Protein AF-A0AAW2LXD7-F1 (afdb_monomer)

Secondary structure (DSSP, 8-state):
---S--EE---------PPP-----HHHHHHHHHTTS------S------HHHHHHHHHT--TTTTTTTPPPPPP-EEEEE--SHHHHHHHHHHHHTT-EEEEE-SSHHHHHHHHHHHHHHHHHHHHTTSS-HHHHHHHHTTEEEESSSGGGTT-SEEEE---S-HHHHHHHHHHHHHHS-TTPEEEE--SS--TT-HHHHHHHHHHHHHHHHHHHHHHTT--HHHHHHHHHHHT-SS-HHHHHHHH-HHHHHHHHHHHHHH-GGG----SHHHHHHHTT--BTTTTBSSEEE-TT--EEE-TTHHHHHHHHHHHHTPPPPHHHHT--HHHHHHHHHHHHHHHHHHHHHTTSSS-HHHHHHHIIIII---GGG--HHHHHHHH-HHHHHHHHHHHHHHH-GGGPPPHHHHHHHHHT--TTSPPPGGGS--

Radius of gyration: 23.72 Å; Cα contacts (8 Å, |Δi|>4): 575; chains: 1; bounding box: 56×53×64 Å

Solvent-accessible surface area (backbone atoms only — not comparable to full-atom values): 24430 Å² total; per-residue (Å²): 132,84,94,64,81,71,45,78,54,89,79,72,78,80,77,92,71,82,84,78,86,83,84,82,63,75,72,64,55,55,63,60,55,60,72,71,72,79,73,92,82,92,75,92,83,74,81,70,84,66,59,82,64,55,67,59,54,57,72,68,56,42,88,93,50,51,79,71,69,67,77,81,82,88,72,58,32,36,34,31,38,27,37,48,76,65,24,20,50,52,51,44,56,39,24,75,70,73,30,36,33,36,42,30,23,94,44,67,73,54,35,54,52,10,53,49,49,31,51,51,57,53,50,52,35,36,77,67,69,75,41,53,73,68,57,48,55,61,36,52,71,31,56,44,80,43,69,71,58,78,83,31,54,79,29,38,31,39,42,37,36,56,80,98,40,65,71,59,48,54,52,50,53,56,52,46,64,74,42,36,38,94,82,35,42,45,28,42,53,62,72,78,74,57,98,84,47,68,75,43,42,63,63,44,44,42,52,46,52,44,54,29,50,52,49,52,42,41,43,23,44,26,56,71,66,58,52,25,50,31,41,32,72,75,44,30,89,58,19,63,62,62,46,46,19,67,74,19,44,70,57,53,50,57,52,45,52,52,44,46,72,76,40,56,73,60,53,58,93,69,52,45,67,61,57,38,42,76,73,63,28,35,5,59,87,59,32,27,45,71,39,32,38,51,99,85,65,49,80,40,86,42,83,66,50,59,60,49,44,52,54,29,18,64,77,66,74,50,65,71,38,74,68,49,53,68,58,51,55,66,55,53,46,47,67,54,45,49,52,40,43,41,50,52,37,48,38,45,56,70,54,67,41,93,45,50,66,58,52,12,50,46,30,30,66,62,76,37,40,40,66,95,51,62,17,58,50,58,42,44,44,77,68,30,35,47,55,53,39,52,53,25,48,55,43,19,74,77,75,35,58,58,34,51,65,41,69,58,45,49,54,28,22,76,69,71,35,57,77,64,58,81,74,66,75,88,72,58,80,124

Structure (mmCIF, N/CA/C/O backbone):
data_AF-A0AAW2LXD7-F1
#
_entry.id   AF-A0AAW2LXD7-F1
#
loop_
_atom_site.group_PDB
_atom_site.id
_atom_site.type_symbol
_atom_site.label_atom_id
_atom_site.label_alt_id
_atom_site.label_comp_id
_atom_site.label_asym_id
_atom_site.label_entity_id
_atom_site.label_seq_id
_atom_site.pdbx_PDB_ins_code
_atom_site.Cartn_x
_atom_site.Cartn_y
_atom_site.Cartn_z
_atom_site.occupancy
_atom_site.B_iso_or_equiv
_atom_site.auth_seq_id
_atom_site.auth_comp_id
_atom_site.auth_asym_id
_atom_site.auth_atom_id
_atom_site.pdbx_PDB_model_num
ATOM 1 N N . MET A 1 1 ? -0.090 -23.887 19.637 1.00 26.19 1 MET A N 1
ATOM 2 C CA . MET A 1 1 ? -1.081 -24.108 18.565 1.00 26.19 1 MET A CA 1
ATOM 3 C C . MET A 1 1 ? -2.253 -23.185 18.851 1.00 26.19 1 MET A C 1
ATOM 5 O O . MET A 1 1 ? -2.888 -23.377 19.875 1.00 26.19 1 MET A O 1
ATOM 9 N N . LEU A 1 2 ? -2.466 -22.146 18.036 1.00 33.47 2 LEU A N 1
ATOM 10 C CA . LEU A 1 2 ? -3.628 -21.253 18.165 1.00 33.47 2 LEU A CA 1
ATOM 11 C C . LEU A 1 2 ? -4.888 -22.053 17.803 1.00 33.47 2 LEU A C 1
ATOM 13 O O . LEU A 1 2 ? -4.943 -22.646 16.726 1.00 33.47 2 LEU A O 1
ATOM 17 N N . SER A 1 3 ? -5.868 -22.114 18.706 1.00 30.98 3 SER A N 1
ATOM 18 C CA . SER A 1 3 ? -7.082 -22.936 18.537 1.00 30.98 3 SER A CA 1
ATOM 19 C C . SER A 1 3 ? -8.140 -22.249 17.663 1.00 30.98 3 SER A C 1
ATOM 21 O O . SER A 1 3 ? -9.162 -22.858 17.336 1.00 30.98 3 SER A O 1
ATOM 23 N N . ARG A 1 4 ? -7.938 -20.976 17.302 1.00 46.75 4 ARG A N 1
ATOM 24 C CA . ARG A 1 4 ? -8.922 -20.150 16.591 1.00 46.75 4 ARG A CA 1
ATOM 25 C C . ARG A 1 4 ? -8.400 -19.688 15.232 1.00 46.75 4 ARG A C 1
ATOM 27 O O . ARG A 1 4 ? -7.210 -19.444 15.056 1.00 46.75 4 ARG A O 1
ATOM 34 N N . ARG A 1 5 ? -9.313 -19.527 14.266 1.00 39.78 5 ARG A N 1
ATOM 35 C CA . ARG A 1 5 ? -9.005 -18.927 12.958 1.00 39.78 5 ARG A CA 1
ATOM 36 C C . ARG A 1 5 ? -8.698 -17.438 13.156 1.00 39.78 5 ARG A C 1
ATOM 38 O O . ARG A 1 5 ? -9.614 -16.649 13.373 1.00 39.78 5 ARG A O 1
ATOM 45 N N . VAL A 1 6 ? -7.418 -17.077 13.108 1.00 38.69 6 VAL A N 1
ATOM 46 C CA . VAL A 1 6 ? -6.963 -15.683 13.020 1.00 38.69 6 VAL A CA 1
ATOM 47 C C . VAL A 1 6 ? -7.235 -15.192 11.599 1.00 38.69 6 VAL A C 1
ATOM 49 O O . VAL A 1 6 ? -6.836 -15.850 10.638 1.00 38.69 6 VAL A O 1
ATOM 52 N N . LEU A 1 7 ? -7.942 -14.070 11.462 1.00 39.06 7 LEU A N 1
ATOM 53 C CA . LEU A 1 7 ? -8.266 -13.476 10.164 1.00 39.06 7 LEU A CA 1
ATOM 54 C C . LEU A 1 7 ? -7.382 -12.245 9.940 1.00 39.06 7 LEU A C 1
ATOM 56 O O . LEU A 1 7 ? -7.430 -11.312 10.730 1.00 39.06 7 LEU A O 1
ATOM 60 N N . PHE A 1 8 ? -6.587 -12.196 8.878 1.00 35.72 8 PHE A N 1
ATOM 61 C CA . PHE A 1 8 ? -5.812 -10.992 8.561 1.00 35.72 8 PHE A CA 1
ATOM 62 C C . PHE A 1 8 ? -6.683 -10.005 7.780 1.00 35.72 8 PHE A C 1
ATOM 64 O O . PHE A 1 8 ? -7.337 -10.386 6.810 1.00 35.72 8 PHE A O 1
ATOM 71 N N . LEU A 1 9 ? -6.741 -8.749 8.233 1.00 30.47 9 LEU A N 1
ATOM 72 C CA . LEU A 1 9 ? -7.599 -7.717 7.648 1.00 30.47 9 LEU A CA 1
ATOM 73 C C . LEU A 1 9 ? -6.730 -6.626 7.012 1.00 30.47 9 LEU A C 1
ATOM 75 O O . LEU A 1 9 ? -6.060 -5.873 7.717 1.00 30.47 9 LEU A O 1
ATOM 79 N N . VAL A 1 10 ? -6.777 -6.501 5.684 1.00 30.22 10 VAL A N 1
ATOM 80 C CA . VAL A 1 10 ? -6.146 -5.387 4.958 1.00 30.22 10 VAL A CA 1
ATOM 81 C C . VAL A 1 10 ? -7.150 -4.235 4.873 1.00 30.22 10 VAL A C 1
ATOM 83 O O . VAL A 1 10 ? -8.099 -4.270 4.091 1.00 30.22 10 VAL A O 1
ATOM 86 N N . LEU A 1 11 ? -6.976 -3.210 5.712 1.00 26.41 11 LEU A N 1
ATOM 87 C CA . LEU A 1 11 ? -7.807 -2.001 5.698 1.00 26.41 11 LEU A CA 1
ATOM 88 C C . LEU A 1 11 ? -7.158 -0.908 4.844 1.00 26.41 11 LEU A C 1
ATOM 90 O O . LEU A 1 11 ? -6.203 -0.257 5.259 1.00 26.41 11 LEU A O 1
ATOM 94 N N . VAL A 1 12 ? -7.737 -0.643 3.673 1.00 26.39 12 VAL A N 1
ATOM 95 C CA . VAL A 1 12 ? -7.392 0.524 2.854 1.00 26.39 12 VAL A CA 1
ATOM 96 C C . VAL A 1 12 ? -8.096 1.761 3.422 1.00 26.39 12 VAL A C 1
ATOM 98 O O . VAL A 1 12 ? -9.270 2.021 3.152 1.00 26.39 12 VAL A O 1
ATOM 101 N N . LEU A 1 13 ? -7.384 2.552 4.225 1.00 24.09 13 LEU A N 1
ATOM 102 C CA . LEU A 1 13 ? -7.867 3.858 4.678 1.00 24.09 13 LEU A CA 1
ATOM 103 C C . LEU A 1 13 ? -7.599 4.912 3.593 1.00 24.09 13 LEU A C 1
ATOM 105 O O . LEU A 1 13 ? -6.521 5.501 3.522 1.00 24.09 13 LEU A O 1
ATOM 109 N N . GLY A 1 14 ? -8.603 5.176 2.753 1.00 22.44 14 GLY A N 1
ATOM 110 C CA . GLY A 1 14 ? -8.559 6.243 1.752 1.00 22.44 14 GLY A CA 1
ATOM 111 C C . GLY A 1 14 ? -8.314 7.614 2.394 1.00 22.44 14 GLY A C 1
ATOM 112 O O . GLY A 1 14 ? -9.170 8.158 3.098 1.00 22.44 14 GLY A O 1
ATOM 113 N N . SER A 1 15 ? -7.135 8.194 2.158 1.00 23.92 15 SER A N 1
ATOM 114 C CA . SER A 1 15 ? -6.805 9.526 2.661 1.00 23.92 15 SER A CA 1
ATOM 115 C C . SER A 1 15 ? -7.575 10.598 1.878 1.00 23.92 15 SER A C 1
ATOM 117 O O . SER A 1 15 ? -7.398 10.799 0.679 1.00 23.92 15 SER A O 1
ATOM 119 N N . GLY A 1 16 ? -8.464 11.316 2.566 1.00 25.45 16 GLY A N 1
ATOM 120 C CA . GLY A 1 16 ? -9.165 12.466 2.002 1.00 25.45 16 GLY A CA 1
ATOM 121 C C . GLY A 1 16 ? -8.207 13.632 1.744 1.00 25.45 16 GLY A C 1
ATOM 122 O O . GLY A 1 16 ? -8.058 14.508 2.600 1.00 25.45 16 GLY A O 1
ATOM 123 N N . ARG A 1 17 ? -7.591 13.687 0.557 1.00 23.14 17 ARG A N 1
ATOM 124 C CA . ARG A 1 17 ? -6.965 14.905 0.017 1.00 23.14 17 ARG A CA 1
ATOM 125 C C . ARG A 1 17 ? -7.776 15.440 -1.165 1.00 23.14 17 ARG A C 1
ATOM 127 O O . ARG A 1 17 ? -8.178 14.716 -2.064 1.00 23.14 17 ARG A O 1
ATOM 134 N N . LYS A 1 18 ? -8.040 16.747 -1.108 1.00 26.44 18 LYS A N 1
ATOM 135 C CA . LYS A 1 18 ? -8.825 17.533 -2.068 1.00 26.44 18 LYS A CA 1
ATOM 136 C C . LYS A 1 18 ? -8.211 17.471 -3.476 1.00 26.44 18 LYS A C 1
ATOM 138 O O . LYS A 1 18 ? -7.130 18.021 -3.673 1.00 26.44 18 LYS A O 1
ATOM 143 N N . LEU A 1 19 ? -8.953 16.956 -4.458 1.00 22.64 19 LEU A N 1
ATOM 144 C CA . LEU A 1 19 ? -8.812 17.388 -5.852 1.00 22.64 19 LEU A CA 1
ATOM 145 C C . LEU A 1 19 ? -9.292 18.846 -5.947 1.00 22.64 19 LEU A C 1
ATOM 147 O O . LEU A 1 19 ? -10.449 19.155 -5.656 1.00 22.64 19 LEU A O 1
ATOM 151 N N . LYS A 1 20 ? -8.395 19.774 -6.294 1.00 22.41 20 LYS A N 1
ATOM 152 C CA . LYS A 1 20 ? -8.756 21.169 -6.583 1.00 22.41 20 LYS A CA 1
ATOM 153 C C . LYS A 1 20 ? -9.155 21.304 -8.058 1.00 22.41 20 LYS A C 1
ATOM 155 O O . LYS A 1 20 ? -8.363 20.991 -8.932 1.00 22.41 20 LYS A O 1
ATOM 160 N N . ARG A 1 21 ? -10.368 21.838 -8.261 1.00 24.86 21 ARG A N 1
ATOM 161 C CA . ARG A 1 21 ? -10.891 22.619 -9.404 1.00 24.86 21 ARG A CA 1
ATOM 162 C C . ARG A 1 21 ? -10.381 22.252 -10.810 1.00 24.86 21 ARG A C 1
ATOM 164 O O . ARG A 1 21 ? -9.387 22.799 -11.265 1.00 24.86 21 ARG A O 1
ATOM 171 N N . PHE A 1 22 ? -11.225 21.541 -11.554 1.00 22.14 22 PHE A N 1
ATOM 172 C CA . PHE A 1 22 ? -11.462 21.813 -12.975 1.00 22.14 22 PHE A CA 1
ATOM 173 C C . PHE A 1 22 ? -12.959 22.126 -13.149 1.00 22.14 22 PHE A C 1
ATOM 175 O O . PHE A 1 22 ? -13.803 21.356 -12.698 1.00 22.14 22 PHE A O 1
ATOM 182 N 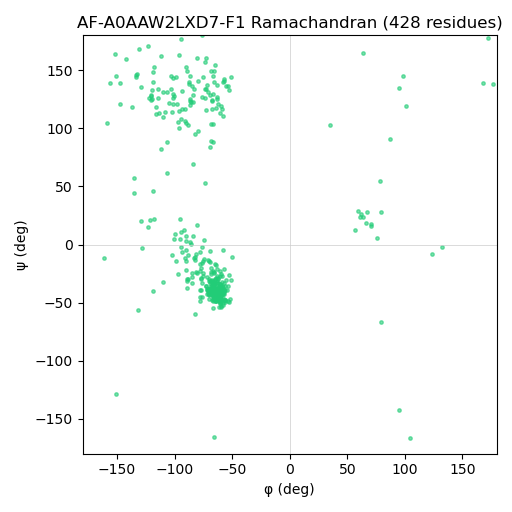N . LYS A 1 23 ? -13.291 23.292 -13.720 1.00 23.23 23 LYS A N 1
ATOM 183 C CA . LYS A 1 23 ? -14.624 23.610 -14.270 1.00 23.23 23 LYS A CA 1
ATOM 184 C C . LYS A 1 23 ? -14.503 23.454 -15.790 1.00 23.23 23 LYS A C 1
ATOM 186 O O . LYS A 1 23 ? -13.588 24.045 -16.359 1.00 23.23 23 LYS A O 1
ATOM 191 N N . PRO A 1 24 ? -15.372 22.652 -16.419 1.00 24.72 24 PRO A N 1
ATOM 192 C CA . PRO A 1 24 ? -16.555 23.213 -17.081 1.00 24.72 24 PRO A CA 1
ATOM 193 C C . PRO A 1 24 ? -17.860 22.600 -16.541 1.00 24.72 24 PRO A C 1
ATOM 195 O O . PRO A 1 24 ? -17.838 21.695 -15.710 1.00 24.72 24 PRO A O 1
ATOM 198 N N . SER A 1 25 ? -19.006 23.167 -16.927 1.00 24.72 25 SER A N 1
ATOM 199 C CA . SER A 1 25 ? -20.320 22.842 -16.359 1.00 24.72 25 SER A CA 1
ATOM 200 C C . SER A 1 25 ? -20.760 21.399 -16.657 1.00 24.72 25 SER A C 1
ATOM 202 O O . SER A 1 25 ? -20.599 20.893 -17.766 1.00 24.72 25 SER A O 1
ATOM 204 N N . TRP A 1 26 ? -21.369 20.751 -15.657 1.00 27.19 26 TRP A N 1
ATOM 205 C CA . TRP A 1 26 ? -21.881 19.372 -15.713 1.00 27.19 26 TRP A CA 1
ATOM 206 C C . TRP A 1 26 ? -22.828 19.103 -16.900 1.00 27.19 26 TRP A C 1
ATOM 208 O O . TRP A 1 26 ? -22.862 17.989 -17.415 1.00 27.19 26 TRP A O 1
ATOM 218 N N . ASN A 1 27 ? -23.517 20.128 -17.408 1.00 24.56 27 ASN A N 1
ATOM 219 C CA . ASN A 1 27 ? -24.448 19.988 -18.531 1.00 24.56 27 ASN A CA 1
ATOM 220 C C . ASN A 1 27 ? -23.755 19.887 -19.904 1.00 24.56 27 ASN A C 1
ATOM 222 O O . ASN A 1 27 ? -24.328 19.312 -20.823 1.00 24.56 27 ASN A O 1
ATOM 226 N N . GLN A 1 28 ? -22.514 20.370 -20.059 1.00 25.44 28 GLN A N 1
ATOM 227 C CA . GLN A 1 28 ? -21.768 20.225 -21.322 1.00 25.44 28 GLN A CA 1
ATOM 228 C C . GLN A 1 28 ? -21.100 18.848 -21.470 1.00 25.44 28 GLN A C 1
ATOM 230 O O . GLN A 1 28 ? -20.861 18.396 -22.589 1.00 25.44 28 GLN A O 1
ATOM 235 N N . ILE A 1 29 ? -20.830 18.160 -20.355 1.00 29.20 29 ILE A N 1
ATOM 236 C CA . ILE A 1 29 ? -20.240 16.811 -20.345 1.00 29.20 29 ILE A CA 1
ATOM 237 C C . ILE A 1 29 ? -21.302 15.758 -20.699 1.00 29.20 29 ILE A C 1
ATOM 239 O O . ILE A 1 29 ? -21.025 14.848 -21.479 1.00 29.20 29 ILE A O 1
ATOM 243 N N . LEU A 1 30 ? -22.537 15.925 -20.214 1.00 24.84 30 LEU A N 1
ATOM 244 C CA . LEU A 1 30 ? -23.649 15.017 -20.519 1.00 24.84 30 LEU A CA 1
ATOM 245 C C . LEU A 1 30 ? -24.074 15.074 -21.998 1.00 24.84 30 LEU A C 1
ATOM 247 O O . LEU A 1 30 ? -24.338 14.033 -22.593 1.00 24.84 30 LEU A O 1
ATOM 251 N N . ALA A 1 31 ? -24.050 16.255 -22.625 1.00 23.20 31 ALA A N 1
ATOM 252 C CA . ALA A 1 31 ? -24.432 16.408 -24.033 1.00 23.20 31 ALA A CA 1
ATOM 253 C C . ALA A 1 31 ? -23.423 15.781 -25.020 1.00 23.20 31 ALA A C 1
ATOM 255 O O . ALA A 1 31 ? -23.813 15.313 -26.087 1.00 23.20 31 ALA A O 1
ATOM 256 N N . ARG A 1 32 ? -22.129 15.724 -24.666 1.00 24.25 32 ARG A N 1
ATOM 257 C CA . ARG A 1 32 ? -21.094 15.072 -25.491 1.00 24.25 32 ARG A CA 1
ATOM 258 C C . ARG A 1 32 ? -20.982 13.568 -25.254 1.00 24.25 32 ARG A C 1
ATOM 260 O O . ARG A 1 32 ? -20.610 12.853 -26.178 1.00 24.25 32 ARG A O 1
ATOM 267 N N . ALA A 1 33 ? -21.332 13.089 -24.059 1.00 24.36 33 ALA A N 1
ATOM 268 C CA . ALA A 1 33 ? -21.391 11.658 -23.774 1.00 24.36 33 ALA A CA 1
ATOM 269 C C . ALA A 1 33 ? -22.522 10.975 -24.560 1.00 24.36 33 ALA A C 1
ATOM 271 O O . ALA A 1 33 ? -22.318 9.887 -25.080 1.00 24.36 33 ALA A O 1
ATOM 272 N N . TRP A 1 34 ? -23.676 11.632 -24.728 1.00 21.28 34 TRP A N 1
ATOM 273 C CA . TRP A 1 34 ? -24.836 11.033 -25.400 1.00 21.28 34 TRP A CA 1
ATOM 274 C C . TRP A 1 34 ? -24.629 10.789 -26.908 1.00 21.28 34 TRP A C 1
ATOM 276 O O . TRP A 1 34 ? -25.112 9.796 -27.444 1.00 21.28 34 TRP A O 1
ATOM 286 N N . PHE A 1 35 ? -23.838 11.627 -27.588 1.00 20.72 35 PHE A N 1
ATOM 287 C CA . PHE A 1 35 ? -23.612 11.512 -29.038 1.00 20.72 35 PHE A CA 1
ATOM 288 C C . PHE A 1 35 ? -22.671 10.361 -29.446 1.00 20.72 35 PHE A C 1
ATOM 290 O O . PHE A 1 35 ? -22.644 9.983 -30.613 1.00 20.72 35 PHE A O 1
ATOM 297 N N . ILE A 1 36 ? -21.923 9.774 -28.502 1.00 25.08 36 ILE A N 1
ATOM 298 C CA . ILE A 1 36 ? -21.008 8.645 -28.764 1.00 25.08 36 ILE A CA 1
ATOM 299 C C . ILE A 1 36 ? -21.720 7.284 -28.583 1.00 25.08 36 ILE A C 1
ATOM 301 O O . ILE A 1 36 ? -21.241 6.268 -29.074 1.00 25.08 36 ILE A O 1
ATOM 305 N N . PHE A 1 37 ? -22.909 7.250 -27.966 1.00 23.84 37 PHE A N 1
ATOM 306 C CA . PHE A 1 37 ? -23.668 6.014 -27.697 1.00 23.84 37 PHE A CA 1
ATOM 307 C C . PHE A 1 37 ? -24.545 5.510 -28.860 1.00 23.84 37 PHE A C 1
ATOM 309 O O . PHE A 1 37 ? -25.292 4.550 -28.689 1.00 23.84 37 PHE A O 1
ATOM 316 N N . SER A 1 38 ? -24.458 6.103 -30.053 1.00 20.52 38 SER A N 1
ATOM 317 C CA . SER A 1 38 ? -25.282 5.710 -31.209 1.00 20.52 38 SER A CA 1
ATOM 318 C C . SER A 1 38 ? -24.474 4.955 -32.268 1.00 20.52 38 SER A C 1
ATOM 320 O O . SER A 1 38 ? -24.330 5.421 -33.393 1.00 20.52 38 SER A O 1
ATOM 322 N N . SER A 1 39 ? -23.910 3.799 -31.921 1.00 20.75 39 SER A N 1
ATOM 323 C CA . SER A 1 39 ? -23.475 2.780 -32.893 1.00 20.75 39 SER A CA 1
ATOM 324 C C . SER A 1 39 ? -23.373 1.422 -32.190 1.00 20.75 39 SER A C 1
ATOM 326 O O . SER A 1 39 ? -22.443 1.212 -31.413 1.00 20.75 39 SER A O 1
ATOM 328 N N . PRO A 1 40 ? -24.328 0.500 -32.404 1.00 29.12 40 PRO A N 1
ATOM 329 C CA . PRO A 1 40 ? -24.297 -0.816 -31.791 1.00 29.12 40 PRO A CA 1
ATOM 330 C C . PRO A 1 40 ? -23.565 -1.782 -32.718 1.00 29.12 40 PRO A C 1
ATOM 332 O O . PRO A 1 40 ? -24.059 -2.035 -33.814 1.00 29.12 40 PRO A O 1
ATOM 335 N N . SER A 1 41 ? -22.420 -2.337 -32.305 1.00 25.61 41 SER A N 1
ATOM 336 C CA . SER A 1 41 ? -22.054 -3.741 -32.582 1.00 25.61 41 SER A CA 1
ATOM 337 C C . SER A 1 41 ? -20.646 -4.128 -32.086 1.00 25.61 41 SER A C 1
ATOM 339 O O . SER A 1 41 ? -19.668 -3.422 -32.298 1.00 25.61 41 SER A O 1
ATOM 341 N N . VAL A 1 42 ? -20.595 -5.338 -31.508 1.00 26.00 42 VAL A N 1
ATOM 342 C CA . VAL A 1 42 ? -19.445 -6.242 -31.272 1.00 26.00 42 VAL A CA 1
ATOM 343 C C . VAL A 1 42 ? -18.605 -6.065 -29.986 1.00 26.00 42 VAL A C 1
ATOM 345 O O . VAL A 1 42 ? -17.587 -5.387 -29.994 1.00 26.00 42 VAL A O 1
ATOM 348 N N . ALA A 1 43 ? -18.983 -6.783 -28.910 1.00 24.72 43 ALA A N 1
ATOM 349 C CA . ALA A 1 43 ? -18.142 -7.737 -28.142 1.00 24.72 43 ALA A CA 1
ATOM 350 C C . ALA A 1 43 ? -18.814 -8.143 -26.798 1.00 24.72 43 ALA A C 1
ATOM 352 O O . ALA A 1 43 ? -19.390 -7.284 -26.128 1.00 24.72 43 ALA A O 1
ATOM 353 N N . PRO A 1 44 ? -18.761 -9.425 -26.372 1.00 31.16 44 PRO A N 1
ATOM 354 C CA . PRO A 1 44 ? -19.351 -9.882 -25.113 1.00 31.16 44 PRO A CA 1
ATOM 355 C C . PRO A 1 44 ? -18.436 -9.547 -23.919 1.00 31.16 44 PRO A C 1
ATOM 357 O O . PRO A 1 44 ? -17.223 -9.701 -24.011 1.00 31.16 44 PRO A O 1
ATOM 360 N N . GLN A 1 45 ? -19.041 -9.133 -22.797 1.00 28.66 45 GLN A N 1
ATOM 361 C CA . GLN A 1 45 ? -18.430 -8.518 -21.598 1.00 28.66 45 GLN A CA 1
ATOM 362 C C . GLN A 1 45 ? -18.066 -7.030 -21.735 1.00 28.66 45 GLN A C 1
ATOM 364 O O . GLN A 1 45 ? -16.957 -6.590 -21.439 1.00 28.66 45 GLN A O 1
ATOM 369 N N . SER A 1 46 ? -19.047 -6.209 -22.108 1.00 24.53 46 SER A N 1
ATOM 370 C CA . SER A 1 46 ? -19.003 -4.778 -21.820 1.00 24.53 46 SER A CA 1
ATOM 371 C C . SER A 1 46 ? -19.090 -4.559 -20.304 1.00 24.53 46 SER A C 1
ATOM 373 O O . SER A 1 46 ? -20.159 -4.680 -19.705 1.00 24.53 46 SER A O 1
ATOM 375 N N . TYR A 1 47 ? -17.961 -4.236 -19.674 1.00 36.06 47 TYR A N 1
ATOM 376 C CA . TYR A 1 47 ? -17.927 -3.657 -18.333 1.00 36.06 47 TYR A CA 1
ATOM 377 C C . TYR A 1 47 ? -18.556 -2.263 -18.406 1.00 36.06 47 TYR A C 1
ATOM 379 O O . TYR A 1 47 ? -17.877 -1.268 -18.666 1.00 36.06 47 TYR A O 1
ATOM 387 N N . GLU A 1 48 ? -19.875 -2.191 -18.246 1.00 27.83 48 GLU A N 1
ATOM 388 C CA . GLU A 1 48 ? -20.586 -0.921 -18.175 1.00 27.83 48 GLU A CA 1
ATOM 389 C C . GLU A 1 48 ? -20.074 -0.119 -16.973 1.00 27.83 48 GLU A C 1
ATOM 391 O O . GLU A 1 48 ? -20.258 -0.478 -15.809 1.00 27.83 48 GLU A O 1
ATOM 396 N N . PHE A 1 49 ? -19.404 0.996 -17.268 1.00 36.38 49 PHE A N 1
ATOM 397 C CA . PHE A 1 49 ? -18.911 1.977 -16.303 1.00 36.38 49 PHE A CA 1
ATOM 398 C C . PHE A 1 49 ? -20.077 2.811 -15.733 1.00 36.38 49 PHE A C 1
ATOM 400 O O . PHE A 1 49 ? -20.077 4.042 -15.762 1.00 36.38 49 PHE A O 1
ATOM 407 N N . THR A 1 50 ? -21.114 2.160 -15.206 1.00 29.56 50 THR A N 1
ATOM 408 C CA . THR A 1 50 ? -22.255 2.825 -14.561 1.00 29.56 50 THR A CA 1
ATOM 409 C C . THR A 1 50 ? -21.922 3.143 -13.106 1.00 29.56 50 THR A C 1
ATOM 411 O O . THR A 1 50 ? -22.458 2.536 -12.178 1.00 29.56 50 THR A O 1
ATOM 414 N N . GLY A 1 51 ? -21.002 4.086 -12.893 1.00 31.48 51 GLY A N 1
ATOM 415 C CA . GLY A 1 51 ? -20.641 4.581 -11.562 1.00 31.48 51 GLY A CA 1
ATOM 416 C C . GLY A 1 51 ? -20.016 3.522 -10.637 1.00 31.48 51 GLY A C 1
ATOM 417 O O . GLY A 1 51 ? -20.076 2.318 -10.867 1.00 31.48 51 GLY A O 1
ATOM 418 N N . GLY A 1 52 ? -19.390 3.962 -9.543 1.00 33.53 52 GLY A N 1
ATOM 419 C CA . GLY A 1 52 ? -18.669 3.079 -8.607 1.00 33.53 52 GLY A CA 1
ATOM 420 C C . GLY A 1 52 ? -19.496 1.950 -7.959 1.00 33.53 52 GLY A C 1
ATOM 421 O O . GLY A 1 52 ? -18.939 1.114 -7.255 1.00 33.53 52 GLY A O 1
ATOM 422 N N . SER A 1 53 ? -20.809 1.898 -8.193 1.00 35.31 53 SER A N 1
ATOM 423 C CA . SER A 1 53 ? -21.740 0.882 -7.696 1.00 35.31 53 SER A CA 1
ATOM 424 C C . SER A 1 53 ? -21.609 -0.488 -8.373 1.00 35.31 53 SER A C 1
ATOM 426 O O . SER A 1 53 ? -21.747 -1.497 -7.682 1.00 35.31 53 SER A O 1
ATOM 428 N N . GLY A 1 54 ? -21.318 -0.555 -9.679 1.00 38.34 54 GLY A N 1
ATOM 429 C CA . GLY A 1 54 ? -21.226 -1.836 -10.404 1.00 38.34 54 GLY A CA 1
ATOM 430 C C . GLY A 1 54 ? -19.987 -2.655 -10.025 1.00 38.34 54 GLY A C 1
ATOM 431 O O . GLY A 1 54 ? -20.063 -3.862 -9.814 1.00 38.34 54 GLY A O 1
ATOM 432 N N . PHE A 1 55 ? -18.857 -1.974 -9.831 1.00 38.47 55 PHE A N 1
ATOM 433 C CA . PHE A 1 55 ? -17.565 -2.591 -9.513 1.00 38.47 55 PHE A CA 1
ATOM 434 C C . PHE A 1 55 ? -17.552 -3.228 -8.108 1.00 38.47 55 PHE A C 1
ATOM 436 O O . PHE A 1 55 ? -17.125 -4.365 -7.931 1.00 38.47 55 PHE A O 1
ATOM 443 N N . LEU A 1 56 ? -18.125 -2.545 -7.108 1.00 44.75 56 LEU A N 1
ATOM 444 C CA . LEU A 1 56 ? -18.262 -3.070 -5.740 1.00 44.75 56 LEU A CA 1
ATOM 445 C C . LEU A 1 56 ? -19.254 -4.239 -5.632 1.00 44.75 56 LEU A C 1
ATOM 447 O O . LEU A 1 56 ? -19.163 -5.025 -4.691 1.00 44.75 56 LEU A O 1
ATOM 451 N N . ALA A 1 57 ? -20.211 -4.363 -6.558 1.00 46.91 57 ALA A N 1
ATOM 452 C CA . ALA A 1 57 ? -21.178 -5.459 -6.547 1.00 46.91 57 ALA A CA 1
ATOM 453 C C . ALA A 1 57 ? -20.532 -6.814 -6.890 1.00 46.91 57 ALA A C 1
ATOM 455 O O . ALA A 1 57 ? -20.942 -7.832 -6.338 1.00 46.91 57 ALA A O 1
ATOM 456 N N . ILE A 1 58 ? -19.487 -6.824 -7.725 1.00 53.19 58 ILE A N 1
ATOM 457 C CA . ILE A 1 58 ? -18.794 -8.047 -8.161 1.00 53.19 58 ILE A CA 1
ATOM 458 C C . ILE A 1 58 ? -17.977 -8.674 -7.016 1.00 53.19 58 ILE A C 1
ATOM 460 O O . ILE A 1 58 ? -18.014 -9.893 -6.849 1.00 53.19 58 ILE A O 1
ATOM 464 N N . CYS A 1 59 ? -17.327 -7.865 -6.168 1.00 54.94 59 CYS A N 1
ATOM 465 C CA . CYS A 1 59 ? -16.633 -8.357 -4.964 1.00 54.94 59 CYS A CA 1
ATOM 466 C C . CYS A 1 59 ? -17.576 -8.887 -3.878 1.00 54.94 59 CYS A C 1
ATOM 468 O O . CYS A 1 59 ? -17.147 -9.641 -3.010 1.00 54.94 59 CYS A O 1
ATOM 470 N N . LYS A 1 60 ? -18.863 -8.506 -3.887 1.00 56.91 60 LYS A N 1
ATOM 471 C CA . LYS A 1 60 ? -19.828 -9.040 -2.910 1.00 56.91 60 LYS A CA 1
ATOM 472 C C . LYS A 1 60 ? -20.141 -10.512 -3.137 1.00 56.91 60 LYS A C 1
ATOM 474 O O . LYS A 1 60 ? -20.732 -11.122 -2.254 1.00 56.91 60 LYS A O 1
ATOM 479 N N . GLN A 1 61 ? -19.797 -11.057 -4.301 1.00 62.03 61 GLN A N 1
ATOM 480 C CA . GLN A 1 61 ? -20.016 -12.454 -4.631 1.00 62.03 61 GLN A CA 1
ATOM 481 C C . GLN A 1 61 ? -18.670 -13.172 -4.691 1.00 62.03 61 GLN A C 1
ATOM 483 O O . GLN A 1 61 ? -17.895 -12.965 -5.620 1.00 62.03 61 GLN A O 1
ATOM 488 N N . VAL A 1 62 ? -18.395 -14.036 -3.722 1.00 64.25 62 VAL A N 1
ATOM 489 C CA . VAL A 1 62 ? -17.230 -14.924 -3.690 1.00 64.25 62 VAL A CA 1
ATOM 490 C C . VAL A 1 62 ? -17.728 -16.356 -3.939 1.00 64.25 62 VAL A C 1
ATOM 492 O O . VAL A 1 62 ? -18.488 -16.871 -3.114 1.00 64.25 62 VAL A O 1
ATOM 495 N N . PRO A 1 63 ? -17.361 -16.990 -5.070 1.00 64.38 63 PRO A N 1
ATOM 496 C CA . PRO A 1 63 ? -17.720 -18.372 -5.376 1.00 64.38 63 PRO A CA 1
ATOM 497 C C . PRO A 1 63 ? -17.261 -19.317 -4.262 1.00 64.38 63 PRO A C 1
ATOM 499 O O . PRO A 1 63 ? -16.142 -19.181 -3.768 1.00 64.38 63 PRO A O 1
ATOM 502 N N . GLY A 1 64 ? -18.114 -20.255 -3.858 1.00 62.69 64 GLY A N 1
ATOM 503 C CA . GLY A 1 64 ? -17.862 -21.169 -2.743 1.00 62.69 64 GLY A CA 1
ATOM 504 C C . GLY A 1 64 ? -18.000 -20.561 -1.339 1.00 62.69 64 GLY A C 1
ATOM 505 O O . GLY A 1 64 ? -17.696 -21.243 -0.361 1.00 62.69 64 GLY A O 1
ATOM 506 N N . VAL A 1 65 ? -18.435 -19.301 -1.206 1.00 67.56 65 VAL A N 1
ATOM 507 C CA . VAL A 1 65 ? -18.687 -18.639 0.088 1.00 67.56 65 VAL A CA 1
ATOM 508 C C . VAL A 1 65 ? -20.043 -17.936 0.108 1.00 67.56 65 VAL A C 1
ATOM 510 O O . VAL A 1 65 ? -20.862 -18.188 0.992 1.00 67.56 65 VAL A O 1
ATOM 513 N N . THR A 1 66 ? -20.295 -17.022 -0.830 1.00 63.56 66 THR A N 1
ATOM 514 C CA . THR A 1 66 ? -21.508 -16.178 -0.821 1.00 63.56 66 THR A CA 1
ATOM 515 C C . THR A 1 66 ? -22.708 -16.860 -1.470 1.00 63.56 66 THR A C 1
ATOM 517 O O . THR A 1 66 ? -23.851 -16.544 -1.159 1.00 63.56 66 THR A O 1
ATOM 520 N N . ASP A 1 67 ? -22.435 -17.806 -2.361 1.00 69.19 67 ASP A N 1
ATOM 521 C CA . ASP A 1 67 ? -23.380 -18.750 -2.965 1.00 69.19 67 ASP A CA 1
ATOM 522 C C . ASP A 1 67 ? -23.953 -19.751 -1.950 1.00 69.19 67 ASP A C 1
ATOM 524 O O . ASP A 1 67 ? -25.065 -20.237 -2.133 1.00 69.19 67 ASP A O 1
ATOM 528 N N . LEU A 1 68 ? -23.258 -19.992 -0.833 1.00 72.88 68 LEU A N 1
ATOM 529 C CA . LEU A 1 68 ? -23.725 -20.857 0.258 1.00 72.88 68 LEU A CA 1
ATOM 530 C C . LEU A 1 68 ? -24.806 -20.214 1.150 1.00 72.88 68 LEU A C 1
ATOM 532 O O . LEU A 1 68 ? -25.270 -20.840 2.102 1.00 72.88 68 LEU A O 1
ATOM 536 N N . GLY A 1 69 ? -25.188 -18.954 0.902 1.00 72.00 69 GLY A N 1
ATOM 537 C CA . GLY A 1 69 ? -26.228 -18.262 1.677 1.00 72.00 69 GLY A CA 1
ATOM 538 C C . GLY A 1 69 ? -25.862 -17.998 3.145 1.00 72.00 69 GLY A C 1
ATOM 539 O O . GLY A 1 69 ? -26.744 -17.752 3.972 1.00 72.00 69 GLY A O 1
ATOM 540 N N . LEU A 1 70 ? -24.569 -18.048 3.489 1.00 74.44 70 LEU A N 1
ATOM 541 C CA . LEU A 1 70 ? -24.080 -17.814 4.847 1.00 74.44 70 LEU A CA 1
ATOM 542 C C . LEU A 1 70 ? -24.386 -16.376 5.283 1.00 74.44 70 LEU A C 1
ATOM 544 O O . LEU A 1 70 ? -24.014 -15.413 4.613 1.00 74.44 70 LEU A O 1
ATOM 548 N N . LYS A 1 71 ? -25.035 -16.217 6.440 1.00 75.56 71 LYS A N 1
ATOM 549 C CA . LYS A 1 71 ? -25.272 -14.900 7.044 1.00 75.56 71 LYS A CA 1
ATOM 550 C C . LYS A 1 71 ? -24.063 -14.497 7.898 1.00 75.56 71 LYS A C 1
ATOM 552 O O . LYS A 1 71 ? -23.763 -15.207 8.862 1.00 75.56 71 LYS A O 1
ATOM 557 N N . PRO A 1 72 ? -23.384 -13.372 7.598 1.00 78.44 72 PRO A N 1
ATOM 558 C CA . PRO A 1 72 ? -22.313 -12.866 8.447 1.00 78.44 72 PRO A CA 1
ATOM 559 C C . PRO A 1 72 ? -22.809 -12.616 9.873 1.00 78.44 72 PRO A C 1
ATOM 561 O O . PRO A 1 72 ? -23.923 -12.130 10.083 1.00 78.44 72 PRO A O 1
ATOM 564 N N . ARG A 1 73 ? -21.972 -12.933 10.865 1.00 81.56 73 ARG A N 1
ATOM 565 C CA . ARG A 1 73 ? -22.275 -12.647 12.271 1.00 81.56 73 ARG A CA 1
ATOM 566 C C . ARG A 1 73 ? -22.388 -11.134 12.476 1.00 81.56 73 ARG A C 1
ATOM 568 O O . ARG A 1 73 ? -21.560 -10.374 11.982 1.00 81.56 73 ARG A O 1
ATOM 575 N N . SER A 1 74 ? -23.385 -10.704 13.248 1.00 86.88 74 SER A N 1
ATOM 576 C CA . SER A 1 74 ? -23.497 -9.304 13.661 1.00 86.88 74 SER A CA 1
ATOM 577 C C . SER A 1 74 ? -22.355 -8.950 14.611 1.00 86.88 74 SER A C 1
ATOM 579 O O . SER A 1 74 ? -22.216 -9.573 15.658 1.00 86.88 74 SER A O 1
ATOM 581 N N . ILE A 1 75 ? -21.593 -7.914 14.272 1.00 91.19 75 ILE A N 1
ATOM 582 C CA . ILE A 1 75 ? -20.564 -7.316 15.130 1.00 91.19 75 ILE A CA 1
ATOM 583 C C . ILE A 1 75 ? -21.160 -6.044 15.732 1.00 91.19 75 ILE A C 1
ATOM 585 O O . ILE A 1 75 ? -21.728 -5.236 14.999 1.00 91.19 75 ILE A O 1
ATOM 589 N N . LYS A 1 76 ? -21.075 -5.861 17.050 1.00 92.06 76 LYS A N 1
ATOM 590 C CA . LYS A 1 76 ? -21.542 -4.642 17.737 1.00 92.06 76 LYS A CA 1
ATOM 591 C C . LYS A 1 76 ? -20.403 -3.932 18.454 1.00 92.06 76 LYS A C 1
ATOM 593 O O . LYS A 1 76 ? -20.334 -2.700 18.413 1.00 92.06 76 LYS A O 1
ATOM 598 N N . LYS A 1 77 ? -19.518 -4.706 19.086 1.00 95.31 77 LYS A N 1
ATOM 599 C CA . LYS A 1 77 ? -18.399 -4.196 19.876 1.00 95.31 77 LYS A CA 1
ATOM 600 C C . LYS A 1 77 ? -17.069 -4.679 19.310 1.00 95.31 77 LYS A C 1
ATOM 602 O O . LYS A 1 77 ? -16.848 -5.881 19.164 1.00 95.31 77 LYS A O 1
ATOM 607 N N . VAL A 1 78 ? -16.186 -3.730 19.012 1.00 96.31 78 VAL A N 1
ATOM 608 C CA . VAL A 1 78 ? -14.863 -3.980 18.436 1.00 96.31 78 VAL A CA 1
ATOM 609 C C . VAL A 1 78 ? -13.790 -3.459 19.382 1.00 96.31 78 VAL A C 1
ATOM 611 O O . VAL A 1 78 ? -13.874 -2.326 19.849 1.00 96.31 78 VAL A O 1
ATOM 614 N N . ALA A 1 79 ? -12.764 -4.255 19.655 1.00 96.69 79 ALA A N 1
ATOM 615 C CA . ALA A 1 79 ? -11.578 -3.791 20.360 1.00 96.69 79 ALA A CA 1
ATOM 616 C C . ALA A 1 79 ? -10.430 -3.544 19.381 1.00 96.69 79 ALA A C 1
ATOM 618 O O . ALA A 1 79 ? -10.247 -4.282 18.416 1.00 96.69 79 ALA A O 1
ATOM 619 N N . ILE A 1 80 ? -9.642 -2.510 19.644 1.00 95.88 80 ILE A N 1
ATOM 620 C CA . ILE A 1 80 ? -8.452 -2.155 18.882 1.00 95.88 80 ILE A CA 1
ATOM 621 C C . ILE A 1 80 ? -7.270 -2.142 19.836 1.00 95.88 80 ILE A C 1
ATOM 623 O O . ILE A 1 80 ? -7.299 -1.453 20.860 1.00 95.88 80 ILE A O 1
ATOM 627 N N . LEU A 1 81 ? -6.228 -2.891 19.489 1.00 94.44 81 LEU A N 1
ATOM 628 C CA . LEU A 1 81 ? -4.970 -2.898 20.224 1.00 94.44 81 LEU A CA 1
ATOM 629 C C . LEU A 1 81 ? -3.986 -1.941 19.561 1.00 94.44 81 LEU A C 1
ATOM 631 O O . LEU A 1 81 ? -3.555 -2.188 18.439 1.00 94.44 81 LEU A O 1
ATOM 635 N N . GLY A 1 82 ? -3.621 -0.874 20.268 1.00 93.25 82 GLY A N 1
ATOM 636 C CA . GLY A 1 82 ? -2.716 0.163 19.775 1.00 93.25 82 GLY A CA 1
ATOM 637 C C . GLY A 1 82 ? -3.454 1.419 19.305 1.00 93.25 82 GLY A C 1
ATOM 638 O O . GLY A 1 82 ? -4.237 1.406 18.361 1.00 93.25 82 GLY A O 1
ATOM 639 N N . GLY A 1 83 ? -3.164 2.548 19.948 1.00 90.25 83 GLY A N 1
ATOM 640 C CA . GLY A 1 83 ? -3.663 3.898 19.663 1.00 90.25 83 GLY A CA 1
ATOM 641 C C . GLY A 1 83 ? -2.732 4.724 18.773 1.00 90.25 83 GLY A C 1
ATOM 642 O O . GLY A 1 83 ? -2.784 5.961 18.778 1.00 90.25 83 GLY A O 1
ATOM 643 N N . GLY A 1 84 ? -1.863 4.052 18.015 1.00 89.19 84 GLY A N 1
ATOM 644 C CA . GLY A 1 84 ? -0.992 4.664 17.016 1.00 89.19 84 GLY A CA 1
ATOM 645 C C . GLY A 1 84 ? -1.759 5.273 15.836 1.00 89.19 84 GLY A C 1
ATOM 646 O O . GLY A 1 84 ? -2.977 5.465 15.867 1.00 89.19 84 GLY A O 1
ATOM 647 N N . LEU A 1 85 ? -1.043 5.590 14.755 1.00 86.56 85 LEU A N 1
ATOM 648 C CA . LEU A 1 85 ? -1.642 6.204 13.562 1.00 86.56 85 LEU A CA 1
ATOM 649 C C . LEU A 1 85 ? -2.712 5.307 12.920 1.00 86.56 85 LEU A C 1
ATOM 651 O O . LEU A 1 85 ? -3.826 5.773 12.688 1.00 86.56 85 LEU A O 1
ATOM 655 N N . MET A 1 86 ? -2.406 4.024 12.696 1.00 86.69 86 MET A N 1
ATOM 656 C CA . MET A 1 86 ? -3.359 3.075 12.108 1.00 86.69 86 MET A CA 1
ATOM 657 C C . MET A 1 86 ? -4.533 2.810 13.049 1.00 86.69 86 MET A C 1
ATOM 659 O O . MET A 1 86 ? -5.674 3.065 12.676 1.00 86.69 86 MET A O 1
ATOM 663 N N . GLY A 1 87 ? -4.267 2.393 14.291 1.00 90.44 87 GLY A N 1
ATOM 664 C CA . GLY A 1 87 ? -5.325 2.051 15.243 1.00 90.44 87 GLY A CA 1
ATOM 665 C C . GLY A 1 87 ? -6.286 3.205 15.549 1.00 90.44 87 GLY A C 1
ATOM 666 O O . GLY A 1 87 ? -7.498 3.003 15.564 1.00 90.44 87 GLY A O 1
ATOM 667 N N . SER A 1 88 ? -5.793 4.445 15.669 1.00 92.81 88 SER A N 1
ATOM 668 C CA . SER A 1 88 ? -6.674 5.619 15.810 1.00 92.81 88 SER A CA 1
ATOM 669 C C . SER A 1 88 ? -7.489 5.916 14.539 1.00 92.81 88 SER A C 1
ATOM 671 O O . SER A 1 88 ? -8.642 6.346 14.630 1.00 92.81 88 SER A O 1
ATOM 673 N N . GLY A 1 89 ? -6.944 5.653 13.348 1.00 89.81 89 GLY A N 1
ATOM 674 C CA . GLY A 1 89 ? -7.680 5.738 12.082 1.00 89.81 89 GLY A CA 1
ATOM 675 C C . GLY A 1 89 ? -8.807 4.706 11.987 1.00 89.81 89 GLY A C 1
ATOM 676 O O . GLY A 1 89 ? -9.942 5.067 11.667 1.00 89.81 89 GLY A O 1
ATOM 677 N N . ILE A 1 90 ? -8.515 3.453 12.346 1.00 91.19 90 ILE A N 1
ATOM 678 C CA . ILE A 1 90 ? -9.484 2.347 12.383 1.00 91.19 90 ILE A CA 1
ATOM 679 C C . ILE A 1 90 ? -10.579 2.639 13.415 1.00 91.19 90 ILE A C 1
ATOM 681 O O . ILE A 1 90 ? -11.762 2.577 13.078 1.00 91.19 90 ILE A O 1
ATOM 685 N N . ALA A 1 91 ? -10.201 3.067 14.627 1.00 94.31 91 ALA A N 1
ATOM 686 C CA . ALA A 1 91 ? -11.139 3.508 15.661 1.00 94.31 91 ALA A CA 1
ATOM 687 C C . ALA A 1 91 ? -12.090 4.573 15.119 1.00 94.31 91 ALA A C 1
ATOM 689 O O . ALA A 1 91 ? -13.304 4.439 15.248 1.00 94.31 91 ALA A O 1
ATOM 690 N N . THR A 1 92 ? -11.539 5.599 14.463 1.00 93.81 92 THR A N 1
ATOM 691 C CA . THR A 1 92 ? -12.322 6.696 13.882 1.00 93.81 92 THR A CA 1
ATOM 692 C C . THR A 1 92 ? -13.321 6.184 12.836 1.00 93.81 92 THR A C 1
ATOM 694 O O . THR A 1 92 ? -14.470 6.621 12.826 1.00 93.81 92 THR A O 1
ATOM 697 N N . ALA A 1 93 ? -12.914 5.270 11.950 1.00 92.88 93 ALA A N 1
ATOM 698 C CA . ALA A 1 93 ? -13.791 4.720 10.915 1.00 92.88 93 ALA A CA 1
ATOM 699 C C . ALA A 1 93 ? -14.944 3.883 11.501 1.00 92.88 93 ALA A C 1
ATOM 701 O O . ALA A 1 93 ? -16.087 3.996 11.046 1.00 92.88 93 ALA A O 1
ATOM 702 N N . LEU A 1 94 ? -14.658 3.089 12.536 1.00 94.12 94 LEU A N 1
ATOM 703 C CA . LEU A 1 94 ? -15.643 2.235 13.198 1.00 94.12 94 LEU A CA 1
ATOM 704 C C . LEU A 1 94 ? -16.671 3.042 13.998 1.00 94.12 94 LEU A C 1
ATOM 706 O O . LEU A 1 94 ? -17.870 2.837 13.814 1.00 94.12 94 LEU A O 1
ATOM 710 N N . ILE A 1 95 ? -16.246 4.017 14.808 1.00 95.19 95 ILE A N 1
ATOM 711 C CA . ILE A 1 95 ? -17.198 4.853 15.563 1.00 95.19 95 ILE A CA 1
ATOM 712 C C . ILE A 1 95 ? -18.065 5.717 14.637 1.00 95.19 95 ILE A C 1
ATOM 714 O O . ILE A 1 95 ? -19.251 5.899 14.896 1.00 95.19 95 ILE A O 1
ATOM 718 N N . LEU A 1 96 ? -17.524 6.189 13.503 1.00 92.12 96 LEU A N 1
ATOM 719 C CA . LEU A 1 96 ? -18.308 6.892 12.475 1.00 92.12 96 LEU A CA 1
ATOM 720 C C . L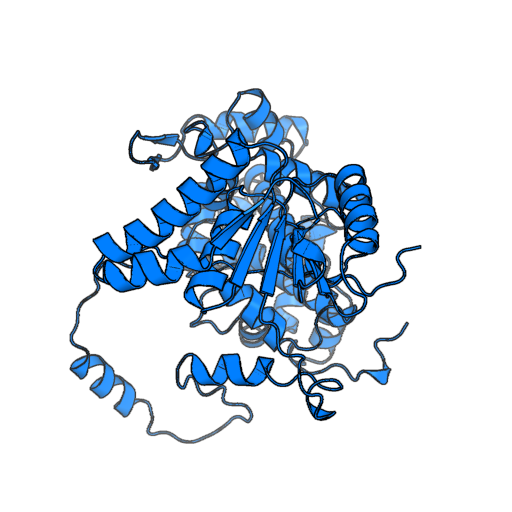EU A 1 96 ? -19.390 6.005 11.847 1.00 92.12 96 LEU A C 1
ATOM 722 O O . LEU A 1 96 ? -20.406 6.522 11.382 1.00 92.12 96 LEU A O 1
ATOM 726 N N . SER A 1 97 ? -19.163 4.693 11.848 1.00 91.94 97 SER A N 1
ATOM 727 C CA . SER A 1 97 ? -20.103 3.671 11.385 1.00 91.94 97 SER A CA 1
ATOM 728 C C . SER A 1 97 ? -20.992 3.138 12.519 1.00 91.94 97 SER A C 1
ATOM 730 O O . SER A 1 97 ? -21.694 2.151 12.328 1.00 91.94 97 SER A O 1
ATOM 732 N N . ASN A 1 98 ? -20.999 3.813 13.678 1.00 93.38 98 ASN A N 1
ATOM 733 C CA . ASN A 1 98 ? -21.835 3.521 14.844 1.00 93.38 98 ASN A CA 1
ATOM 734 C C . ASN A 1 98 ? -21.516 2.189 15.559 1.00 93.38 98 ASN A C 1
ATOM 736 O O . ASN A 1 98 ? -22.395 1.602 16.192 1.00 93.38 98 ASN A O 1
ATOM 740 N N . TYR A 1 99 ? -20.266 1.718 15.483 1.00 94.75 99 TYR A N 1
ATOM 741 C CA . TYR A 1 99 ? -19.777 0.602 16.302 1.00 94.75 99 TYR A CA 1
ATOM 742 C C . TYR A 1 99 ? -19.259 1.094 17.654 1.00 94.75 99 TYR A C 1
ATOM 744 O O . TYR A 1 99 ? -18.641 2.157 17.738 1.00 94.75 99 TYR A O 1
ATOM 752 N N . GLN A 1 100 ? -19.456 0.293 18.704 1.00 97.12 100 GLN A N 1
ATOM 753 C CA . GLN A 1 100 ? -18.800 0.529 19.991 1.00 97.12 100 GLN A CA 1
ATOM 754 C C . GLN A 1 100 ? -17.342 0.092 19.888 1.00 97.12 100 GLN A C 1
ATOM 756 O O . GLN A 1 100 ? -17.069 -1.046 19.498 1.00 97.12 100 GLN A O 1
ATOM 761 N N . VAL A 1 101 ? -16.413 0.981 20.234 1.00 97.62 101 VAL A N 1
ATOM 762 C CA . VAL A 1 101 ? -14.978 0.732 20.092 1.00 97.62 101 VAL A CA 1
ATOM 763 C C . VAL A 1 101 ? -14.278 0.821 21.438 1.00 97.62 101 VAL A C 1
ATOM 765 O O . VAL A 1 101 ? -14.369 1.829 22.137 1.00 97.62 101 VAL A O 1
ATOM 768 N N . ILE A 1 102 ? -13.522 -0.220 21.769 1.00 97.69 102 ILE A N 1
ATOM 769 C CA . ILE A 1 102 ? -12.595 -0.230 22.897 1.00 97.69 102 ILE A CA 1
ATOM 770 C C . ILE A 1 102 ? -11.187 -0.021 22.351 1.00 97.69 102 ILE A C 1
ATOM 772 O O . ILE A 1 102 ? -10.720 -0.809 21.538 1.00 97.69 102 ILE A O 1
ATOM 776 N N . LEU A 1 103 ? -10.502 1.029 22.793 1.00 97.38 103 LEU A N 1
ATOM 777 C CA . LEU A 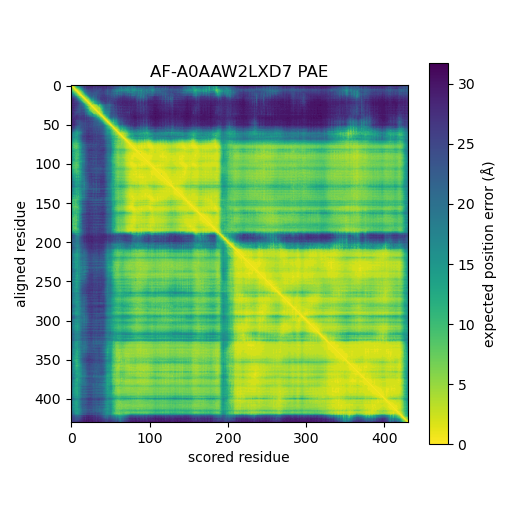1 103 ? -9.106 1.275 22.452 1.00 97.38 103 LEU A CA 1
ATOM 778 C C . LEU A 1 103 ? -8.223 0.879 23.632 1.00 97.38 103 LEU A C 1
ATOM 780 O O . LEU A 1 103 ? -8.281 1.520 24.683 1.00 97.38 103 LEU A O 1
ATOM 784 N N . LYS A 1 104 ? -7.403 -0.156 23.449 1.00 96.56 104 LYS A N 1
ATOM 785 C CA . LYS A 1 104 ? -6.457 -0.617 24.465 1.00 96.56 104 LYS A CA 1
ATOM 786 C C . LYS A 1 104 ? -5.040 -0.178 24.134 1.00 96.56 104 LYS A C 1
ATOM 788 O O . LYS A 1 104 ? -4.561 -0.363 23.014 1.00 96.56 104 LYS A O 1
ATOM 793 N N . GLU A 1 105 ? -4.357 0.347 25.142 1.00 95.62 105 GLU A N 1
ATOM 794 C CA . GLU A 1 105 ? -2.950 0.744 25.077 1.00 95.62 105 GLU A CA 1
ATOM 795 C C . GLU A 1 105 ? -2.148 0.182 26.251 1.00 95.62 105 GLU A C 1
ATOM 797 O O . GLU A 1 105 ? -2.706 -0.399 27.184 1.00 95.62 105 GLU A O 1
ATOM 802 N N . VAL A 1 106 ? -0.820 0.270 26.170 1.00 93.38 106 VAL A N 1
ATOM 803 C CA . VAL A 1 106 ? 0.083 -0.258 27.213 1.00 93.38 106 VAL A CA 1
ATOM 804 C C . VAL A 1 106 ? 0.220 0.673 28.417 1.00 93.38 106 VAL A C 1
ATOM 806 O O . VAL A 1 106 ? 0.548 0.216 29.506 1.00 93.38 106 VAL A O 1
ATOM 809 N N . ASN A 1 107 ? -0.017 1.974 28.238 1.00 94.62 107 ASN A N 1
ATOM 810 C CA . ASN A 1 107 ? 0.018 2.960 29.315 1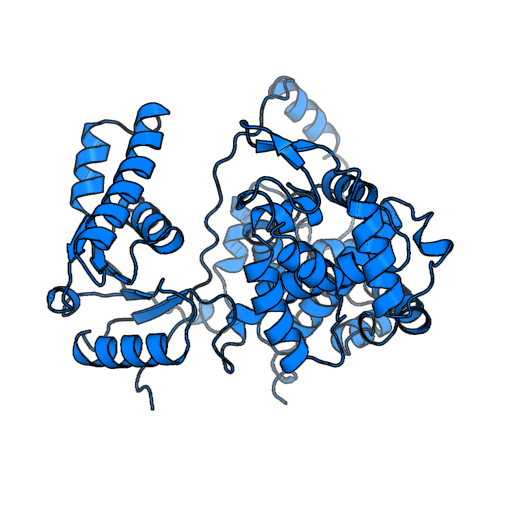.00 94.62 107 ASN A CA 1
ATOM 811 C C . ASN A 1 107 ? -0.909 4.145 29.019 1.00 94.62 107 ASN A C 1
ATOM 813 O O . ASN A 1 107 ? -1.322 4.362 27.876 1.00 94.62 107 ASN A O 1
ATOM 817 N N . ASP A 1 108 ? -1.205 4.930 30.057 1.00 96.06 108 ASP A N 1
ATOM 818 C CA . ASP A 1 108 ? -2.133 6.056 29.949 1.00 96.06 108 ASP A CA 1
ATOM 819 C C . ASP A 1 108 ? -1.632 7.133 28.973 1.00 96.06 108 ASP A C 1
ATOM 821 O O . ASP A 1 108 ? -2.395 7.633 28.153 1.00 96.06 108 ASP A O 1
ATOM 825 N N . LYS A 1 109 ? -0.323 7.414 28.942 1.00 96.19 109 LYS A N 1
ATOM 826 C CA . LYS A 1 109 ? 0.259 8.393 28.009 1.00 96.19 109 LYS A CA 1
ATOM 827 C C . LYS A 1 109 ? -0.065 8.062 26.546 1.00 96.19 109 LYS A C 1
ATOM 829 O O . LYS A 1 109 ? -0.474 8.948 25.790 1.00 96.19 109 LYS A O 1
ATOM 834 N N . PHE A 1 110 ? 0.121 6.810 26.126 1.00 95.19 110 PHE A N 1
ATOM 835 C CA . PHE A 1 110 ? -0.199 6.379 24.764 1.00 95.19 110 PHE A CA 1
ATOM 836 C C . PHE A 1 110 ? -1.705 6.281 24.533 1.00 95.19 110 PHE A C 1
ATOM 838 O O . PHE A 1 110 ? -2.168 6.663 23.455 1.00 95.19 110 PHE A O 1
ATOM 845 N N . LEU A 1 111 ? -2.470 5.870 25.549 1.00 96.69 111 LEU A N 1
ATOM 846 C CA . LEU A 1 111 ? -3.928 5.833 25.488 1.00 96.69 111 LEU A CA 1
ATOM 847 C C . LEU A 1 111 ? -4.516 7.224 25.219 1.00 96.69 111 LEU A C 1
ATOM 849 O O . LEU A 1 111 ? -5.255 7.407 24.248 1.00 96.69 111 LEU A O 1
ATOM 853 N N . GLN A 1 112 ? -4.132 8.223 26.016 1.00 97.00 112 GLN A N 1
ATOM 854 C CA . GLN A 1 112 ? -4.579 9.605 25.845 1.00 97.00 112 GLN A CA 1
ATOM 855 C C . GLN A 1 112 ? -4.129 10.178 24.500 1.00 97.00 112 GLN A C 1
ATOM 857 O O . GLN A 1 112 ? -4.900 10.870 23.834 1.00 97.00 112 GLN A O 1
ATOM 862 N N . ALA A 1 113 ? -2.917 9.846 24.042 1.00 96.00 113 ALA A N 1
ATOM 863 C CA . ALA A 1 113 ? -2.458 10.243 22.714 1.00 96.00 113 ALA A CA 1
ATOM 864 C C . ALA A 1 113 ? -3.322 9.625 21.597 1.00 96.00 113 ALA A C 1
ATOM 866 O O . ALA A 1 113 ? -3.673 10.316 20.638 1.00 96.00 113 ALA A O 1
ATOM 867 N N . GLY A 1 114 ? -3.693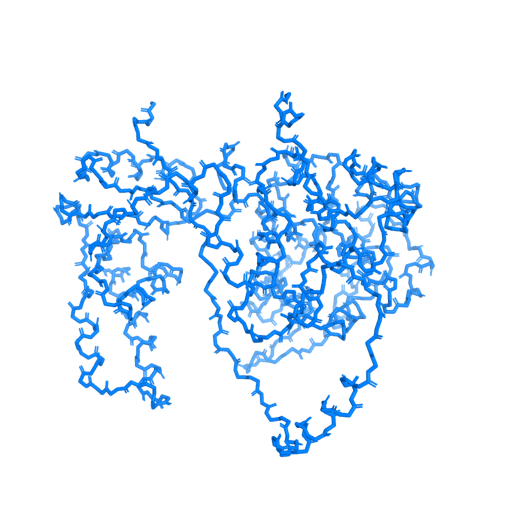 8.347 21.713 1.00 95.38 114 GLY A N 1
ATOM 868 C CA . GLY A 1 114 ? -4.576 7.663 20.765 1.00 95.38 114 GLY A CA 1
ATOM 869 C C . GLY A 1 114 ? -5.981 8.258 20.731 1.00 95.38 114 GLY A C 1
ATOM 870 O O . GLY A 1 114 ? -6.469 8.622 19.659 1.00 95.38 114 GLY A O 1
ATOM 871 N N . ILE A 1 115 ? -6.594 8.461 21.900 1.00 96.50 115 ILE A N 1
ATOM 872 C CA . ILE A 1 115 ? -7.897 9.134 22.030 1.00 96.50 115 ILE A CA 1
ATOM 873 C C . ILE A 1 115 ? -7.823 10.559 21.469 1.00 96.50 115 ILE A C 1
ATOM 875 O O . ILE A 1 115 ? -8.716 10.987 20.735 1.00 96.50 115 ILE A O 1
ATOM 879 N N . GLY A 1 116 ? -6.744 11.290 21.756 1.00 96.75 116 GLY A N 1
ATOM 880 C CA . GLY A 1 116 ? -6.495 12.630 21.230 1.00 96.75 116 GLY A CA 1
ATOM 881 C C . GLY A 1 116 ? -6.458 12.670 19.700 1.00 96.75 116 GLY A C 1
ATOM 882 O O . GLY A 1 116 ? -7.064 13.556 19.095 1.00 96.75 116 GLY A O 1
ATOM 883 N N . ARG A 1 117 ? -5.828 11.679 19.053 1.00 95.94 117 ARG A N 1
ATOM 884 C CA . ARG A 1 117 ? -5.833 11.544 17.583 1.00 95.94 117 ARG A CA 1
ATOM 885 C C . ARG A 1 117 ? -7.237 11.297 17.036 1.00 95.94 117 ARG A C 1
ATOM 887 O O . ARG A 1 117 ? -7.634 11.968 16.085 1.00 95.94 117 ARG A O 1
ATOM 894 N N . VAL A 1 118 ? -8.008 10.397 17.654 1.00 95.62 118 VAL A N 1
ATOM 895 C CA . VAL A 1 118 ? -9.404 10.138 17.252 1.00 95.62 118 VAL A CA 1
ATOM 896 C C . VAL A 1 118 ? -10.251 11.408 17.378 1.00 95.62 118 VAL A C 1
ATOM 898 O O . VAL A 1 118 ? -10.932 11.796 16.425 1.00 95.62 118 VAL A O 1
ATOM 901 N N . LYS A 1 119 ? -10.142 12.121 18.508 1.00 96.00 119 LYS A N 1
ATOM 902 C CA . LYS A 1 119 ? -10.798 13.422 18.719 1.00 96.00 119 LYS A CA 1
ATOM 903 C C . LYS A 1 119 ? -10.409 14.426 17.634 1.00 96.00 119 LYS A C 1
ATOM 905 O O . LYS A 1 119 ? -11.288 15.039 17.033 1.00 96.00 119 LYS A O 1
ATOM 910 N N . GLY A 1 120 ? -9.118 14.556 17.328 1.00 95.25 120 GLY A N 1
ATOM 911 C CA . GLY A 1 120 ? -8.619 15.451 16.281 1.00 95.25 120 GLY A CA 1
ATOM 912 C C . GLY A 1 120 ? -9.179 15.126 14.890 1.00 95.25 120 GLY A C 1
ATOM 913 O O . GLY A 1 120 ? -9.574 16.035 14.151 1.00 95.25 120 GLY A O 1
ATOM 914 N N . ASN A 1 121 ? -9.292 13.839 14.547 1.00 92.19 121 ASN A N 1
ATOM 915 C CA . ASN A 1 121 ? -9.885 13.394 13.284 1.00 92.19 121 ASN A CA 1
ATOM 916 C C . ASN A 1 121 ? -11.364 13.793 13.173 1.00 92.19 121 ASN A C 1
ATOM 918 O O . ASN A 1 121 ? -11.789 14.324 12.140 1.00 92.19 121 ASN A O 1
ATOM 922 N N . LEU A 1 122 ? -12.145 13.577 14.235 1.00 93.44 122 LEU A N 1
ATOM 923 C CA . LEU A 1 122 ? -13.558 13.957 14.284 1.00 93.44 122 LEU A CA 1
ATOM 924 C C . LEU A 1 122 ? -13.733 15.486 14.263 1.00 93.44 122 LEU A C 1
ATOM 926 O O . LEU A 1 122 ? -14.518 16.005 13.468 1.00 93.44 122 LEU A O 1
ATOM 930 N N . GLN A 1 123 ? -12.936 16.230 15.034 1.00 93.44 123 GLN A N 1
ATOM 931 C CA . GLN A 1 123 ? -12.943 17.699 15.028 1.00 93.44 123 GLN A CA 1
ATOM 932 C C . GLN A 1 123 ? -12.618 18.275 13.646 1.00 93.44 123 GLN A C 1
ATOM 934 O O . GLN A 1 123 ? -13.203 19.277 13.234 1.00 93.44 123 GLN A O 1
ATOM 939 N N . SER A 1 124 ? -11.716 17.642 12.887 1.00 92.00 124 SER A N 1
ATOM 940 C CA . SER A 1 124 ? -11.430 18.044 11.503 1.00 92.00 124 SER A CA 1
ATOM 941 C C . SER A 1 124 ? -12.678 17.976 10.616 1.00 92.00 124 SER A C 1
ATOM 943 O O . SER A 1 124 ? -12.858 18.833 9.750 1.00 92.00 124 SER A O 1
ATOM 945 N N . ARG A 1 125 ? -13.562 16.991 10.831 1.00 91.69 125 ARG A N 1
ATOM 946 C CA . ARG A 1 125 ? -14.834 16.863 10.097 1.00 91.69 125 ARG A CA 1
ATOM 947 C C . ARG A 1 125 ? -15.835 17.940 10.501 1.00 91.69 125 ARG A C 1
ATOM 949 O O . ARG A 1 125 ? -16.475 18.502 9.614 1.00 91.69 125 ARG A O 1
ATOM 956 N N . VAL A 1 126 ? -15.907 18.279 11.789 1.00 92.81 126 VAL A N 1
ATOM 957 C CA . VAL A 1 126 ? -16.730 19.397 12.285 1.00 92.81 126 VAL A CA 1
ATOM 958 C C . VAL A 1 126 ? -16.275 20.715 11.657 1.00 92.81 126 VAL A C 1
ATOM 960 O O . VAL A 1 126 ? -17.068 21.404 11.023 1.00 92.81 126 VAL A O 1
ATOM 963 N N . LYS A 1 127 ? -14.969 21.012 11.698 1.00 93.19 127 LYS A N 1
ATOM 964 C CA . LYS A 1 127 ? -14.383 22.216 11.073 1.00 93.19 127 LYS A CA 1
ATOM 965 C C . LYS A 1 127 ? -14.621 22.297 9.560 1.00 93.19 127 LYS A C 1
ATOM 967 O O . LYS A 1 127 ? -14.640 23.385 8.998 1.00 93.19 127 LYS A O 1
ATOM 972 N N . LYS A 1 128 ? -14.779 21.153 8.887 1.00 92.62 128 LYS A N 1
ATOM 973 C CA . LYS A 1 128 ? -15.096 21.064 7.450 1.00 92.62 128 LYS A CA 1
ATOM 974 C C . LYS A 1 128 ? -16.601 21.127 7.153 1.00 92.62 128 LYS A C 1
ATOM 976 O O . LYS A 1 128 ? -16.965 20.982 5.990 1.00 92.62 128 LYS A O 1
ATOM 981 N N . GLY A 1 129 ? -17.458 21.289 8.163 1.00 90.44 129 GLY A N 1
ATOM 982 C CA . GLY A 1 129 ? -18.916 21.300 8.011 1.00 90.44 129 GLY A CA 1
ATOM 983 C C . GLY A 1 129 ? -19.521 19.935 7.663 1.00 90.44 129 GLY A C 1
ATOM 984 O O . GLY A 1 129 ? -20.656 19.866 7.212 1.00 90.44 129 GLY A O 1
ATOM 985 N N . GLN A 1 130 ? -18.777 18.838 7.844 1.00 90.19 130 GLN A N 1
ATOM 986 C CA . GLN A 1 130 ? -19.236 17.476 7.528 1.00 90.19 130 GLN A CA 1
ATOM 987 C C . GLN A 1 130 ? -19.925 16.784 8.718 1.00 90.19 130 GLN A C 1
ATOM 989 O O . GLN A 1 130 ? -20.374 15.644 8.598 1.00 90.19 130 GLN A O 1
ATOM 994 N N . MET A 1 131 ? -19.944 17.426 9.888 1.00 91.25 131 MET A N 1
ATOM 995 C CA . MET A 1 131 ? -20.444 16.873 11.146 1.00 91.25 131 MET A CA 1
ATOM 996 C C . MET A 1 131 ? -20.860 18.012 12.089 1.00 91.25 131 MET A C 1
ATOM 998 O O . MET A 1 131 ? -20.146 19.008 12.179 1.00 91.25 131 MET A O 1
ATOM 1002 N N . SER A 1 132 ? -21.987 17.865 12.793 1.00 94.19 132 SER A N 1
ATOM 1003 C CA . SER A 1 132 ? -22.410 18.795 13.851 1.00 94.19 132 SER A CA 1
ATOM 1004 C C . SER A 1 132 ? -21.679 18.520 15.169 1.00 94.19 132 SER A C 1
ATOM 1006 O O . SER A 1 132 ? -21.182 17.413 15.388 1.00 94.19 132 SER A O 1
ATOM 1008 N N . GLN A 1 133 ? -21.650 19.503 16.073 1.00 93.62 133 GLN A N 1
ATOM 1009 C CA . GLN A 1 133 ? -21.041 19.326 17.396 1.00 93.62 133 GLN A CA 1
ATOM 1010 C C . GLN A 1 133 ? -21.761 18.248 18.226 1.00 93.62 133 GLN A C 1
ATOM 1012 O O . GLN A 1 133 ? -21.118 17.437 18.879 1.00 93.62 133 GLN A O 1
ATOM 1017 N N . GLU A 1 134 ? -23.087 18.165 18.132 1.00 94.00 134 GLU A N 1
ATOM 1018 C CA . GLU A 1 134 ? -23.869 17.117 18.798 1.00 94.00 134 GLU A CA 1
ATOM 1019 C C . GLU A 1 134 ? -23.500 15.715 18.286 1.00 94.00 134 GLU A C 1
ATOM 1021 O O . GLU A 1 134 ? -23.251 14.790 19.062 1.00 94.00 134 GLU A O 1
ATOM 1026 N N . LYS A 1 135 ? -23.386 15.558 16.958 1.00 93.38 135 LYS A N 1
ATOM 1027 C CA . LYS A 1 135 ? -22.969 14.289 16.352 1.00 93.38 135 LYS A CA 1
ATOM 1028 C C . LYS A 1 135 ? -21.535 13.934 16.737 1.00 93.38 135 LYS A C 1
ATOM 1030 O O . LYS A 1 135 ? -21.239 12.750 16.878 1.00 93.38 135 LYS A O 1
ATOM 1035 N N . PHE A 1 136 ? -20.662 14.925 16.914 1.00 95.00 136 PHE A N 1
ATOM 1036 C CA . PHE A 1 136 ? -19.305 14.718 17.411 1.00 95.00 136 PHE A CA 1
ATOM 1037 C C . PHE A 1 136 ? -19.312 14.080 18.805 1.00 95.00 136 PHE A C 1
ATOM 1039 O O . PHE A 1 136 ? -18.725 13.009 18.957 1.00 95.00 136 PHE A O 1
ATOM 1046 N N . GLU A 1 137 ? -20.022 14.661 19.777 1.00 94.88 137 GLU A N 1
ATOM 1047 C CA . GLU A 1 137 ? -20.065 14.132 21.151 1.00 94.88 137 GLU A CA 1
ATOM 1048 C C . GLU A 1 137 ? -20.672 12.725 21.193 1.00 94.88 137 GLU A C 1
ATOM 1050 O O . GLU A 1 137 ? -20.111 11.812 21.800 1.00 94.88 137 GLU A O 1
ATOM 1055 N N . LYS A 1 138 ? -21.769 12.508 20.453 1.00 95.19 138 LYS A N 1
ATOM 1056 C CA . LYS A 1 138 ? -22.402 11.186 20.334 1.00 95.19 138 LYS A CA 1
ATOM 1057 C C . LYS A 1 138 ? -21.489 10.143 19.686 1.00 95.19 138 LYS A C 1
ATOM 1059 O O . LYS A 1 138 ? -21.518 8.980 20.062 1.00 95.19 138 LYS A O 1
ATOM 1064 N N . THR A 1 139 ? -20.702 10.530 18.685 1.00 94.81 139 THR A N 1
ATOM 1065 C CA . THR A 1 139 ? -19.766 9.605 18.023 1.00 94.81 139 THR A CA 1
ATOM 1066 C C . THR A 1 139 ? -18.592 9.284 18.941 1.00 94.81 139 THR A C 1
ATOM 1068 O O . THR A 1 139 ? -18.121 8.151 18.984 1.00 94.81 139 THR A O 1
ATOM 1071 N N . LEU A 1 140 ? -18.111 10.281 19.682 1.00 95.62 140 LEU A N 1
ATOM 1072 C CA . LEU A 1 140 ? -16.992 10.128 20.597 1.00 95.62 140 LEU A CA 1
ATOM 1073 C C . LEU A 1 140 ? -17.352 9.266 21.814 1.00 95.62 140 LEU A C 1
ATOM 1075 O O . LEU A 1 140 ? -16.496 8.518 22.278 1.00 95.62 140 LEU A O 1
ATOM 1079 N N . SER A 1 141 ? -18.600 9.309 22.294 1.00 96.81 141 SER A N 1
ATOM 1080 C CA . SER A 1 141 ? -19.050 8.470 23.415 1.00 96.81 141 SER A CA 1
ATOM 1081 C C . SER A 1 141 ? -19.048 6.966 23.106 1.00 96.81 141 SER A C 1
ATOM 1083 O O . SER A 1 141 ? -19.048 6.154 24.028 1.00 96.81 141 SER A O 1
ATOM 1085 N N . LEU A 1 142 ? -18.981 6.580 21.825 1.00 97.00 142 LEU A N 1
ATOM 1086 C CA . LEU A 1 142 ? -18.804 5.187 21.399 1.00 97.00 142 LEU A CA 1
ATOM 1087 C C . LEU A 1 142 ? -17.375 4.664 21.606 1.00 97.00 142 LEU A C 1
ATOM 1089 O O . LEU A 1 142 ? -17.156 3.459 21.483 1.00 97.00 142 LEU A O 1
ATOM 1093 N N . LEU A 1 143 ? -16.406 5.543 21.889 1.00 97.62 143 LEU A N 1
ATOM 1094 C CA . LEU A 1 143 ? -15.012 5.185 22.128 1.00 97.62 143 LEU A CA 1
ATOM 1095 C C . LEU A 1 143 ? -14.726 5.093 23.631 1.00 97.62 143 LEU A C 1
ATOM 1097 O O . LEU A 1 143 ? -14.802 6.090 24.348 1.00 97.62 143 LEU A O 1
ATOM 1101 N N . LYS A 1 144 ? -14.289 3.920 24.091 1.00 97.25 144 LYS A N 1
ATOM 1102 C CA . LYS A 1 144 ? -13.817 3.697 25.463 1.00 97.25 144 LYS A CA 1
ATOM 1103 C C . LYS A 1 144 ? -12.328 3.359 25.462 1.00 97.25 144 LYS A C 1
ATOM 1105 O O . LYS A 1 144 ? -11.911 2.420 24.794 1.00 97.25 144 LYS A O 1
ATOM 1110 N N . GLY A 1 145 ? -11.531 4.100 26.226 1.00 97.00 145 GLY A N 1
ATOM 1111 C CA . GLY A 1 145 ? -10.122 3.777 26.455 1.00 97.00 145 GLY A CA 1
ATOM 1112 C C . GLY A 1 145 ? -9.932 2.826 27.633 1.00 97.00 145 GLY A C 1
ATOM 1113 O O . GLY A 1 145 ? -10.586 3.010 28.658 1.00 97.00 145 GLY A O 1
ATOM 1114 N N . VAL A 1 146 ? -9.048 1.836 27.499 1.00 97.12 146 VAL A N 1
ATOM 1115 C CA . VAL A 1 146 ? -8.704 0.879 28.569 1.00 97.12 146 VAL A CA 1
ATOM 1116 C C . VAL A 1 146 ? -7.209 0.539 28.559 1.00 97.12 146 VAL A C 1
ATOM 1118 O O . VAL A 1 146 ? -6.527 0.715 27.546 1.00 97.12 146 VAL A O 1
ATOM 1121 N N . LEU A 1 147 ? -6.693 0.044 29.686 1.00 96.06 147 LEU A N 1
ATOM 1122 C CA . LEU A 1 147 ? -5.307 -0.434 29.811 1.00 96.06 147 LEU A CA 1
ATOM 1123 C C . LEU A 1 147 ? -5.236 -1.959 29.977 1.00 96.06 147 LEU A C 1
ATOM 1125 O O . LEU A 1 147 ? -4.299 -2.596 29.487 1.00 96.06 147 LEU A O 1
ATOM 1129 N N . ASP A 1 148 ? -6.250 -2.534 30.618 1.00 93.88 148 ASP A N 1
ATOM 1130 C CA . ASP A 1 148 ? -6.437 -3.963 30.851 1.00 93.88 148 ASP A CA 1
ATOM 1131 C C . ASP A 1 148 ? -7.319 -4.637 29.777 1.00 93.88 148 ASP A C 1
ATOM 1133 O O . ASP A 1 148 ? -7.838 -3.998 28.856 1.00 93.88 148 ASP A O 1
ATOM 1137 N N . TYR A 1 149 ? -7.472 -5.957 29.905 1.00 93.44 149 TYR A N 1
ATOM 1138 C CA . TYR A 1 149 ? -8.295 -6.790 29.027 1.00 93.44 149 TYR A CA 1
ATOM 1139 C C . TYR A 1 149 ? -9.674 -7.137 29.619 1.00 93.44 149 TYR A C 1
ATOM 1141 O O . TYR A 1 149 ? -10.429 -7.872 28.988 1.00 93.44 149 TYR A O 1
ATOM 1149 N N . GLU A 1 150 ? -10.071 -6.619 30.787 1.00 90.69 150 GLU A N 1
ATOM 1150 C CA . GLU A 1 150 ? -11.339 -7.013 31.430 1.00 90.69 150 GLU A CA 1
ATOM 1151 C C . GLU A 1 150 ? -12.555 -6.657 30.573 1.00 90.69 150 GLU A C 1
ATOM 1153 O O . GLU A 1 150 ? -13.536 -7.398 30.501 1.00 90.69 150 GLU A O 1
ATOM 1158 N N . SER A 1 151 ? -12.462 -5.550 29.834 1.00 90.69 151 SER A N 1
ATOM 1159 C CA . SER A 1 151 ? -13.511 -5.124 28.902 1.00 90.69 151 SER A CA 1
ATOM 1160 C C . SER A 1 151 ? -13.566 -5.952 27.601 1.00 90.69 151 SER A C 1
ATOM 1162 O O . SER A 1 151 ? -14.347 -5.607 26.719 1.00 90.69 151 SER A O 1
ATOM 1164 N N . PHE A 1 152 ? -12.756 -7.010 27.443 1.00 93.62 152 PHE A N 1
ATOM 1165 C CA . PHE A 1 152 ? -12.716 -7.849 26.230 1.00 93.62 152 PHE A CA 1
ATOM 1166 C C . PHE A 1 152 ? -13.667 -9.052 26.292 1.00 93.62 152 PHE A C 1
ATOM 1168 O O . PHE A 1 152 ? -13.934 -9.676 25.264 1.00 93.62 152 PHE A O 1
ATOM 1175 N N . ARG A 1 153 ? -14.229 -9.347 27.472 1.00 91.88 153 ARG A N 1
ATOM 1176 C CA . ARG A 1 153 ? -15.101 -10.512 27.707 1.00 91.88 153 ARG A CA 1
ATOM 1177 C C . ARG A 1 153 ? -16.378 -10.514 26.857 1.00 91.88 153 ARG A C 1
ATOM 1179 O O . ARG A 1 153 ? -16.954 -11.574 26.635 1.00 91.88 153 ARG A O 1
ATOM 1186 N N . ASP A 1 154 ? -16.815 -9.351 26.375 1.00 92.12 154 ASP A N 1
ATOM 1187 C CA . ASP A 1 154 ? -18.023 -9.179 25.562 1.00 92.12 154 ASP A CA 1
ATOM 1188 C C . ASP A 1 154 ? -17.756 -8.546 24.182 1.00 92.12 154 ASP A C 1
ATOM 1190 O O . ASP A 1 154 ? -18.657 -7.990 23.553 1.00 92.12 154 ASP A O 1
ATOM 1194 N N . VAL A 1 155 ? -16.511 -8.628 23.700 1.00 94.25 155 VAL A N 1
ATOM 1195 C CA . VAL A 1 155 ? -16.099 -8.110 22.388 1.00 94.25 155 VAL A CA 1
ATOM 1196 C C . VAL A 1 155 ? -16.368 -9.135 21.285 1.00 94.25 155 VAL A C 1
ATOM 1198 O O . VAL A 1 155 ? -16.035 -10.313 21.410 1.00 94.25 155 VAL A O 1
ATOM 1201 N N . ASP A 1 156 ? -16.908 -8.670 20.158 1.00 93.56 156 ASP A N 1
ATOM 1202 C CA . ASP A 1 156 ? -17.215 -9.513 18.996 1.00 93.56 156 ASP A CA 1
ATOM 1203 C C . ASP A 1 156 ? -16.026 -9.641 18.033 1.00 93.56 156 ASP A C 1
ATOM 1205 O O . ASP A 1 156 ? -15.880 -10.655 17.347 1.00 93.56 156 ASP A O 1
ATOM 1209 N N . MET A 1 157 ? -15.176 -8.612 17.970 1.00 94.19 157 MET A N 1
ATOM 1210 C CA . MET A 1 157 ? -14.007 -8.571 17.093 1.00 94.19 157 MET A CA 1
ATOM 1211 C C . MET A 1 157 ? -12.856 -7.776 17.711 1.00 94.19 157 MET A C 1
ATOM 1213 O O . MET A 1 157 ? -13.066 -6.696 18.256 1.00 94.19 157 MET A O 1
ATOM 1217 N N . VAL A 1 158 ? -11.630 -8.271 17.566 1.00 93.94 158 VAL A N 1
ATOM 1218 C CA . VAL A 1 158 ? -10.398 -7.572 17.943 1.00 93.94 158 VAL A CA 1
ATOM 1219 C C . VAL A 1 158 ? -9.580 -7.279 16.691 1.00 93.94 158 VAL A C 1
ATOM 1221 O O . VAL A 1 158 ? -9.379 -8.166 15.860 1.00 93.94 158 VAL A O 1
ATOM 1224 N N . ILE A 1 159 ? -9.087 -6.048 16.574 1.00 92.94 159 ILE A N 1
ATOM 1225 C CA . ILE A 1 159 ? -8.155 -5.607 15.536 1.00 92.94 159 ILE A CA 1
ATOM 1226 C C . ILE A 1 159 ? -6.841 -5.211 16.207 1.00 92.94 159 ILE A C 1
ATOM 1228 O O . ILE A 1 159 ? -6.763 -4.230 16.947 1.00 92.94 159 ILE A O 1
ATOM 1232 N N . GLU A 1 160 ? -5.801 -5.987 15.956 1.00 91.88 160 GLU A N 1
ATOM 1233 C CA . GLU A 1 160 ? -4.451 -5.722 16.423 1.00 91.88 160 GLU A CA 1
ATOM 1234 C C . GLU A 1 160 ? -3.748 -4.755 15.464 1.00 91.88 160 GLU A C 1
ATOM 1236 O O . GLU A 1 160 ? -3.667 -5.022 14.270 1.00 91.88 160 GLU A O 1
ATOM 1241 N N . ALA A 1 161 ? -3.284 -3.619 15.992 1.00 89.31 161 ALA A N 1
ATOM 1242 C CA . ALA A 1 161 ? -2.614 -2.539 15.264 1.00 89.31 161 ALA A CA 1
ATOM 1243 C C . ALA A 1 161 ? -1.363 -2.050 16.020 1.00 89.31 161 ALA A C 1
ATOM 1245 O O . ALA A 1 161 ? -1.128 -0.845 16.188 1.00 89.31 161 ALA A O 1
ATOM 1246 N N . VAL A 1 162 ? -0.579 -3.006 16.517 1.00 86.81 162 VAL A N 1
ATOM 1247 C CA . VAL A 1 162 ? 0.677 -2.808 17.242 1.00 86.81 162 VAL A CA 1
ATOM 1248 C C . VAL A 1 162 ? 1.856 -2.950 16.273 1.00 86.81 162 VAL A C 1
ATOM 1250 O O . VAL A 1 162 ? 1.727 -3.437 15.151 1.00 86.81 162 VAL A O 1
ATOM 1253 N N . ILE A 1 163 ? 3.019 -2.462 16.706 1.00 80.00 163 ILE A N 1
ATOM 1254 C CA . ILE A 1 163 ? 4.282 -2.498 15.964 1.00 80.00 163 ILE A CA 1
ATOM 1255 C C . ILE A 1 163 ? 4.580 -3.916 15.459 1.00 80.00 163 ILE A C 1
ATOM 1257 O O . ILE A 1 163 ? 4.326 -4.910 16.141 1.00 80.00 163 ILE A O 1
ATOM 1261 N N . GLU A 1 164 ? 5.173 -3.981 14.269 1.00 75.88 164 GLU A N 1
ATOM 1262 C CA . GLU A 1 164 ? 5.531 -5.215 13.585 1.00 75.88 164 GLU A CA 1
ATOM 1263 C C . GLU A 1 164 ? 6.676 -5.958 14.301 1.00 75.88 164 GLU A C 1
ATOM 1265 O O . GLU A 1 164 ? 7.855 -5.819 13.979 1.00 75.88 164 GLU A O 1
ATOM 1270 N N . ASN A 1 165 ? 6.320 -6.740 15.321 1.00 80.69 165 ASN A N 1
ATOM 1271 C CA . ASN A 1 165 ? 7.218 -7.622 16.058 1.00 80.69 165 ASN A CA 1
ATOM 1272 C C . ASN A 1 165 ? 6.527 -8.972 16.295 1.00 80.69 165 ASN A C 1
ATOM 1274 O O . ASN A 1 165 ? 5.491 -9.041 16.957 1.00 80.69 165 ASN A O 1
ATOM 1278 N N . VAL A 1 166 ? 7.112 -10.045 15.754 1.00 79.62 166 VAL A N 1
ATOM 1279 C CA . VAL A 1 166 ? 6.517 -11.392 15.775 1.00 79.62 166 VAL A CA 1
ATOM 1280 C C . VAL A 1 166 ? 6.284 -11.882 17.204 1.00 79.62 166 VAL A C 1
ATOM 1282 O O . VAL A 1 166 ? 5.175 -12.305 17.525 1.00 79.62 166 VAL A O 1
ATOM 1285 N N . SER A 1 167 ? 7.293 -11.789 18.072 1.00 82.62 167 SER A N 1
ATOM 1286 C CA . SER A 1 167 ? 7.205 -12.262 19.458 1.00 82.62 167 SER A CA 1
ATOM 1287 C C . SER A 1 167 ? 6.142 -11.501 20.248 1.00 82.62 167 SER A C 1
ATOM 1289 O O . SER A 1 167 ? 5.349 -12.103 20.970 1.00 82.62 167 SER A O 1
ATOM 1291 N N . LEU A 1 168 ? 6.072 -10.180 20.059 1.00 86.38 168 LEU A N 1
ATOM 1292 C CA . LEU A 1 168 ? 5.061 -9.336 20.689 1.00 86.38 168 LEU A CA 1
ATOM 1293 C C . LEU A 1 168 ? 3.650 -9.700 20.216 1.00 86.38 168 LEU A C 1
ATOM 1295 O O . LEU A 1 168 ? 2.752 -9.851 21.041 1.00 86.38 168 LEU A O 1
ATOM 1299 N N . LYS A 1 169 ? 3.441 -9.880 18.906 1.00 84.88 169 LYS A N 1
ATOM 1300 C CA . LYS A 1 169 ? 2.130 -10.275 18.373 1.00 84.88 169 LYS A CA 1
ATOM 1301 C C . LYS A 1 169 ? 1.722 -11.655 18.879 1.00 84.88 169 LYS A C 1
ATOM 1303 O O . LYS A 1 169 ? 0.592 -11.819 19.321 1.00 84.88 169 LYS A O 1
ATOM 1308 N N . GLN A 1 170 ? 2.631 -12.629 18.899 1.00 86.38 170 GLN A N 1
ATOM 1309 C CA . GLN A 1 170 ? 2.344 -13.955 19.460 1.00 86.38 170 GLN A CA 1
ATOM 1310 C C . GLN A 1 170 ? 1.889 -13.878 20.922 1.00 86.38 170 GLN A C 1
ATOM 1312 O O . GLN A 1 170 ? 0.910 -14.527 21.292 1.00 86.38 170 GLN A O 1
ATOM 1317 N N . GLN A 1 171 ? 2.549 -13.048 21.732 1.00 88.94 171 GLN A N 1
ATOM 1318 C CA . GLN A 1 171 ? 2.134 -12.803 23.111 1.00 88.94 171 GLN A CA 1
ATOM 1319 C C . GLN A 1 171 ? 0.746 -12.151 23.178 1.00 88.94 171 GLN A C 1
ATOM 1321 O O . GLN A 1 171 ? -0.117 -12.631 23.907 1.00 88.94 171 GLN A O 1
ATOM 1326 N N . ILE A 1 172 ? 0.500 -11.117 22.368 1.00 90.69 172 ILE A N 1
ATOM 1327 C CA . ILE A 1 172 ? -0.800 -10.440 22.288 1.00 90.69 172 ILE A CA 1
ATOM 1328 C C . ILE A 1 172 ? -1.920 -11.426 21.942 1.00 90.69 172 ILE A C 1
ATOM 1330 O O . ILE A 1 172 ? -2.937 -11.452 22.628 1.00 90.69 172 ILE A O 1
ATOM 1334 N N . PHE A 1 173 ? -1.751 -12.256 20.910 1.00 90.44 173 PHE A N 1
ATOM 1335 C CA . PHE A 1 173 ? -2.774 -13.228 20.517 1.00 90.44 173 PHE A CA 1
ATOM 1336 C C . PHE A 1 173 ? -2.989 -14.310 21.587 1.00 90.44 173 PHE A C 1
ATOM 1338 O O . PHE A 1 173 ? -4.129 -14.711 21.809 1.00 90.44 173 PHE A O 1
ATOM 1345 N N . SER A 1 174 ? -1.933 -14.721 22.297 1.00 90.38 174 SER A N 1
ATOM 1346 C CA . SER A 1 174 ? -2.041 -15.627 23.452 1.00 90.38 174 SER A CA 1
ATOM 1347 C C . SER A 1 174 ? -2.860 -15.014 24.591 1.00 90.38 174 SER A C 1
ATOM 1349 O O . SER A 1 174 ? -3.696 -15.686 25.193 1.00 90.38 174 SER A O 1
ATOM 1351 N N . ASP A 1 175 ? -2.678 -13.724 24.870 1.00 90.50 175 ASP A N 1
ATOM 1352 C CA . ASP A 1 175 ? -3.470 -13.033 25.885 1.00 90.50 175 ASP A CA 1
ATOM 1353 C C . ASP A 1 175 ? -4.919 -12.828 25.426 1.00 90.50 175 ASP A C 1
ATOM 1355 O O . ASP A 1 175 ? -5.850 -13.101 26.184 1.00 90.50 175 ASP A O 1
ATOM 1359 N N . LEU A 1 176 ? -5.141 -12.456 24.163 1.00 91.62 176 LEU A N 1
ATOM 1360 C CA . LEU A 1 176 ? -6.484 -12.340 23.591 1.00 91.62 176 LEU A CA 1
ATOM 1361 C C . LEU A 1 176 ? -7.274 -13.651 23.669 1.00 91.62 176 LEU A C 1
ATOM 1363 O O . LEU A 1 176 ? -8.465 -13.614 23.964 1.00 91.62 176 LEU A O 1
ATOM 1367 N N . GLU A 1 177 ? -6.642 -14.807 23.457 1.00 89.31 177 GLU A N 1
ATOM 1368 C CA . GLU A 1 177 ? -7.322 -16.102 23.600 1.00 89.31 177 GLU A CA 1
ATOM 1369 C C . GLU A 1 177 ? -7.835 -16.359 25.029 1.00 89.31 177 GLU A C 1
ATOM 1371 O O . GLU A 1 177 ? -8.860 -17.027 25.180 1.00 89.31 177 GLU A O 1
ATOM 1376 N N . LYS A 1 178 ? -7.176 -15.806 26.059 1.00 91.50 178 LYS A N 1
ATOM 1377 C CA . LYS A 1 178 ? -7.577 -15.956 27.471 1.00 91.50 178 LYS A CA 1
ATOM 1378 C C . LYS A 1 178 ? -8.753 -15.056 27.845 1.00 91.50 178 LYS A C 1
ATOM 1380 O O . LYS A 1 178 ? -9.617 -15.472 28.611 1.00 91.50 178 LYS A O 1
ATOM 1385 N N . PHE A 1 179 ? -8.773 -13.822 27.339 1.00 92.56 179 PHE A N 1
ATOM 1386 C CA . PHE A 1 179 ? -9.749 -12.805 27.753 1.00 92.56 179 PHE A CA 1
ATOM 1387 C C . PHE A 1 179 ? -10.964 -12.693 26.823 1.00 92.56 179 PHE A C 1
ATOM 1389 O O . PHE A 1 179 ? -12.032 -12.267 27.266 1.00 92.56 179 PHE A O 1
ATOM 1396 N N . CYS A 1 180 ? -10.828 -13.064 25.546 1.00 93.31 180 CYS A N 1
ATOM 1397 C CA . CYS A 1 180 ? -11.904 -12.930 24.569 1.00 93.31 180 CYS A CA 1
ATOM 1398 C C . CYS A 1 180 ? -12.837 -14.153 24.548 1.00 93.31 180 CYS A C 1
ATOM 1400 O O . CYS A 1 180 ? -12.381 -15.307 24.534 1.00 93.31 180 CYS A O 1
ATOM 1402 N N . PRO A 1 181 ? -14.156 -13.935 24.410 1.00 91.56 181 PRO A N 1
ATOM 1403 C CA . PRO A 1 181 ? -15.123 -15.023 24.362 1.00 91.56 181 PRO A CA 1
ATOM 1404 C C . PRO A 1 181 ? -14.913 -15.895 23.111 1.00 91.56 181 PRO A C 1
ATOM 1406 O O . PRO A 1 181 ? -14.395 -15.392 22.111 1.00 91.56 181 PRO A O 1
ATOM 1409 N N . PRO A 1 182 ? -15.310 -17.184 23.110 1.00 88.56 182 PRO A N 1
ATOM 1410 C CA . PRO A 1 182 ? -15.101 -18.124 21.996 1.00 88.56 182 PRO A CA 1
ATOM 1411 C C . PRO A 1 182 ? -15.556 -17.632 20.620 1.00 88.56 182 PRO A C 1
ATOM 1413 O O . PRO A 1 182 ? -14.963 -17.989 19.603 1.00 88.56 182 PRO A O 1
ATOM 1416 N N . HIS A 1 183 ? -16.591 -16.790 20.575 1.00 87.69 183 HIS A N 1
ATOM 1417 C CA . HIS A 1 183 ? -17.130 -16.237 19.333 1.00 87.69 183 HIS A CA 1
ATOM 1418 C C . HIS A 1 183 ? -16.353 -15.024 18.801 1.00 87.69 183 HIS A C 1
ATOM 1420 O O . HIS A 1 183 ? -16.615 -14.595 17.677 1.00 87.69 183 HIS A O 1
ATOM 1426 N N . CYS A 1 184 ? -15.432 -14.460 19.578 1.00 90.56 184 CYS A N 1
ATOM 1427 C CA . CYS A 1 184 ? -14.677 -13.279 19.187 1.00 90.56 184 CYS A CA 1
ATOM 1428 C C . CYS A 1 184 ? -13.748 -13.578 18.002 1.00 90.56 184 CYS A C 1
ATOM 1430 O O . CYS A 1 184 ? -12.978 -14.543 18.035 1.00 90.56 184 CYS A O 1
ATOM 1432 N N . ILE A 1 185 ? -13.810 -12.734 16.971 1.00 90.31 185 ILE A N 1
ATOM 1433 C CA . ILE A 1 185 ? -12.919 -12.801 15.808 1.00 90.31 185 ILE A CA 1
ATOM 1434 C C . ILE A 1 185 ? -11.649 -12.014 16.123 1.00 90.31 185 ILE A C 1
ATOM 1436 O O . ILE A 1 185 ? -11.718 -10.825 16.419 1.00 90.31 185 ILE A O 1
ATOM 1440 N N . LEU A 1 186 ? -10.487 -12.655 16.021 1.00 88.12 186 LEU A N 1
ATOM 1441 C CA . LEU A 1 186 ? -9.200 -11.989 16.213 1.00 88.12 186 LEU A CA 1
ATOM 1442 C C . LEU A 1 186 ? -8.576 -11.683 14.852 1.00 88.12 186 LEU A C 1
ATOM 1444 O O . LEU A 1 186 ? -8.447 -12.579 14.013 1.00 88.12 186 LEU A O 1
ATOM 1448 N N . SER A 1 187 ? -8.188 -10.426 14.648 1.00 84.50 187 SER A N 1
ATOM 1449 C CA . SER A 1 187 ? -7.556 -9.962 13.416 1.00 84.50 187 SER A CA 1
ATOM 1450 C C . SER A 1 187 ? -6.322 -9.117 13.676 1.00 84.50 187 SER A C 1
ATOM 1452 O O . SER A 1 187 ? -6.271 -8.401 14.671 1.00 84.50 187 SER A O 1
ATOM 1454 N N . GLY A 1 188 ? -5.330 -9.212 12.790 1.00 75.81 188 GLY A N 1
ATOM 1455 C CA . GLY A 1 188 ? -4.118 -8.393 12.826 1.00 75.81 188 GLY A CA 1
ATOM 1456 C C . GLY A 1 188 ? -3.985 -7.540 11.572 1.00 75.81 188 GLY A C 1
ATOM 1457 O O . GLY A 1 188 ? -4.274 -8.013 10.469 1.00 75.81 188 GLY A O 1
ATOM 1458 N N . SER A 1 189 ? -3.544 -6.294 11.743 1.00 67.06 189 SER A N 1
ATOM 1459 C CA . SER A 1 189 ? -3.014 -5.473 10.658 1.00 67.06 189 SER A CA 1
ATOM 1460 C C . SER A 1 189 ? -1.507 -5.725 10.575 1.00 67.06 189 SER A C 1
ATOM 1462 O O . SER A 1 189 ? -0.754 -5.270 11.438 1.00 67.06 189 SER A O 1
ATOM 1464 N N . CYS A 1 190 ? -1.075 -6.488 9.574 1.00 57.41 190 CYS A N 1
ATOM 1465 C CA . CYS A 1 190 ? 0.333 -6.760 9.293 1.00 57.41 190 CYS A CA 1
ATOM 1466 C C . CYS A 1 190 ? 0.615 -6.474 7.821 1.00 57.41 190 CYS A C 1
ATOM 1468 O O . CYS A 1 190 ? -0.148 -6.914 6.960 1.00 57.41 190 CYS A O 1
ATOM 1470 N N . ASP A 1 191 ? 1.733 -5.799 7.559 1.00 50.03 191 ASP A N 1
ATOM 1471 C CA . ASP A 1 191 ? 2.218 -5.530 6.203 1.00 50.03 191 ASP A CA 1
ATOM 1472 C C . ASP A 1 191 ? 3.314 -6.531 5.767 1.00 50.03 191 ASP A C 1
ATOM 1474 O O . ASP A 1 191 ? 3.615 -6.592 4.571 1.00 50.03 191 ASP A O 1
ATOM 1478 N N . ALA A 1 192 ? 3.919 -7.317 6.688 1.00 40.19 192 ALA A N 1
ATOM 1479 C CA . ALA A 1 192 ? 5.020 -8.231 6.322 1.00 40.19 192 ALA A CA 1
ATOM 1480 C C . ALA A 1 192 ? 5.377 -9.407 7.278 1.00 40.19 192 ALA A C 1
ATOM 1482 O O . ALA A 1 192 ? 6.182 -10.249 6.886 1.00 40.19 192 ALA A O 1
ATOM 1483 N N . ALA A 1 193 ? 4.890 -9.502 8.524 1.00 31.98 193 ALA A N 1
ATOM 1484 C CA . ALA A 1 193 ? 5.554 -10.349 9.540 1.00 31.98 193 ALA A CA 1
ATOM 1485 C C . ALA A 1 193 ? 5.059 -11.788 9.722 1.00 31.98 193 ALA A C 1
ATOM 1487 O O . ALA A 1 193 ? 5.688 -12.542 10.470 1.00 31.98 193 ALA A O 1
ATOM 1488 N N . PHE A 1 194 ? 3.977 -12.218 9.075 1.00 30.88 194 PHE A N 1
ATOM 1489 C CA . PHE A 1 194 ? 3.561 -13.616 9.180 1.00 30.88 194 PHE A CA 1
ATOM 1490 C C . PHE A 1 194 ? 4.066 -14.428 7.991 1.00 30.88 194 PHE A C 1
ATOM 1492 O O . PHE A 1 194 ? 3.467 -14.401 6.926 1.00 30.88 194 PHE A O 1
ATOM 1499 N N . ARG A 1 195 ? 5.101 -15.248 8.242 1.00 33.97 195 ARG A N 1
ATOM 1500 C CA . ARG A 1 195 ? 5.661 -16.278 7.334 1.00 33.97 195 ARG A CA 1
ATOM 1501 C C . ARG A 1 195 ? 4.631 -17.245 6.715 1.00 33.97 195 ARG A C 1
ATOM 1503 O O . ARG A 1 195 ? 4.996 -18.005 5.836 1.00 33.97 195 ARG A O 1
ATOM 1510 N N . ASN A 1 196 ? 3.384 -17.242 7.195 1.00 32.38 196 ASN A N 1
ATOM 1511 C CA . ASN A 1 196 ? 2.286 -18.108 6.754 1.00 32.38 196 ASN A CA 1
ATOM 1512 C C . ASN A 1 196 ? 1.003 -17.314 6.415 1.00 32.38 196 ASN A C 1
ATOM 1514 O O . ASN A 1 196 ? -0.088 -17.884 6.460 1.00 32.38 196 ASN A O 1
ATOM 1518 N N . CYS A 1 197 ? 1.086 -16.003 6.152 1.00 33.41 197 CYS A N 1
ATOM 1519 C CA . CYS A 1 197 ? -0.070 -15.198 5.741 1.00 33.41 197 CYS A CA 1
ATOM 1520 C C . CYS A 1 197 ? 0.019 -14.842 4.245 1.00 33.41 197 CYS A C 1
ATOM 1522 O O . CYS A 1 197 ? 0.508 -13.762 3.913 1.00 33.41 197 CYS A O 1
ATOM 1524 N N . PRO A 1 198 ? -0.498 -15.701 3.345 1.00 35.19 198 PRO A N 1
ATOM 1525 C CA . PRO A 1 198 ? -0.479 -15.432 1.904 1.00 35.19 198 PRO A CA 1
ATOM 1526 C C . PRO A 1 198 ? -1.248 -14.150 1.523 1.00 35.19 198 PRO A C 1
ATOM 1528 O O . PRO A 1 198 ? -0.898 -13.468 0.573 1.00 35.19 198 PRO A O 1
ATOM 1531 N N . TYR A 1 199 ? -2.255 -13.735 2.303 1.00 33.12 199 TYR A N 1
ATOM 1532 C CA . TYR A 1 199 ? -3.131 -12.603 1.952 1.00 33.12 199 TYR A CA 1
ATOM 1533 C C . TYR A 1 199 ? -2.512 -11.204 2.130 1.00 33.12 199 TYR A C 1
ATOM 1535 O O . TYR A 1 199 ? -2.953 -10.255 1.483 1.00 33.12 199 TYR A O 1
ATOM 1543 N N . SER A 1 200 ? -1.512 -11.039 3.004 1.00 34.31 200 SER A N 1
ATOM 1544 C CA . SER A 1 200 ? -0.783 -9.762 3.152 1.00 34.31 200 SER A CA 1
ATOM 1545 C C . SER A 1 200 ? 0.319 -9.596 2.105 1.00 34.31 200 SER A C 1
ATOM 1547 O O . SER A 1 200 ? 0.837 -8.493 1.916 1.00 34.31 200 SER A O 1
ATOM 1549 N N . GLU A 1 201 ? 0.668 -10.676 1.405 1.00 41.81 201 GLU A N 1
ATOM 1550 C CA . GLU A 1 201 ? 1.709 -10.660 0.388 1.00 41.81 201 GLU A CA 1
ATOM 1551 C C . GLU A 1 201 ? 1.220 -9.988 -0.898 1.00 41.81 201 GLU A C 1
ATOM 1553 O O . GLU A 1 201 ? 2.023 -9.347 -1.552 1.00 41.81 201 GLU A O 1
ATOM 1558 N N . ASP A 1 202 ? -0.071 -9.969 -1.234 1.00 47.62 202 ASP A N 1
ATOM 1559 C CA . ASP A 1 202 ? -0.545 -9.491 -2.547 1.00 47.62 202 ASP A CA 1
ATOM 1560 C C . ASP A 1 202 ? -0.265 -8.019 -2.866 1.00 47.62 202 ASP A C 1
ATOM 1562 O O . ASP A 1 202 ? 0.154 -7.692 -3.977 1.00 47.62 202 ASP A O 1
ATOM 1566 N N . LEU A 1 203 ? -0.544 -7.101 -1.937 1.00 46.19 203 LEU A N 1
ATOM 1567 C CA . LEU A 1 203 ? -0.324 -5.666 -2.163 1.00 46.19 203 LEU A CA 1
ATOM 1568 C C . LEU A 1 203 ? 1.097 -5.259 -1.749 1.00 46.19 203 LEU A C 1
ATOM 1570 O O . LEU A 1 203 ? 1.729 -4.456 -2.434 1.00 46.19 203 LEU A O 1
ATOM 1574 N N . SER A 1 204 ? 1.611 -5.854 -0.667 1.00 47.94 204 SER A N 1
ATOM 1575 C CA . SER A 1 204 ? 2.965 -5.614 -0.158 1.00 47.94 204 SER A CA 1
ATOM 1576 C C . SER A 1 204 ? 4.034 -6.124 -1.136 1.00 47.94 204 SER A C 1
ATOM 1578 O O . SER A 1 204 ? 4.992 -5.404 -1.414 1.00 47.94 204 SER A O 1
ATOM 1580 N N . SER A 1 205 ? 3.828 -7.286 -1.774 1.00 50.44 205 SER A N 1
ATOM 1581 C CA . SER A 1 205 ? 4.705 -7.808 -2.839 1.00 50.44 205 SER A CA 1
ATOM 1582 C C . SER A 1 205 ? 4.710 -6.932 -4.070 1.00 50.44 205 SER A C 1
ATOM 1584 O O . SER A 1 205 ? 5.780 -6.532 -4.519 1.00 50.44 205 SER A O 1
ATOM 1586 N N . LYS A 1 206 ? 3.536 -6.535 -4.567 1.00 53.81 206 LYS A N 1
ATOM 1587 C CA . LYS A 1 206 ? 3.424 -5.630 -5.716 1.00 53.81 206 LYS A CA 1
ATOM 1588 C C . LYS A 1 206 ? 4.144 -4.306 -5.458 1.00 53.81 206 LYS A C 1
ATOM 1590 O O . LYS A 1 206 ? 4.856 -3.820 -6.334 1.00 53.81 206 LYS A O 1
ATOM 1595 N N . CYS A 1 207 ? 3.996 -3.741 -4.259 1.00 50.03 207 CYS A N 1
ATOM 1596 C CA . CYS A 1 207 ? 4.663 -2.500 -3.864 1.00 50.03 207 CYS A CA 1
ATOM 1597 C C . CYS A 1 207 ? 6.178 -2.675 -3.638 1.00 50.03 207 CYS A C 1
ATOM 1599 O O . CYS A 1 207 ? 6.952 -1.798 -4.020 1.00 50.03 207 CYS A O 1
ATOM 1601 N N . SER A 1 208 ? 6.622 -3.794 -3.058 1.00 56.81 208 SER A N 1
ATOM 1602 C CA . SER A 1 208 ? 8.044 -4.077 -2.814 1.00 56.81 208 SER A CA 1
ATOM 1603 C C . SER A 1 208 ? 8.803 -4.349 -4.117 1.00 56.81 208 SER A C 1
ATOM 1605 O O . SER A 1 208 ? 9.864 -3.760 -4.343 1.00 56.81 208 SER A O 1
ATOM 1607 N N . SER A 1 209 ? 8.222 -5.141 -5.027 1.00 61.47 209 SER A N 1
ATOM 1608 C CA . SER A 1 209 ? 8.753 -5.363 -6.378 1.00 61.47 209 SER A CA 1
ATOM 1609 C C . SER A 1 209 ? 8.852 -4.053 -7.162 1.00 61.47 209 SER A C 1
ATOM 1611 O O . SER A 1 209 ? 9.850 -3.813 -7.840 1.00 61.47 209 SER A O 1
ATOM 1613 N N . LEU A 1 210 ? 7.867 -3.157 -7.018 1.00 73.62 210 LEU A N 1
ATOM 1614 C CA . LEU A 1 210 ? 7.891 -1.838 -7.651 1.00 73.62 210 LEU A CA 1
ATOM 1615 C C . LEU A 1 210 ? 9.063 -0.985 -7.138 1.00 73.62 210 LEU A C 1
ATOM 1617 O O . LEU A 1 210 ? 9.808 -0.447 -7.951 1.00 73.62 210 LEU A O 1
ATOM 1621 N N . THR A 1 211 ? 9.305 -0.920 -5.825 1.00 76.56 211 THR A N 1
ATOM 1622 C CA . THR A 1 211 ? 10.463 -0.188 -5.274 1.00 76.56 211 THR A CA 1
ATOM 1623 C C . THR A 1 211 ? 11.795 -0.739 -5.782 1.00 76.56 211 THR A C 1
ATOM 1625 O O . THR A 1 211 ? 12.645 0.029 -6.223 1.00 76.56 211 THR A O 1
ATOM 1628 N N . GLN A 1 212 ? 11.989 -2.056 -5.774 1.00 81.44 212 GLN A N 1
ATOM 1629 C CA . GLN A 1 212 ? 13.256 -2.670 -6.198 1.00 81.44 212 GLN A CA 1
ATOM 1630 C C . GLN A 1 212 ? 13.561 -2.428 -7.682 1.00 81.44 212 GLN A C 1
ATOM 1632 O O . GLN A 1 212 ? 14.693 -2.119 -8.055 1.00 81.44 212 GLN A O 1
ATOM 1637 N N . LEU A 1 213 ? 12.532 -2.500 -8.520 1.00 83.94 213 LEU A N 1
ATOM 1638 C CA . LEU A 1 213 ? 12.611 -2.208 -9.945 1.00 83.94 213 LEU A CA 1
ATOM 1639 C C . LEU A 1 213 ? 12.955 -0.747 -10.237 1.00 83.94 213 LEU A C 1
ATOM 1641 O O . LEU A 1 213 ? 13.747 -0.457 -11.130 1.00 83.94 213 LEU A O 1
ATOM 1645 N N . LEU A 1 214 ? 12.386 0.183 -9.476 1.00 87.06 214 LEU A N 1
ATOM 1646 C CA . LEU A 1 214 ? 12.696 1.604 -9.609 1.00 87.06 214 LEU A CA 1
ATOM 1647 C C . LEU A 1 214 ? 14.165 1.887 -9.312 1.00 87.06 214 LEU A C 1
ATOM 1649 O O . LEU A 1 214 ? 14.805 2.649 -10.037 1.00 87.06 214 LEU A O 1
ATOM 1653 N N . LEU A 1 215 ? 14.706 1.239 -8.279 1.00 89.00 215 LEU A N 1
ATOM 1654 C CA . LEU A 1 215 ? 16.122 1.342 -7.939 1.00 89.00 215 LEU A CA 1
ATOM 1655 C C . LEU A 1 215 ? 17.001 0.751 -9.047 1.00 89.00 215 LEU A C 1
ATOM 1657 O O . LEU A 1 215 ? 17.982 1.381 -9.431 1.00 89.00 215 LEU A O 1
ATOM 1661 N N . LEU A 1 216 ? 16.604 -0.385 -9.629 1.00 89.50 216 LEU A N 1
ATOM 1662 C CA . LEU A 1 216 ? 17.272 -0.982 -10.789 1.00 89.50 216 LEU A CA 1
ATOM 1663 C C . LEU A 1 216 ? 17.311 -0.024 -11.990 1.00 89.50 216 LEU A C 1
ATOM 1665 O O . LEU A 1 216 ? 18.363 0.133 -12.610 1.00 89.50 216 LEU A O 1
ATOM 1669 N N . LEU A 1 217 ? 16.195 0.633 -12.324 1.00 90.50 217 LEU A N 1
ATOM 1670 C CA . LEU A 1 217 ? 16.135 1.584 -13.444 1.00 90.50 217 LEU A CA 1
ATOM 1671 C C . LEU A 1 217 ? 17.033 2.802 -13.205 1.00 90.50 217 LEU A C 1
ATOM 1673 O O . LEU A 1 217 ? 17.778 3.216 -14.095 1.00 90.50 217 LEU A O 1
ATOM 1677 N N . VAL A 1 218 ? 17.008 3.350 -11.990 1.00 91.75 218 VAL A N 1
ATOM 1678 C CA . VAL A 1 218 ? 17.834 4.507 -11.623 1.00 91.75 218 VAL A CA 1
ATOM 1679 C C . VAL A 1 218 ? 19.318 4.160 -11.627 1.00 91.75 218 VAL A C 1
ATOM 1681 O O . VAL A 1 218 ? 20.126 4.900 -12.197 1.00 91.75 218 VAL A O 1
ATOM 1684 N N . GLU A 1 219 ? 19.696 3.015 -11.065 1.00 90.19 219 GLU A N 1
ATOM 1685 C CA . GLU A 1 219 ? 21.079 2.540 -11.106 1.00 90.19 219 GLU A CA 1
ATOM 1686 C C . GLU A 1 219 ? 21.535 2.262 -12.544 1.00 90.19 219 GLU A C 1
ATOM 1688 O O . GLU A 1 219 ? 22.680 2.552 -12.877 1.00 90.19 219 GLU A O 1
ATOM 1693 N N . ARG A 1 220 ? 20.645 1.851 -13.453 1.00 88.31 220 ARG A N 1
ATOM 1694 C CA . ARG A 1 220 ? 20.989 1.670 -14.875 1.00 88.31 220 ARG A CA 1
ATOM 1695 C C . ARG A 1 220 ? 20.896 2.920 -15.750 1.00 88.31 220 ARG A C 1
ATOM 1697 O O . ARG A 1 220 ? 21.219 2.839 -16.932 1.00 88.31 220 ARG A O 1
ATOM 1704 N N . GLY A 1 221 ? 20.533 4.078 -15.200 1.00 88.25 221 GLY A N 1
ATOM 1705 C CA . GLY A 1 221 ? 20.664 5.364 -15.899 1.00 88.25 221 GLY A CA 1
ATOM 1706 C C . GLY A 1 221 ? 19.390 6.187 -16.041 1.00 88.25 221 GLY A C 1
ATOM 1707 O O . GLY A 1 221 ? 19.478 7.340 -16.461 1.00 88.25 221 GLY A O 1
ATOM 1708 N N . THR A 1 222 ? 18.222 5.650 -15.691 1.00 91.25 222 THR A N 1
ATOM 1709 C CA . THR A 1 222 ? 16.962 6.393 -15.808 1.00 91.25 222 THR A CA 1
ATOM 1710 C C . THR A 1 222 ? 16.871 7.496 -14.746 1.00 91.25 222 THR A C 1
ATOM 1712 O O . THR A 1 222 ? 17.206 7.292 -13.579 1.00 91.25 222 THR A O 1
ATOM 1715 N N . ASP A 1 223 ? 16.405 8.685 -15.133 1.00 92.19 223 ASP A N 1
ATOM 1716 C CA . ASP A 1 223 ? 16.235 9.809 -14.207 1.00 92.19 223 ASP A CA 1
ATOM 1717 C C . ASP A 1 223 ? 15.063 9.577 -13.233 1.00 92.19 223 ASP A C 1
ATOM 1719 O O . ASP A 1 223 ? 13.938 9.275 -13.642 1.00 92.19 223 ASP A O 1
ATOM 1723 N N . VAL A 1 224 ? 15.321 9.790 -11.937 1.00 93.44 224 VAL A N 1
ATOM 1724 C CA . VAL A 1 224 ? 14.347 9.663 -10.834 1.00 93.44 224 VAL A CA 1
ATOM 1725 C C . VAL A 1 224 ? 13.082 10.474 -11.127 1.00 93.44 224 VAL A C 1
ATOM 1727 O O . VAL A 1 224 ? 11.956 9.987 -11.007 1.00 93.44 224 VAL A O 1
ATOM 1730 N N . TYR A 1 225 ? 13.257 11.724 -11.556 1.00 94.38 225 TYR A N 1
ATOM 1731 C CA . TYR A 1 225 ? 12.147 12.647 -11.757 1.00 94.38 225 TYR A CA 1
ATOM 1732 C C . TYR A 1 225 ? 11.383 12.359 -13.049 1.00 94.38 225 TYR A C 1
ATOM 1734 O O . TYR A 1 225 ? 10.186 12.636 -13.123 1.00 94.38 225 TYR A O 1
ATOM 1742 N N . GLN A 1 226 ? 12.049 11.826 -14.074 1.00 94.38 226 GLN A N 1
ATOM 1743 C CA . GLN A 1 226 ? 11.403 11.344 -15.291 1.00 94.38 226 GLN A CA 1
ATOM 1744 C C . GLN A 1 226 ? 10.450 10.192 -14.986 1.00 94.38 226 GLN A C 1
ATOM 1746 O O . GLN A 1 226 ? 9.317 10.222 -15.465 1.00 94.38 226 GLN A O 1
ATOM 1751 N N . ILE A 1 227 ? 10.866 9.242 -14.147 1.00 94.56 227 ILE A N 1
ATOM 1752 C CA . ILE A 1 227 ? 10.007 8.134 -13.723 1.00 94.56 227 ILE A CA 1
ATOM 1753 C C . ILE A 1 227 ? 8.763 8.658 -12.997 1.00 94.56 227 ILE A C 1
ATOM 1755 O O . ILE A 1 227 ? 7.637 8.334 -13.384 1.00 94.56 227 ILE A O 1
ATOM 1759 N N . ASP A 1 228 ? 8.941 9.536 -12.008 1.00 95.00 228 ASP A N 1
ATOM 1760 C CA . ASP A 1 228 ? 7.819 10.123 -11.268 1.00 95.00 228 ASP A CA 1
ATOM 1761 C C . ASP A 1 228 ? 6.855 10.894 -12.186 1.00 95.00 228 ASP A C 1
ATOM 1763 O O . ASP A 1 228 ? 5.631 10.780 -12.048 1.00 95.00 228 ASP A O 1
ATOM 1767 N N . ARG A 1 229 ? 7.375 11.636 -13.174 1.00 95.44 229 ARG A N 1
ATOM 1768 C CA . ARG A 1 229 ? 6.551 12.333 -14.178 1.00 95.44 229 ARG A CA 1
ATOM 1769 C C . ARG A 1 229 ? 5.792 11.368 -15.088 1.00 95.44 229 ARG A C 1
ATOM 1771 O O . ARG A 1 229 ? 4.605 11.585 -15.321 1.00 95.44 229 ARG A O 1
ATOM 1778 N N . ALA A 1 230 ? 6.436 10.316 -15.588 1.00 96.06 230 ALA A N 1
ATOM 1779 C CA . ALA A 1 230 ? 5.794 9.339 -16.467 1.00 96.06 230 ALA A CA 1
ATOM 1780 C C . ALA A 1 230 ? 4.649 8.609 -15.746 1.00 96.06 230 ALA A C 1
ATOM 1782 O O . ALA A 1 230 ? 3.543 8.495 -16.277 1.00 96.06 230 ALA A O 1
ATOM 1783 N N . ILE A 1 231 ? 4.876 8.199 -14.495 1.00 94.50 231 ILE A N 1
ATOM 1784 C CA . ILE A 1 231 ? 3.891 7.469 -13.687 1.00 94.50 231 ILE A CA 1
ATOM 1785 C C . ILE A 1 231 ? 2.721 8.359 -13.246 1.00 94.50 231 ILE A C 1
ATOM 1787 O O . ILE A 1 231 ? 1.561 7.939 -13.285 1.00 94.50 231 ILE A O 1
ATOM 1791 N N . THR A 1 232 ? 2.980 9.620 -12.896 1.00 94.75 232 THR A N 1
ATOM 1792 C CA . THR A 1 232 ? 1.893 10.576 -12.611 1.00 94.75 232 THR A CA 1
ATOM 1793 C C . THR A 1 232 ? 1.086 10.912 -13.864 1.00 94.75 232 THR A C 1
ATOM 1795 O O . THR A 1 232 ? -0.143 10.929 -13.813 1.00 94.75 232 THR A O 1
ATOM 1798 N N . LYS A 1 233 ? 1.744 11.091 -15.017 1.00 96.19 233 LYS A N 1
ATOM 1799 C CA . LYS A 1 233 ? 1.081 11.299 -16.317 1.00 96.19 233 LYS A CA 1
ATOM 1800 C C . LYS A 1 233 ? 0.251 10.090 -16.753 1.00 96.19 233 LYS A C 1
ATOM 1802 O O . LYS A 1 233 ? -0.796 10.267 -17.373 1.00 96.19 233 LYS A O 1
ATOM 1807 N N . PHE A 1 234 ? 0.676 8.875 -16.406 1.00 94.62 234 PHE A N 1
ATOM 1808 C CA . PHE A 1 234 ? -0.104 7.656 -16.634 1.00 94.62 234 PHE A CA 1
ATOM 1809 C C . PHE A 1 234 ? -1.442 7.654 -15.878 1.00 94.62 234 PHE A C 1
ATOM 1811 O O . PHE A 1 234 ? -2.414 7.063 -16.363 1.00 94.62 234 PHE A O 1
ATOM 1818 N N . GLY A 1 235 ? -1.497 8.348 -14.735 1.00 92.62 235 GLY A N 1
ATOM 1819 C CA . GLY A 1 235 ? -2.704 8.562 -13.941 1.00 92.62 235 GLY A CA 1
ATOM 1820 C C . GLY A 1 235 ? -2.551 8.303 -12.447 1.00 92.62 235 GLY A C 1
ATOM 1821 O O . GLY A 1 235 ? -3.535 8.462 -11.724 1.00 92.62 235 GLY A O 1
ATOM 1822 N N . MET A 1 236 ? -1.373 7.870 -11.982 1.00 91.94 236 MET A N 1
ATOM 1823 C CA . MET A 1 236 ? -1.159 7.596 -10.561 1.00 91.94 236 MET A CA 1
ATOM 1824 C C . MET A 1 236 ? -1.233 8.895 -9.745 1.00 91.94 236 MET A C 1
ATOM 1826 O O . MET A 1 236 ? -0.769 9.942 -10.207 1.00 91.94 236 MET A O 1
ATOM 1830 N N . PRO A 1 237 ? -1.754 8.853 -8.506 1.00 88.25 237 PRO A N 1
ATOM 1831 C CA . PRO A 1 237 ? -1.893 10.044 -7.667 1.00 88.25 237 PRO A CA 1
ATOM 1832 C C . PRO A 1 237 ? -0.546 10.654 -7.255 1.00 88.25 237 PRO A C 1
ATOM 1834 O O . PRO A 1 237 ? -0.482 11.833 -6.902 1.00 88.25 237 PRO A O 1
ATOM 1837 N N . MET A 1 238 ? 0.521 9.853 -7.259 1.00 89.44 238 MET A N 1
ATOM 1838 C CA . MET A 1 238 ? 1.859 10.243 -6.838 1.00 89.44 238 MET A CA 1
ATOM 1839 C C . MET A 1 238 ? 2.904 9.422 -7.598 1.00 89.44 238 MET A C 1
ATOM 1841 O O . MET A 1 238 ? 2.670 8.254 -7.905 1.00 89.44 238 MET A O 1
ATOM 1845 N N . GLY A 1 239 ? 4.044 10.044 -7.904 1.00 91.25 239 GLY A N 1
ATOM 1846 C CA . GLY A 1 239 ? 5.200 9.343 -8.455 1.00 91.25 239 GLY A CA 1
ATOM 1847 C C . GLY A 1 239 ? 5.815 8.416 -7.404 1.00 91.25 239 GLY A C 1
ATOM 1848 O O . GLY A 1 239 ? 5.698 8.689 -6.204 1.00 91.25 239 GLY A O 1
ATOM 1849 N N . PRO A 1 240 ? 6.412 7.291 -7.803 1.00 90.50 240 PRO A N 1
ATOM 1850 C CA . PRO A 1 240 ? 6.797 6.279 -6.840 1.00 90.50 240 PRO A CA 1
ATOM 1851 C C . PRO A 1 240 ? 7.997 6.662 -5.958 1.00 90.50 240 PRO A C 1
ATOM 1853 O O . PRO A 1 240 ? 8.031 6.244 -4.802 1.00 90.50 240 PRO A O 1
ATOM 1856 N N . PHE A 1 241 ? 8.932 7.505 -6.409 1.00 92.50 241 PHE A N 1
ATOM 1857 C CA . PHE A 1 241 ? 9.994 8.017 -5.528 1.00 92.50 241 PHE A CA 1
ATOM 1858 C C . PHE A 1 241 ? 9.440 9.004 -4.508 1.00 92.50 241 PHE A C 1
ATOM 1860 O O . PHE A 1 241 ? 9.799 8.963 -3.327 1.00 92.50 241 PHE A O 1
ATOM 1867 N N . ARG A 1 242 ? 8.488 9.843 -4.929 1.00 91.56 242 ARG A N 1
ATOM 1868 C CA . ARG A 1 242 ? 7.750 10.701 -4.004 1.00 91.56 242 ARG A CA 1
ATOM 1869 C C . ARG A 1 242 ? 6.933 9.895 -2.990 1.00 91.56 242 ARG A C 1
ATOM 1871 O O . ARG A 1 242 ? 6.850 10.296 -1.829 1.00 91.56 242 ARG A O 1
ATOM 1878 N N . LEU A 1 243 ? 6.353 8.770 -3.407 1.00 88.94 243 LEU A N 1
ATOM 1879 C CA . LEU A 1 243 ? 5.674 7.834 -2.512 1.00 88.94 243 LEU A CA 1
ATOM 1880 C C . LEU A 1 243 ? 6.663 7.191 -1.529 1.00 88.94 243 LEU A C 1
ATOM 1882 O O . LEU A 1 243 ? 6.368 7.130 -0.338 1.00 88.94 243 LEU A O 1
ATOM 1886 N N . CYS A 1 244 ? 7.848 6.782 -1.991 1.00 88.94 244 CYS A N 1
ATOM 1887 C CA . CYS A 1 244 ? 8.893 6.208 -1.142 1.00 88.94 244 CYS A CA 1
ATOM 1888 C C . CYS A 1 244 ? 9.343 7.182 -0.041 1.00 88.94 244 CYS A C 1
ATOM 1890 O O . CYS A 1 244 ? 9.489 6.784 1.114 1.00 88.94 244 CYS A O 1
ATOM 1892 N N . ASP A 1 245 ? 9.505 8.468 -0.361 1.00 90.44 245 ASP A N 1
ATOM 1893 C CA . ASP A 1 245 ? 9.814 9.488 0.645 1.00 90.44 245 ASP A CA 1
ATOM 1894 C C . ASP A 1 245 ? 8.670 9.711 1.650 1.00 90.44 245 ASP A C 1
ATOM 1896 O O . ASP A 1 245 ? 8.924 10.030 2.814 1.00 90.44 245 ASP A O 1
ATOM 1900 N N . LEU A 1 246 ? 7.413 9.602 1.204 1.00 87.31 246 LEU A N 1
ATOM 1901 C CA . LEU A 1 246 ? 6.238 9.770 2.062 1.00 87.31 246 LEU A CA 1
ATOM 1902 C C . LEU A 1 246 ? 6.091 8.601 3.045 1.00 87.31 246 LEU A C 1
ATOM 1904 O O . LEU A 1 246 ? 5.777 8.826 4.214 1.00 87.31 246 LEU A O 1
ATOM 1908 N N . VAL A 1 247 ? 6.298 7.373 2.563 1.00 83.81 247 VAL A N 1
ATOM 1909 C CA . VAL A 1 247 ? 6.266 6.145 3.374 1.00 83.81 247 VAL A CA 1
ATOM 1910 C C . VAL A 1 247 ? 7.457 6.106 4.336 1.00 83.81 247 VAL A C 1
ATOM 1912 O O . VAL A 1 247 ? 7.296 5.777 5.511 1.00 83.81 247 VAL A O 1
ATOM 1915 N N . GLY A 1 248 ? 8.636 6.505 3.854 1.00 85.38 248 GLY A N 1
ATOM 1916 C CA . GLY A 1 248 ? 9.878 6.555 4.614 1.00 85.38 248 GLY A CA 1
ATOM 1917 C C . GLY A 1 248 ? 10.774 5.335 4.389 1.00 85.38 248 GLY A C 1
ATOM 1918 O O . GLY A 1 248 ? 10.322 4.199 4.231 1.00 85.38 248 GLY A O 1
ATOM 1919 N N . PHE A 1 249 ? 12.086 5.574 4.405 1.00 87.12 249 PHE A N 1
ATOM 1920 C CA . PHE A 1 249 ? 13.085 4.586 3.977 1.00 87.12 249 PHE A CA 1
ATOM 1921 C C . PHE A 1 249 ? 13.212 3.389 4.921 1.00 87.12 249 PHE A C 1
ATOM 1923 O O . PHE A 1 249 ? 13.415 2.272 4.457 1.00 87.12 249 PHE A O 1
ATOM 1930 N N . GLY A 1 250 ? 12.988 3.579 6.224 1.00 82.75 250 GLY A N 1
ATOM 1931 C CA . GLY A 1 250 ? 13.038 2.478 7.190 1.00 82.75 250 GLY A CA 1
ATOM 1932 C C . GLY A 1 250 ? 12.031 1.364 6.882 1.00 82.75 250 GLY A C 1
ATOM 1933 O O . GLY A 1 250 ? 12.368 0.187 6.991 1.00 82.75 250 GLY A O 1
ATOM 1934 N N . VAL A 1 251 ? 10.824 1.723 6.428 1.00 78.19 251 VAL A N 1
ATOM 1935 C CA . VAL A 1 251 ? 9.795 0.752 6.018 1.00 78.19 251 VAL A CA 1
ATOM 1936 C C . VAL A 1 251 ? 10.210 0.044 4.728 1.00 78.19 251 VAL A C 1
ATOM 1938 O O . VAL A 1 251 ? 10.077 -1.175 4.629 1.00 78.19 251 VAL A O 1
ATOM 1941 N N . ALA A 1 252 ? 10.764 0.786 3.764 1.00 78.25 252 ALA A N 1
ATOM 1942 C CA . ALA A 1 252 ? 11.251 0.224 2.507 1.00 78.25 252 ALA A CA 1
ATOM 1943 C C . ALA A 1 252 ? 12.395 -0.783 2.726 1.00 78.25 252 ALA A C 1
ATOM 1945 O O . ALA A 1 252 ? 12.371 -1.858 2.132 1.00 78.25 252 ALA A O 1
ATOM 1946 N N . ILE A 1 253 ? 13.352 -0.488 3.617 1.00 82.00 253 ILE A N 1
ATOM 1947 C CA . ILE A 1 253 ? 14.446 -1.411 3.963 1.00 82.00 253 ILE A CA 1
ATOM 1948 C C . ILE A 1 253 ? 13.912 -2.646 4.693 1.00 82.00 253 ILE A C 1
ATOM 1950 O O . ILE A 1 253 ? 14.274 -3.765 4.333 1.00 82.00 253 ILE A O 1
ATOM 1954 N N . ALA A 1 254 ? 13.046 -2.467 5.696 1.00 78.62 254 ALA A N 1
ATOM 1955 C CA . ALA A 1 254 ? 12.495 -3.585 6.461 1.00 78.62 254 ALA A CA 1
ATOM 1956 C C . ALA A 1 254 ? 11.701 -4.548 5.565 1.00 78.62 254 ALA A C 1
ATOM 1958 O O . ALA A 1 254 ? 11.919 -5.759 5.608 1.00 78.62 254 ALA A O 1
ATOM 1959 N N . THR A 1 255 ? 10.836 -3.999 4.707 1.00 72.81 255 THR A N 1
ATOM 1960 C CA . THR A 1 255 ? 10.028 -4.778 3.759 1.00 72.81 255 THR A CA 1
ATOM 1961 C C . THR A 1 255 ? 10.918 -5.413 2.692 1.00 72.81 255 THR A C 1
ATOM 1963 O O . THR A 1 255 ? 10.842 -6.617 2.464 1.00 72.81 255 THR A O 1
ATOM 1966 N N . GLY A 1 256 ? 11.831 -4.644 2.091 1.00 74.44 256 GLY A N 1
ATOM 1967 C CA . GLY A 1 256 ? 12.775 -5.144 1.090 1.00 74.44 256 GLY A CA 1
ATOM 1968 C C . GLY A 1 256 ? 13.632 -6.301 1.609 1.00 74.44 256 GLY A C 1
ATOM 1969 O O . GLY A 1 256 ? 13.813 -7.288 0.902 1.00 74.44 256 GLY A O 1
ATOM 1970 N N . GLY A 1 257 ? 14.079 -6.236 2.867 1.00 77.75 257 GLY A N 1
ATOM 1971 C CA . GLY A 1 257 ? 14.814 -7.318 3.522 1.00 77.75 257 GLY A CA 1
ATOM 1972 C C . GLY A 1 257 ? 14.021 -8.626 3.608 1.00 77.75 257 GLY A C 1
ATOM 1973 O O . GLY A 1 257 ? 14.577 -9.681 3.317 1.00 77.75 257 GLY A O 1
ATOM 1974 N N . GLN A 1 258 ? 12.723 -8.573 3.934 1.00 75.56 258 GLN A N 1
ATOM 1975 C CA . GLN A 1 258 ? 11.870 -9.773 3.948 1.00 75.56 258 GLN A CA 1
ATOM 1976 C C . GLN A 1 258 ? 11.719 -10.381 2.550 1.00 75.56 258 GLN A C 1
ATOM 1978 O O . GLN A 1 258 ? 11.812 -11.595 2.392 1.00 75.56 258 GLN A O 1
ATOM 1983 N N . PHE A 1 259 ? 11.558 -9.544 1.522 1.00 74.75 259 PHE A N 1
ATOM 1984 C CA . PHE A 1 259 ? 11.450 -10.018 0.141 1.00 74.75 259 PHE A CA 1
ATOM 1985 C C . PHE A 1 259 ? 12.734 -10.673 -0.358 1.00 74.75 259 PHE A C 1
ATOM 1987 O O . PHE A 1 259 ? 12.668 -11.724 -0.985 1.00 74.75 259 PHE A O 1
ATOM 1994 N N . VAL A 1 260 ? 13.898 -10.094 -0.054 1.00 77.69 260 VAL A N 1
ATOM 1995 C CA . VAL A 1 260 ? 15.193 -10.688 -0.425 1.00 77.69 260 VAL A CA 1
ATOM 1996 C C . VAL A 1 260 ? 15.392 -12.049 0.251 1.00 77.69 260 VAL A C 1
ATOM 1998 O O . VAL A 1 260 ? 15.959 -12.952 -0.357 1.00 77.69 260 VAL A O 1
ATOM 2001 N N . LEU A 1 261 ? 14.909 -12.212 1.487 1.00 76.81 261 LEU A N 1
ATOM 2002 C CA . LEU A 1 261 ? 14.985 -13.482 2.213 1.00 76.81 261 LEU A CA 1
ATOM 2003 C C . LEU A 1 261 ? 14.023 -14.542 1.657 1.00 76.81 261 LEU A C 1
ATOM 2005 O O . LEU A 1 261 ? 14.414 -15.699 1.537 1.00 76.81 261 LEU A O 1
ATOM 2009 N N . ASN A 1 262 ? 12.787 -14.157 1.331 1.00 77.44 262 ASN A N 1
ATOM 2010 C CA . ASN A 1 262 ? 11.735 -15.104 0.945 1.00 77.44 262 ASN A CA 1
ATOM 2011 C C . ASN A 1 262 ? 11.706 -15.398 -0.565 1.00 77.44 262 ASN A C 1
ATOM 2013 O O . ASN A 1 262 ? 11.333 -16.496 -0.963 1.00 77.44 262 ASN A O 1
ATOM 2017 N N . PHE A 1 263 ? 12.114 -14.440 -1.406 1.00 78.19 263 PHE A N 1
ATOM 2018 C CA . PHE A 1 263 ? 12.042 -14.522 -2.871 1.00 78.19 263 PHE A CA 1
ATOM 2019 C C . PHE A 1 263 ? 13.345 -14.049 -3.549 1.00 78.19 263 PHE A C 1
ATOM 2021 O O . PHE A 1 263 ? 13.327 -13.135 -4.383 1.00 78.19 263 PHE A O 1
ATOM 2028 N N . PRO A 1 264 ? 14.507 -14.651 -3.235 1.00 76.25 264 PRO A N 1
ATOM 2029 C CA . PRO A 1 264 ? 15.807 -14.173 -3.716 1.00 76.25 264 PRO A CA 1
ATOM 2030 C C . PRO A 1 264 ? 15.915 -14.144 -5.249 1.00 76.25 264 PRO A C 1
ATOM 2032 O O . PRO A 1 264 ? 16.545 -13.255 -5.812 1.00 76.25 264 PRO A O 1
ATOM 2035 N N . GLU A 1 265 ? 15.254 -15.066 -5.949 1.00 75.31 265 GLU A N 1
ATOM 2036 C CA . GLU A 1 265 ? 15.296 -15.174 -7.416 1.00 75.31 265 GLU A CA 1
ATOM 2037 C C . GLU A 1 265 ? 14.568 -14.044 -8.178 1.00 75.31 265 GLU A C 1
ATOM 2039 O O . GLU A 1 265 ? 14.736 -13.908 -9.393 1.00 75.31 265 GLU A O 1
ATOM 2044 N N . ARG A 1 266 ? 13.732 -13.259 -7.485 1.00 74.50 266 ARG A N 1
ATOM 2045 C CA . ARG A 1 266 ? 12.825 -12.247 -8.063 1.00 74.50 266 ARG A CA 1
ATOM 2046 C C . ARG A 1 266 ? 13.057 -10.859 -7.478 1.00 74.50 266 ARG A C 1
ATOM 2048 O O . ARG A 1 266 ? 12.209 -9.987 -7.626 1.00 74.50 266 ARG A O 1
ATOM 2055 N N . THR A 1 267 ? 14.183 -10.648 -6.804 1.00 77.88 267 THR A N 1
ATOM 2056 C CA . THR A 1 267 ? 14.470 -9.384 -6.126 1.00 77.88 267 THR A CA 1
ATOM 2057 C C . THR A 1 267 ? 15.698 -8.692 -6.687 1.00 77.88 267 THR A C 1
ATOM 2059 O O . THR A 1 267 ? 16.603 -9.317 -7.240 1.00 77.88 267 THR A O 1
ATOM 2062 N N . TYR A 1 268 ? 15.715 -7.369 -6.553 1.00 81.75 268 TYR A N 1
ATOM 2063 C CA . TYR A 1 268 ? 16.879 -6.549 -6.854 1.00 81.75 268 TYR A CA 1
ATOM 2064 C C . TYR A 1 268 ? 17.371 -5.873 -5.579 1.00 81.75 268 TYR A C 1
ATOM 2066 O O . TYR A 1 268 ? 16.652 -5.090 -4.952 1.00 81.75 268 TYR A O 1
ATOM 2074 N N . LYS A 1 269 ? 18.609 -6.184 -5.188 1.00 83.06 269 LYS A N 1
ATOM 2075 C CA . LYS A 1 269 ? 19.246 -5.596 -4.012 1.00 83.06 269 LYS A CA 1
ATOM 2076 C C . LYS A 1 269 ? 20.005 -4.337 -4.420 1.00 83.06 269 LYS A C 1
ATOM 2078 O O . LYS A 1 269 ? 21.079 -4.424 -4.999 1.00 83.06 269 LYS A O 1
ATOM 2083 N N . SER A 1 270 ? 19.451 -3.185 -4.062 1.00 85.19 270 SER A N 1
ATOM 2084 C CA . SER A 1 270 ? 20.079 -1.875 -4.246 1.00 85.19 270 SER A CA 1
ATOM 2085 C C . SER A 1 270 ? 20.645 -1.346 -2.929 1.00 85.19 270 SER A C 1
ATOM 2087 O O . SER A 1 270 ? 20.044 -1.523 -1.865 1.00 85.19 270 SER A O 1
ATOM 2089 N N . MET A 1 271 ? 21.778 -0.645 -3.013 1.00 87.06 271 MET A N 1
ATOM 2090 C CA . MET A 1 271 ? 22.386 0.064 -1.880 1.00 87.06 271 MET A CA 1
ATOM 2091 C C . MET A 1 271 ? 21.979 1.542 -1.802 1.00 87.06 271 MET A C 1
ATOM 2093 O O . MET A 1 271 ? 22.347 2.217 -0.844 1.00 87.06 271 MET A O 1
ATOM 2097 N N . LEU A 1 272 ? 21.180 2.051 -2.746 1.00 89.94 272 LEU A N 1
ATOM 2098 C CA . LEU A 1 272 ? 20.816 3.469 -2.815 1.00 89.94 272 LEU A CA 1
ATOM 2099 C C . LEU A 1 272 ? 20.051 3.951 -1.571 1.00 89.94 272 LEU A C 1
ATOM 2101 O O . LEU A 1 272 ? 20.471 4.907 -0.922 1.00 89.94 272 LEU A O 1
ATOM 2105 N N . ILE A 1 273 ? 18.956 3.275 -1.207 1.00 89.31 273 ILE A N 1
ATOM 2106 C CA . ILE A 1 273 ? 18.156 3.636 -0.022 1.00 89.31 273 ILE A CA 1
ATOM 2107 C C . ILE A 1 273 ? 18.971 3.480 1.280 1.00 89.31 273 ILE A C 1
ATOM 2109 O O . ILE A 1 273 ? 18.966 4.425 2.073 1.00 89.31 273 ILE A O 1
ATOM 2113 N N . PRO A 1 274 ? 19.705 2.367 1.513 1.00 90.12 274 PRO A N 1
ATOM 2114 C CA . PRO A 1 274 ? 20.604 2.245 2.663 1.00 90.12 274 PRO A CA 1
ATOM 2115 C C . PRO A 1 274 ? 21.623 3.387 2.785 1.00 90.12 274 PRO A C 1
ATOM 2117 O O . PRO A 1 274 ? 21.711 3.999 3.846 1.00 90.12 274 PRO A O 1
ATOM 2120 N N . LEU A 1 275 ? 22.319 3.739 1.696 1.00 91.25 275 LEU A N 1
ATOM 2121 C CA . LEU A 1 275 ? 23.307 4.827 1.686 1.00 91.25 275 LEU A CA 1
ATOM 2122 C C . LEU A 1 275 ? 22.691 6.181 2.050 1.00 91.25 275 LEU A C 1
ATOM 2124 O O . LEU A 1 275 ? 23.278 6.968 2.788 1.00 91.25 275 LEU A O 1
ATOM 2128 N N . MET A 1 276 ? 21.500 6.472 1.529 1.00 91.62 276 MET A N 1
ATOM 2129 C CA . MET A 1 276 ? 20.798 7.712 1.860 1.00 91.62 276 MET A CA 1
ATOM 2130 C C . MET A 1 276 ? 20.343 7.726 3.325 1.00 91.62 276 MET A C 1
ATOM 2132 O O . MET A 1 276 ? 20.392 8.768 3.983 1.00 91.62 276 MET A O 1
ATOM 2136 N N . GLN A 1 277 ? 19.926 6.573 3.852 1.00 89.12 277 GLN A N 1
ATOM 2137 C CA . GLN A 1 277 ? 19.504 6.445 5.241 1.00 89.12 277 GLN A CA 1
ATOM 2138 C C . GLN A 1 277 ? 20.672 6.617 6.228 1.00 89.12 277 GLN A C 1
ATOM 2140 O O . GLN A 1 277 ? 20.469 7.230 7.279 1.00 89.12 277 GLN A O 1
ATOM 2145 N N . GLU A 1 278 ? 21.877 6.145 5.891 1.00 90.44 278 GLU A N 1
ATOM 2146 C CA . GLU A 1 278 ? 23.108 6.388 6.669 1.00 90.44 278 GLU A CA 1
ATOM 2147 C C . GLU A 1 278 ? 23.387 7.891 6.833 1.00 90.44 278 GLU A C 1
ATOM 2149 O O . GLU A 1 278 ? 23.683 8.359 7.935 1.00 90.44 278 GLU A O 1
ATOM 2154 N N . ASP A 1 279 ? 23.141 8.673 5.780 1.00 90.56 279 ASP A N 1
ATOM 2155 C CA . ASP A 1 279 ? 23.249 10.138 5.784 1.00 90.56 279 ASP A CA 1
ATOM 2156 C C . ASP A 1 279 ? 22.016 10.845 6.395 1.00 90.56 279 ASP A C 1
ATOM 2158 O O . ASP A 1 279 ? 21.802 12.047 6.208 1.00 90.56 279 ASP A O 1
ATOM 2162 N N . LYS A 1 280 ? 21.183 10.114 7.150 1.00 90.62 280 LYS A N 1
ATOM 2163 C CA . LYS A 1 280 ? 19.962 10.607 7.819 1.00 90.62 280 LYS A CA 1
ATOM 2164 C C . LYS A 1 280 ? 18.927 11.203 6.858 1.00 90.62 280 LYS A C 1
ATOM 2166 O O . LYS A 1 280 ? 18.124 12.057 7.247 1.00 90.62 280 LYS A O 1
ATOM 2171 N N . ARG A 1 281 ? 18.902 10.735 5.609 1.00 91.75 281 ARG A N 1
ATOM 2172 C CA . ARG A 1 281 ? 17.867 11.069 4.625 1.00 91.75 281 ARG A CA 1
ATOM 2173 C C . ARG A 1 281 ? 16.825 9.957 4.641 1.00 91.75 281 ARG A C 1
ATOM 2175 O O . ARG A 1 281 ? 17.047 8.894 4.083 1.00 91.75 281 ARG A O 1
ATOM 2182 N N . ALA A 1 282 ? 15.705 10.185 5.320 1.00 87.75 282 ALA A N 1
ATOM 2183 C CA . ALA A 1 282 ? 14.629 9.210 5.497 1.00 87.75 282 ALA A CA 1
ATOM 2184 C C . ALA A 1 282 ? 13.289 9.667 4.885 1.00 87.75 282 ALA A C 1
ATOM 2186 O O . ALA A 1 282 ? 12.231 9.171 5.279 1.00 87.75 282 ALA A O 1
ATOM 2187 N N . GLY A 1 283 ? 13.327 10.602 3.928 1.00 89.31 283 GLY A N 1
ATOM 2188 C CA . GLY A 1 283 ? 12.154 11.073 3.191 1.00 89.31 283 GLY A CA 1
ATOM 2189 C C . GLY A 1 283 ? 11.530 12.343 3.773 1.00 89.31 283 GLY A C 1
ATOM 2190 O O . GLY A 1 283 ? 12.225 13.257 4.227 1.00 89.31 283 GLY A O 1
ATOM 2191 N N . GLU A 1 284 ? 10.197 12.425 3.755 1.00 89.69 284 GLU A N 1
ATOM 2192 C CA . GLU A 1 284 ? 9.446 13.613 4.195 1.00 89.69 284 GLU A CA 1
ATOM 2193 C C . GLU A 1 284 ? 9.637 13.898 5.697 1.00 89.69 284 GLU A C 1
ATOM 2195 O O . GLU A 1 284 ? 9.610 15.055 6.122 1.00 89.69 284 GLU A O 1
ATOM 2200 N N . THR A 1 285 ? 9.885 12.861 6.504 1.00 87.56 285 THR A N 1
ATOM 2201 C CA . THR A 1 285 ? 10.093 12.971 7.960 1.00 87.56 285 THR A CA 1
ATOM 2202 C C . THR A 1 285 ? 11.353 13.763 8.313 1.00 87.56 285 THR A C 1
ATOM 2204 O O . THR A 1 285 ? 11.320 14.594 9.219 1.00 87.56 285 THR A O 1
ATOM 2207 N N . THR A 1 286 ? 12.433 13.572 7.555 1.00 90.56 286 THR A N 1
ATOM 2208 C CA . THR A 1 286 ? 13.709 14.297 7.687 1.00 90.56 286 THR A CA 1
ATOM 2209 C C . THR A 1 286 ? 13.801 15.493 6.740 1.00 90.56 286 THR A C 1
ATOM 2211 O O . THR A 1 286 ? 14.849 16.130 6.650 1.00 90.56 286 THR A O 1
ATOM 2214 N N . ARG A 1 287 ? 12.717 15.797 6.010 1.00 91.50 287 ARG A N 1
ATOM 2215 C CA . ARG A 1 287 ? 12.641 16.808 4.939 1.00 91.50 287 ARG A CA 1
ATOM 2216 C C . ARG A 1 287 ? 13.643 16.606 3.791 1.00 91.50 287 ARG A C 1
ATOM 2218 O O . ARG A 1 287 ? 13.825 17.506 2.968 1.00 91.50 287 ARG A O 1
ATOM 2225 N N . ARG A 1 288 ? 14.287 15.441 3.728 1.00 92.31 288 ARG A N 1
ATOM 2226 C CA . ARG A 1 288 ? 15.321 15.078 2.754 1.00 92.31 288 ARG A CA 1
ATOM 2227 C C . ARG A 1 288 ? 15.224 13.586 2.454 1.00 92.31 288 ARG A C 1
ATOM 2229 O O . ARG A 1 288 ? 15.371 12.766 3.359 1.00 92.31 288 ARG A O 1
ATOM 2236 N N . GLY A 1 289 ? 15.008 13.256 1.189 1.00 91.75 289 GLY A N 1
ATOM 2237 C CA . GLY A 1 289 ? 14.983 11.903 0.636 1.00 91.75 289 GLY A CA 1
ATOM 2238 C C . GLY A 1 289 ? 15.421 11.957 -0.823 1.00 91.75 289 GLY A C 1
ATOM 2239 O O . GLY A 1 289 ? 16.447 12.585 -1.102 1.00 91.75 289 GLY A O 1
ATOM 2240 N N . PHE A 1 290 ? 14.641 11.365 -1.731 1.00 93.31 290 PHE A N 1
ATOM 2241 C CA . PHE A 1 290 ? 14.768 11.585 -3.181 1.00 93.31 290 PHE A CA 1
ATOM 2242 C C . PHE A 1 290 ? 14.439 13.034 -3.565 1.00 93.31 290 PHE A C 1
ATOM 2244 O O . PHE A 1 290 ? 14.999 13.576 -4.515 1.00 93.31 290 PHE A O 1
ATOM 2251 N N . TYR A 1 291 ? 13.555 13.673 -2.797 1.00 94.62 291 TYR A N 1
ATOM 2252 C CA . TYR A 1 291 ? 13.242 15.095 -2.889 1.00 94.62 291 TYR A CA 1
ATOM 2253 C C . TYR A 1 291 ? 13.729 15.861 -1.651 1.00 94.62 291 TYR A C 1
ATOM 2255 O O . TYR A 1 291 ? 13.940 15.294 -0.574 1.00 94.62 291 TYR A O 1
ATOM 2263 N N . VAL A 1 292 ? 13.828 17.184 -1.784 1.00 94.31 292 VAL A N 1
ATOM 2264 C CA . VAL A 1 292 ? 13.928 18.115 -0.651 1.00 94.31 292 VAL A CA 1
ATOM 2265 C C . VAL A 1 292 ? 12.554 18.717 -0.370 1.00 94.31 292 VAL A C 1
ATOM 2267 O O . VAL A 1 292 ? 11.761 18.956 -1.286 1.00 94.31 292 VAL A O 1
ATOM 2270 N N . TYR A 1 293 ? 12.265 18.938 0.910 1.00 93.81 293 TYR A N 1
ATOM 2271 C CA . TYR A 1 293 ? 10.970 19.404 1.388 1.00 93.81 293 TYR A CA 1
ATOM 2272 C C . TYR A 1 293 ? 11.122 20.730 2.127 1.00 93.81 293 TYR A C 1
ATOM 2274 O O . TYR A 1 293 ? 11.922 20.846 3.056 1.00 93.81 293 TYR A O 1
ATOM 2282 N N . ASP A 1 294 ? 10.316 21.720 1.745 1.00 91.44 294 ASP A N 1
ATOM 2283 C CA . ASP A 1 294 ? 10.220 22.978 2.490 1.00 91.44 294 ASP A CA 1
ATOM 2284 C C . ASP A 1 294 ? 9.394 22.820 3.787 1.00 91.44 294 ASP A C 1
ATOM 2286 O O . ASP A 1 294 ? 8.866 21.750 4.108 1.00 91.44 294 ASP A O 1
ATOM 2290 N N . GLU A 1 295 ? 9.241 23.905 4.549 1.00 88.12 295 GLU A N 1
ATOM 2291 C CA . GLU A 1 295 ? 8.430 23.918 5.777 1.00 88.12 295 GLU A CA 1
ATOM 2292 C C . GLU A 1 295 ? 6.953 23.565 5.539 1.00 88.12 295 GLU A C 1
ATOM 2294 O O . GLU A 1 295 ? 6.276 23.053 6.432 1.00 88.12 295 GLU A O 1
ATOM 2299 N N . LYS A 1 296 ? 6.459 23.795 4.317 1.00 86.94 296 LYS A N 1
ATOM 2300 C CA . LYS A 1 296 ? 5.102 23.457 3.869 1.00 86.94 296 LYS A CA 1
ATOM 2301 C C . LYS A 1 296 ? 5.026 22.052 3.259 1.00 86.94 296 LYS A C 1
ATOM 2303 O O . LYS A 1 296 ? 3.969 21.682 2.742 1.00 86.94 296 LYS A O 1
ATOM 2308 N N . ARG A 1 297 ? 6.107 21.262 3.339 1.00 84.56 297 ARG A N 1
ATOM 2309 C CA . ARG A 1 297 ? 6.260 19.908 2.773 1.00 84.56 297 ARG A CA 1
ATOM 2310 C C . ARG A 1 297 ? 6.122 19.855 1.247 1.00 84.56 297 ARG A C 1
ATOM 2312 O O . ARG A 1 297 ? 5.804 18.805 0.679 1.00 84.56 297 ARG A O 1
ATOM 2319 N N . LYS A 1 298 ? 6.369 20.969 0.558 1.00 88.88 298 LYS A N 1
ATOM 2320 C CA . LYS A 1 298 ? 6.400 21.023 -0.905 1.00 88.88 298 LYS A CA 1
ATOM 2321 C C . LYS A 1 298 ? 7.667 20.342 -1.424 1.00 88.88 298 LYS A C 1
ATOM 2323 O O . LYS A 1 298 ? 8.752 20.583 -0.911 1.00 88.88 298 LYS A O 1
ATOM 2328 N N . ALA A 1 299 ? 7.498 19.499 -2.441 1.00 92.00 299 ALA A N 1
ATOM 2329 C CA . ALA A 1 299 ? 8.570 18.781 -3.125 1.00 92.00 299 ALA A CA 1
ATOM 2330 C C . ALA A 1 299 ? 9.401 19.700 -4.023 1.00 92.00 299 ALA A C 1
ATOM 2332 O O . ALA A 1 299 ? 8.819 20.396 -4.861 1.00 92.00 299 ALA A O 1
ATOM 2333 N N . SER A 1 300 ? 10.723 19.591 -3.942 1.00 93.50 300 SER A N 1
ATOM 2334 C CA . SER A 1 300 ? 11.654 20.106 -4.949 1.00 93.50 300 SER A CA 1
ATOM 2335 C C . SER A 1 300 ? 12.701 19.039 -5.286 1.00 93.50 300 SER A C 1
ATOM 2337 O O . SER A 1 300 ? 13.090 18.293 -4.382 1.00 93.50 300 SER A O 1
ATOM 2339 N N . PRO A 1 301 ? 13.151 18.935 -6.552 1.00 93.50 301 PRO A N 1
ATOM 2340 C CA . PRO A 1 301 ? 14.260 18.062 -6.921 1.00 93.50 301 PRO A CA 1
ATOM 2341 C C . PRO A 1 301 ? 15.492 18.331 -6.059 1.00 93.50 301 PRO A C 1
ATOM 2343 O O . PRO A 1 301 ? 15.873 19.485 -5.860 1.00 93.50 301 PRO A O 1
ATOM 2346 N N . ASP A 1 302 ? 16.101 17.268 -5.555 1.00 91.75 302 ASP A N 1
ATOM 2347 C CA . ASP A 1 302 ? 17.370 17.325 -4.854 1.00 91.75 302 ASP A CA 1
ATOM 2348 C C . ASP A 1 302 ? 18.554 17.259 -5.838 1.00 91.75 302 ASP A C 1
ATOM 2350 O O . ASP A 1 302 ? 18.661 16.278 -6.583 1.00 91.75 302 ASP A O 1
ATOM 2354 N N . PRO A 1 303 ? 19.462 18.252 -5.858 1.00 88.75 303 PRO A N 1
ATOM 2355 C CA . PRO A 1 303 ? 20.682 18.179 -6.660 1.00 88.75 303 PRO A CA 1
ATOM 2356 C C . PRO A 1 303 ? 21.678 17.121 -6.155 1.00 88.75 303 PRO A C 1
ATOM 2358 O O . PRO A 1 303 ? 22.458 16.608 -6.958 1.00 88.75 303 PRO A O 1
ATOM 2361 N N . GLU A 1 304 ? 21.650 16.759 -4.866 1.00 90.56 304 GLU A N 1
ATOM 2362 C CA . GLU A 1 304 ? 22.611 15.811 -4.279 1.00 90.56 304 GLU A CA 1
ATOM 2363 C C . GLU A 1 304 ? 22.314 14.347 -4.638 1.00 90.56 304 GLU A C 1
ATOM 2365 O O . GLU A 1 304 ? 23.197 13.499 -4.513 1.00 90.56 304 GLU A O 1
ATOM 2370 N N . ILE A 1 305 ? 21.110 14.032 -5.137 1.00 90.94 305 ILE A N 1
ATOM 2371 C CA . ILE A 1 305 ? 20.695 12.646 -5.410 1.00 90.94 305 ILE A CA 1
ATOM 2372 C C . ILE A 1 305 ? 21.636 11.922 -6.380 1.00 90.94 305 ILE A C 1
ATOM 2374 O O . ILE A 1 305 ? 21.884 10.727 -6.230 1.00 90.94 305 ILE A O 1
ATOM 2378 N N . LYS A 1 306 ? 22.217 12.652 -7.340 1.00 90.50 306 LYS A N 1
ATOM 2379 C CA . LYS A 1 306 ? 23.135 12.094 -8.344 1.00 90.50 306 LYS A CA 1
ATOM 2380 C C . LYS A 1 306 ? 24.366 11.454 -7.704 1.00 90.50 306 LYS A C 1
ATOM 2382 O O . LYS A 1 306 ? 24.723 10.347 -8.091 1.00 90.50 306 LYS A O 1
ATOM 2387 N N . LYS A 1 307 ? 24.922 12.083 -6.663 1.00 93.56 307 LYS A N 1
ATOM 2388 C CA . LYS A 1 307 ? 26.064 11.561 -5.896 1.00 93.56 307 LYS A CA 1
ATOM 2389 C C . LYS A 1 307 ? 25.749 10.195 -5.280 1.00 93.56 307 LYS A C 1
ATOM 2391 O O . LYS A 1 307 ? 26.582 9.296 -5.298 1.00 93.56 307 LYS A O 1
ATOM 2396 N N . TYR A 1 308 ? 24.546 10.034 -4.727 1.00 92.31 308 TYR A N 1
ATOM 2397 C CA . TYR A 1 308 ? 24.120 8.769 -4.124 1.00 92.31 308 TYR A CA 1
ATOM 2398 C C . TYR A 1 308 ? 23.902 7.683 -5.171 1.00 92.31 308 TYR A C 1
ATOM 2400 O O . TYR A 1 308 ? 24.279 6.537 -4.945 1.00 92.31 308 TYR A O 1
ATOM 2408 N N . ILE A 1 309 ? 23.331 8.047 -6.320 1.00 91.62 309 ILE A N 1
ATOM 2409 C CA . ILE A 1 309 ? 23.123 7.122 -7.436 1.00 91.62 309 ILE A CA 1
ATOM 2410 C C . ILE A 1 309 ? 24.470 6.642 -7.993 1.00 91.62 309 ILE A C 1
ATOM 2412 O O . ILE A 1 309 ? 2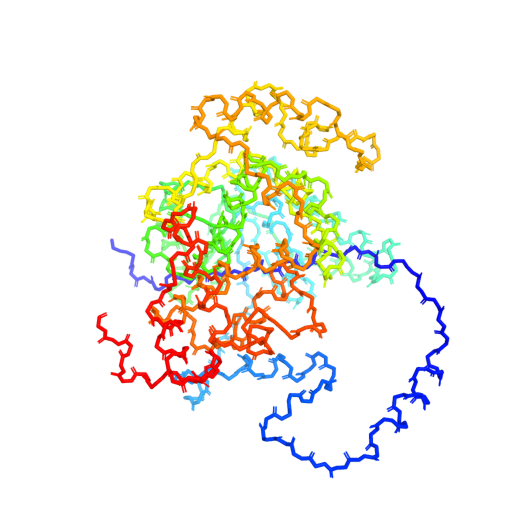4.640 5.448 -8.210 1.00 91.62 309 ILE A O 1
ATOM 2416 N N . GLU A 1 310 ? 25.435 7.542 -8.192 1.00 91.19 310 GLU A N 1
ATOM 2417 C CA . GLU A 1 310 ? 26.791 7.198 -8.645 1.00 91.19 310 GLU A CA 1
ATOM 2418 C C . GLU A 1 310 ? 27.485 6.255 -7.657 1.00 91.19 310 GLU A C 1
ATOM 2420 O O . GLU A 1 310 ? 27.924 5.175 -8.050 1.00 91.19 310 GLU A O 1
ATOM 2425 N N . LYS A 1 311 ? 27.454 6.576 -6.359 1.00 91.38 311 LYS A N 1
ATOM 2426 C CA . LYS A 1 311 ? 27.999 5.703 -5.309 1.00 91.38 311 LYS A CA 1
ATOM 2427 C C . LYS A 1 311 ? 27.306 4.332 -5.264 1.00 91.38 311 LYS A C 1
ATOM 2429 O O . LYS A 1 311 ? 27.963 3.310 -5.082 1.00 91.38 311 LYS A O 1
ATOM 2434 N N . ALA A 1 312 ? 25.983 4.281 -5.429 1.00 89.94 312 ALA A N 1
ATOM 2435 C CA . ALA A 1 312 ? 25.234 3.023 -5.453 1.00 89.94 312 ALA A CA 1
ATOM 2436 C C . ALA A 1 312 ? 25.589 2.158 -6.676 1.00 89.94 312 ALA A C 1
ATOM 2438 O O . ALA A 1 312 ? 25.706 0.937 -6.543 1.00 89.94 312 ALA A O 1
ATOM 2439 N N . ARG A 1 313 ? 25.816 2.781 -7.842 1.00 90.81 313 ARG A N 1
ATOM 2440 C CA . ARG A 1 313 ? 26.284 2.101 -9.063 1.00 90.81 313 ARG A CA 1
ATOM 2441 C C . ARG A 1 313 ? 27.671 1.501 -8.885 1.00 90.81 313 ARG A C 1
ATOM 2443 O O . ARG A 1 313 ? 27.862 0.342 -9.241 1.00 90.81 313 ARG A O 1
ATOM 2450 N N . GLU A 1 314 ? 28.600 2.261 -8.305 1.00 89.81 314 GLU A N 1
ATOM 2451 C CA . GLU A 1 314 ? 29.963 1.798 -8.013 1.00 89.81 314 GLU A CA 1
ATOM 2452 C C . GLU A 1 314 ? 29.953 0.566 -7.103 1.00 89.81 314 GLU A C 1
ATOM 2454 O O . GLU A 1 314 ? 30.586 -0.439 -7.420 1.00 89.81 314 GLU A O 1
ATOM 2459 N N . LEU A 1 315 ? 29.175 0.602 -6.015 1.00 87.31 315 LEU A N 1
ATOM 2460 C CA . LEU A 1 315 ? 29.061 -0.530 -5.088 1.00 87.31 315 LEU A CA 1
ATOM 2461 C C . LEU A 1 315 ? 28.385 -1.757 -5.708 1.00 87.31 315 LEU A C 1
ATOM 2463 O O . LEU A 1 315 ? 28.705 -2.884 -5.334 1.00 87.31 315 LEU A O 1
ATOM 2467 N N . SER A 1 316 ? 27.442 -1.548 -6.627 1.00 83.00 316 SER A N 1
ATOM 2468 C CA . SER A 1 316 ? 26.682 -2.634 -7.260 1.00 83.00 316 SER A CA 1
ATOM 2469 C C . SER A 1 316 ? 27.363 -3.183 -8.520 1.00 83.00 316 SER A C 1
ATOM 2471 O O . SER A 1 316 ? 26.915 -4.192 -9.061 1.00 83.00 316 SER A O 1
ATOM 2473 N N . GLY A 1 317 ? 28.428 -2.534 -9.007 1.00 82.88 317 GLY A N 1
ATOM 2474 C CA . GLY A 1 317 ? 29.126 -2.910 -10.241 1.00 82.88 317 GLY A CA 1
ATOM 2475 C C . GLY A 1 317 ? 28.265 -2.784 -11.504 1.00 82.88 317 GLY A C 1
ATOM 2476 O O . GLY A 1 317 ? 28.514 -3.475 -12.492 1.00 82.88 317 GLY A O 1
ATOM 2477 N N . VAL A 1 318 ? 27.225 -1.944 -11.477 1.00 84.56 318 VAL A N 1
ATOM 2478 C CA . VAL A 1 318 ? 26.249 -1.812 -12.570 1.00 84.56 318 VAL A CA 1
ATOM 2479 C C . VAL A 1 318 ? 26.652 -0.682 -13.512 1.00 84.56 318 VAL A C 1
ATOM 2481 O O . VAL A 1 318 ? 26.940 0.434 -13.084 1.00 84.56 318 VAL A O 1
ATOM 2484 N N . THR A 1 319 ? 26.635 -0.961 -14.815 1.00 85.44 319 THR A N 1
ATOM 2485 C CA . THR A 1 319 ? 26.907 0.027 -15.862 1.00 85.44 319 THR A CA 1
ATOM 2486 C C . THR A 1 319 ? 25.632 0.730 -16.328 1.00 85.44 319 THR A C 1
ATOM 2488 O O . THR A 1 319 ? 24.525 0.192 -16.253 1.00 85.44 319 THR A O 1
ATOM 2491 N N . ILE A 1 320 ? 25.794 1.961 -16.820 1.00 87.94 320 ILE A N 1
ATOM 2492 C CA . ILE A 1 320 ? 24.702 2.731 -17.421 1.00 87.94 320 ILE A CA 1
ATOM 2493 C C . ILE A 1 320 ? 24.314 2.080 -18.748 1.00 87.94 320 ILE A C 1
ATOM 2495 O O . ILE A 1 320 ? 25.165 1.873 -19.613 1.00 87.94 320 ILE A O 1
ATOM 2499 N N . ASP A 1 321 ? 23.023 1.816 -18.925 1.00 86.56 321 ASP A N 1
ATOM 2500 C CA . ASP A 1 321 ? 22.465 1.359 -20.190 1.00 86.56 321 ASP A CA 1
ATOM 2501 C C . ASP A 1 321 ? 21.951 2.570 -20.994 1.00 86.56 321 ASP A C 1
ATOM 2503 O O . ASP A 1 321 ? 21.001 3.251 -20.574 1.00 86.56 321 ASP A O 1
ATOM 2507 N N . PRO A 1 322 ? 22.527 2.855 -22.178 1.00 85.62 322 PRO A N 1
ATOM 2508 C CA . PRO A 1 322 ? 22.046 3.924 -23.048 1.00 85.62 322 PRO A CA 1
ATOM 2509 C C . PRO A 1 322 ? 20.559 3.794 -23.409 1.00 85.62 322 PRO A C 1
ATOM 2511 O O . PRO A 1 322 ? 19.888 4.817 -23.577 1.00 85.62 322 PRO A O 1
ATOM 2514 N N . LYS A 1 323 ? 20.022 2.565 -23.487 1.00 85.50 323 LYS A N 1
ATOM 2515 C CA . LYS A 1 323 ? 18.598 2.315 -23.764 1.00 85.50 323 LYS A CA 1
ATOM 2516 C C . LYS A 1 323 ? 17.711 2.817 -22.627 1.00 85.50 323 LYS A C 1
ATOM 2518 O O . LYS A 1 323 ? 16.695 3.458 -22.883 1.00 85.50 323 LYS A O 1
ATOM 2523 N N . LEU A 1 324 ? 18.125 2.589 -21.380 1.00 84.75 324 LEU A N 1
ATOM 2524 C CA . LEU A 1 324 ? 17.373 3.001 -20.188 1.00 84.75 324 LEU A CA 1
ATOM 2525 C C . LEU A 1 324 ? 17.520 4.496 -19.870 1.00 84.75 324 LEU A C 1
ATOM 2527 O O . LEU A 1 324 ? 16.697 5.072 -19.158 1.00 84.75 324 LEU A O 1
ATOM 2531 N N . THR A 1 325 ? 18.525 5.150 -20.452 1.00 84.12 325 THR A N 1
ATOM 2532 C CA . THR A 1 325 ? 18.739 6.600 -20.319 1.00 84.12 325 THR A CA 1
ATOM 2533 C C . THR A 1 325 ? 17.784 7.417 -21.203 1.00 84.12 325 THR A C 1
ATOM 2535 O O . THR A 1 325 ? 17.434 8.545 -20.864 1.00 84.12 325 THR A O 1
ATOM 2538 N N . LYS A 1 326 ? 17.339 6.866 -22.343 1.00 84.94 326 LYS A N 1
ATOM 2539 C CA . LYS A 1 326 ? 16.452 7.541 -23.314 1.00 84.94 326 LYS A CA 1
ATOM 2540 C C . LYS A 1 326 ? 15.115 6.814 -23.483 1.00 84.94 326 LYS A C 1
ATOM 2542 O O . LYS A 1 326 ? 14.650 6.605 -24.601 1.00 84.94 326 LYS A O 1
ATOM 2547 N N . MET A 1 327 ? 14.496 6.423 -22.375 1.00 88.38 327 MET A N 1
ATOM 2548 C CA . MET A 1 327 ? 13.197 5.751 -22.413 1.00 88.38 327 MET A CA 1
ATOM 2549 C C . MET A 1 327 ? 12.054 6.722 -22.700 1.00 88.38 327 MET A C 1
ATOM 2551 O O . MET A 1 327 ? 12.039 7.852 -22.204 1.00 88.38 327 MET A O 1
ATOM 2555 N N . SER A 1 328 ? 11.061 6.255 -23.458 1.00 93.75 328 SER A N 1
ATOM 2556 C CA . SER A 1 328 ? 9.790 6.964 -23.586 1.00 93.75 328 SER A CA 1
ATOM 2557 C C . SER A 1 328 ? 8.957 6.826 -22.304 1.00 93.75 328 SER A C 1
ATOM 2559 O O . SER A 1 328 ? 9.107 5.858 -21.556 1.00 93.75 328 SER A O 1
ATOM 2561 N N . ASP A 1 329 ? 8.024 7.756 -22.063 1.00 93.94 329 ASP A N 1
ATOM 2562 C CA . ASP A 1 329 ? 7.072 7.647 -20.941 1.00 93.94 329 ASP A CA 1
ATOM 2563 C C . ASP A 1 329 ? 6.315 6.306 -20.971 1.00 93.94 329 ASP A C 1
ATOM 2565 O O . ASP A 1 329 ? 6.038 5.723 -19.925 1.00 93.94 329 ASP A O 1
ATOM 2569 N N . LYS A 1 330 ? 5.994 5.808 -22.175 1.00 94.19 330 LYS A N 1
ATOM 2570 C CA . LYS A 1 330 ? 5.310 4.526 -22.374 1.00 94.19 330 LYS A CA 1
ATOM 2571 C C . LYS A 1 330 ? 6.185 3.360 -21.912 1.00 94.19 330 LYS A C 1
ATOM 2573 O O . LYS A 1 330 ? 5.709 2.534 -21.142 1.00 94.19 330 LYS A O 1
ATOM 2578 N N . ASP A 1 331 ? 7.448 3.321 -22.333 1.00 92.94 331 ASP A N 1
ATOM 2579 C CA . ASP A 1 331 ? 8.369 2.248 -21.941 1.00 92.94 331 ASP A CA 1
ATOM 2580 C C . ASP A 1 331 ? 8.610 2.242 -20.429 1.00 92.94 331 ASP A C 1
ATOM 2582 O O . ASP A 1 331 ? 8.679 1.174 -19.833 1.00 92.94 331 ASP A O 1
ATOM 2586 N N . ILE A 1 332 ? 8.685 3.416 -19.791 1.00 93.94 332 ILE A N 1
ATOM 2587 C CA . ILE A 1 332 ? 8.815 3.522 -18.329 1.00 93.94 332 ILE A CA 1
ATOM 2588 C C . ILE A 1 332 ? 7.599 2.902 -17.635 1.00 93.94 332 ILE A C 1
ATOM 2590 O O . ILE A 1 332 ? 7.750 2.106 -16.710 1.00 93.94 332 ILE A O 1
ATOM 2594 N N . VAL A 1 333 ? 6.390 3.249 -18.085 1.00 94.38 333 VAL A N 1
ATOM 2595 C CA . VAL A 1 333 ? 5.136 2.714 -17.534 1.00 94.38 333 VAL A CA 1
ATOM 2596 C C . VAL A 1 333 ? 5.078 1.195 -17.689 1.00 94.38 333 VAL A C 1
ATOM 2598 O O . VAL A 1 333 ? 4.782 0.498 -16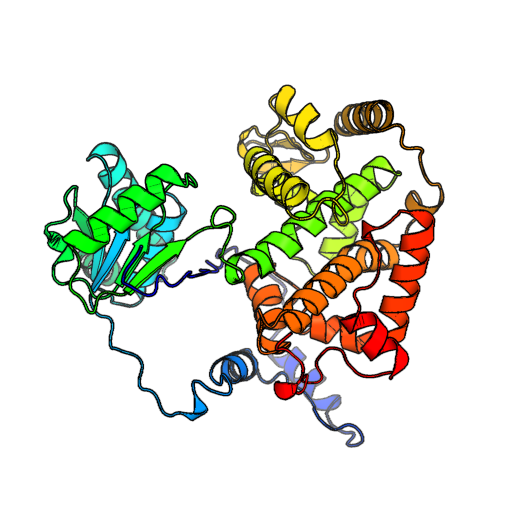.722 1.00 94.38 333 VAL A O 1
ATOM 2601 N N . GLU A 1 334 ? 5.374 0.672 -18.878 1.00 94.62 334 GLU A N 1
ATOM 2602 C CA . GLU A 1 334 ? 5.359 -0.772 -19.134 1.00 94.62 334 GLU A CA 1
ATOM 2603 C C . GLU A 1 334 ? 6.422 -1.498 -18.315 1.00 94.62 334 GLU A C 1
ATOM 2605 O O . GLU A 1 334 ? 6.122 -2.502 -17.671 1.00 94.62 334 GLU A O 1
ATOM 2610 N N . MET A 1 335 ? 7.646 -0.966 -18.282 1.00 92.31 335 MET A N 1
ATOM 2611 C CA . MET A 1 335 ? 8.748 -1.590 -17.562 1.00 92.31 335 MET A CA 1
ATOM 2612 C C . MET A 1 335 ? 8.489 -1.623 -16.062 1.00 92.31 335 MET A C 1
ATOM 2614 O O . MET A 1 335 ? 8.907 -2.589 -15.440 1.00 92.31 335 MET A O 1
ATOM 2618 N N . ILE A 1 336 ? 7.746 -0.650 -15.512 1.00 90.38 336 ILE A N 1
ATOM 2619 C CA . ILE A 1 336 ? 7.314 -0.608 -14.106 1.00 90.38 336 ILE A CA 1
ATOM 2620 C C . ILE A 1 336 ? 6.128 -1.537 -13.828 1.00 90.38 336 ILE A C 1
ATOM 2622 O O . ILE A 1 336 ? 6.155 -2.291 -12.855 1.00 90.38 336 ILE A O 1
ATOM 2626 N N . PHE A 1 337 ? 5.073 -1.493 -14.644 1.00 92.06 337 PHE A N 1
ATOM 2627 C CA . PHE A 1 337 ? 3.826 -2.195 -14.328 1.00 92.06 337 PHE A CA 1
ATOM 2628 C C . PHE A 1 337 ? 3.753 -3.628 -14.861 1.00 92.06 337 PHE A C 1
ATOM 2630 O O . PHE A 1 337 ? 3.006 -4.420 -14.295 1.00 92.06 337 PHE A O 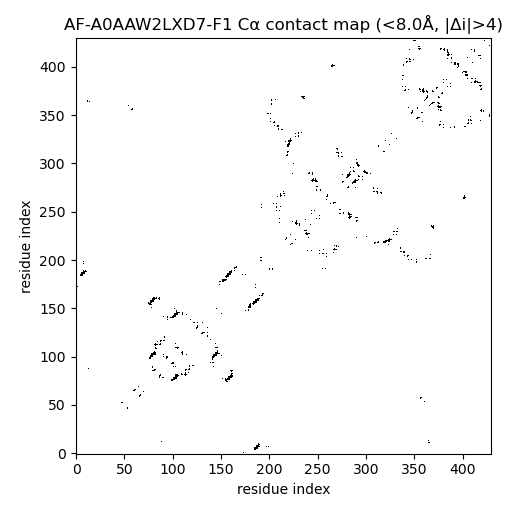1
ATOM 2637 N N . PHE A 1 338 ? 4.512 -4.025 -15.885 1.00 94.06 338 PHE A N 1
ATOM 2638 C CA . PHE A 1 338 ? 4.484 -5.417 -16.363 1.00 94.06 338 PHE A CA 1
ATOM 2639 C C . PHE A 1 338 ? 5.012 -6.414 -15.326 1.00 94.06 338 PHE A C 1
ATOM 2641 O O . PHE A 1 338 ? 4.379 -7.457 -15.159 1.00 94.06 338 PHE A O 1
ATOM 2648 N N . PRO A 1 339 ? 6.080 -6.123 -14.557 1.00 90.25 339 PRO A N 1
ATOM 2649 C CA . PRO A 1 339 ? 6.446 -6.959 -13.415 1.00 90.25 339 PRO A CA 1
ATOM 2650 C C . PRO A 1 339 ? 5.339 -7.035 -12.356 1.00 90.25 339 PRO A C 1
ATOM 2652 O O . PRO A 1 339 ? 5.090 -8.105 -11.813 1.00 90.25 339 PRO A O 1
ATOM 2655 N N . VAL A 1 340 ? 4.603 -5.944 -12.119 1.00 89.56 340 VAL A N 1
ATOM 2656 C CA . VAL A 1 340 ? 3.453 -5.934 -11.195 1.00 89.56 340 VAL A CA 1
ATOM 2657 C C . VAL A 1 340 ? 2.305 -6.807 -11.716 1.00 89.56 340 VAL A C 1
ATOM 2659 O O . VAL A 1 340 ? 1.689 -7.538 -10.942 1.00 89.56 340 VAL A O 1
ATOM 2662 N N . VAL A 1 341 ? 2.032 -6.777 -13.025 1.00 91.56 341 VAL A N 1
ATOM 2663 C CA . VAL A 1 341 ? 1.082 -7.689 -13.687 1.00 91.56 341 VAL A CA 1
ATOM 2664 C C . VAL A 1 341 ? 1.550 -9.137 -13.551 1.00 91.56 341 VAL A C 1
ATOM 2666 O O . VAL A 1 341 ? 0.742 -10.019 -13.273 1.00 91.56 341 VAL A O 1
ATOM 2669 N N . ASN A 1 342 ? 2.851 -9.385 -13.705 1.00 91.50 342 ASN A N 1
ATOM 2670 C CA . ASN A 1 342 ? 3.441 -10.709 -13.557 1.00 91.50 342 ASN A CA 1
ATOM 2671 C C . ASN A 1 342 ? 3.276 -11.244 -12.124 1.00 91.50 342 ASN A C 1
ATOM 2673 O O . ASN A 1 342 ? 2.863 -12.388 -11.960 1.00 91.50 342 ASN A O 1
ATOM 2677 N N . GLU A 1 343 ? 3.497 -10.415 -11.095 1.00 87.56 343 GLU A N 1
ATOM 2678 C CA . GLU A 1 343 ? 3.186 -10.788 -9.706 1.00 87.56 343 GLU A CA 1
ATOM 2679 C C . GLU A 1 343 ? 1.688 -11.020 -9.497 1.00 87.56 343 GLU A C 1
ATOM 2681 O O . GLU A 1 343 ? 1.295 -12.008 -8.887 1.00 87.56 343 GLU A O 1
ATOM 2686 N N . ALA A 1 344 ? 0.827 -10.174 -10.067 1.00 87.44 344 ALA A N 1
ATOM 2687 C CA . ALA A 1 344 ? -0.617 -10.376 -9.993 1.00 87.44 344 ALA A CA 1
ATOM 2688 C C . ALA A 1 344 ? -1.054 -11.712 -10.631 1.00 87.44 344 ALA A C 1
ATOM 2690 O O . ALA A 1 344 ? -1.968 -12.360 -10.128 1.00 87.44 344 ALA A O 1
ATOM 2691 N N . CYS A 1 345 ? -0.376 -12.163 -11.690 1.00 89.56 345 CYS A N 1
ATOM 2692 C CA . CYS A 1 345 ? -0.601 -13.482 -12.284 1.00 89.56 345 CYS A CA 1
ATOM 2693 C C . CYS A 1 345 ? -0.154 -14.628 -11.363 1.00 89.56 345 CYS A C 1
ATOM 2695 O O . CYS A 1 345 ? -0.819 -15.660 -11.333 1.00 89.56 345 CYS A O 1
ATOM 2697 N N . ARG A 1 346 ? 0.933 -14.463 -10.596 1.00 86.88 346 ARG A N 1
ATOM 2698 C CA . ARG A 1 346 ? 1.363 -15.461 -9.598 1.00 86.88 346 ARG A CA 1
ATOM 2699 C C . ARG A 1 346 ? 0.361 -15.582 -8.459 1.00 86.88 346 ARG A C 1
ATOM 2701 O O . ARG A 1 346 ? -0.055 -16.686 -8.148 1.00 86.88 346 ARG A O 1
ATOM 2708 N N . VAL A 1 347 ? -0.120 -14.449 -7.957 1.00 84.06 347 VAL A N 1
ATOM 2709 C CA . VAL A 1 347 ? -1.180 -14.373 -6.939 1.00 84.06 347 VAL A CA 1
ATOM 2710 C C . VAL A 1 347 ? -2.457 -15.109 -7.375 1.00 84.06 347 VAL A C 1
ATOM 2712 O O . VAL A 1 347 ? -3.086 -15.795 -6.569 1.00 84.06 347 VAL A O 1
ATOM 2715 N N . LEU A 1 348 ? -2.830 -15.010 -8.659 1.00 83.38 348 LEU A N 1
ATOM 2716 C CA . LEU A 1 348 ? -3.939 -15.789 -9.227 1.00 83.38 348 LEU A CA 1
ATOM 2717 C C . LEU A 1 348 ? -3.604 -17.281 -9.344 1.00 83.38 348 LEU A C 1
ATOM 2719 O O . LEU A 1 348 ? -4.448 -18.121 -9.047 1.00 83.38 348 LEU A O 1
ATOM 2723 N N . ALA A 1 349 ? -2.392 -17.615 -9.786 1.00 85.38 349 ALA A N 1
ATOM 2724 C CA . ALA A 1 349 ? -1.956 -18.998 -9.971 1.00 85.38 349 ALA A CA 1
ATOM 2725 C C . ALA A 1 349 ? -1.856 -19.772 -8.648 1.00 85.38 349 ALA A C 1
ATOM 2727 O O . ALA A 1 349 ? -2.225 -20.941 -8.591 1.00 85.38 349 ALA A O 1
ATOM 2728 N N . GLU A 1 350 ? -1.389 -19.103 -7.595 1.00 82.38 350 GLU A N 1
ATOM 2729 C CA . GLU A 1 350 ? -1.245 -19.632 -6.235 1.00 82.38 350 GLU A CA 1
ATOM 2730 C C . GLU A 1 350 ? -2.590 -19.679 -5.486 1.00 82.38 350 GLU A C 1
ATOM 2732 O O . GLU A 1 350 ? -2.678 -20.222 -4.387 1.00 82.38 350 GLU A O 1
ATOM 2737 N N . GLY A 1 351 ? -3.659 -19.131 -6.078 1.00 78.12 351 GLY A N 1
ATOM 2738 C CA . GLY A 1 351 ? -4.999 -19.127 -5.493 1.00 78.12 351 GLY A CA 1
ATOM 2739 C C . GLY A 1 351 ? -5.147 -18.197 -4.287 1.00 78.12 351 GLY A C 1
ATOM 2740 O O . GLY A 1 351 ? -6.106 -18.343 -3.528 1.00 78.12 351 GLY A O 1
ATOM 2741 N N . ILE A 1 352 ? -4.225 -17.244 -4.106 1.00 76.38 352 ILE A N 1
ATOM 2742 C CA . ILE A 1 352 ? -4.308 -16.235 -3.041 1.00 76.38 352 ILE A CA 1
ATOM 2743 C C . ILE A 1 352 ? -5.481 -15.286 -3.322 1.00 76.38 352 ILE A C 1
ATOM 2745 O O . ILE A 1 352 ? -6.277 -14.990 -2.429 1.00 76.38 352 ILE A O 1
ATOM 2749 N N . ALA A 1 353 ? -5.652 -14.885 -4.586 1.00 78.56 353 ALA A N 1
ATOM 2750 C CA . ALA A 1 353 ? -6.846 -14.188 -5.045 1.00 78.56 353 ALA A CA 1
ATOM 2751 C C . ALA A 1 353 ? -7.732 -15.102 -5.893 1.00 78.56 353 ALA A C 1
ATOM 2753 O O . ALA A 1 353 ? -7.281 -15.728 -6.849 1.00 78.56 353 ALA A O 1
ATOM 2754 N N . VAL A 1 354 ? -9.026 -15.124 -5.569 1.00 75.69 354 VAL A N 1
ATOM 2755 C CA . VAL A 1 354 ? -10.014 -15.980 -6.245 1.00 75.69 354 VAL A CA 1
ATOM 2756 C C . VAL A 1 354 ? -10.399 -15.414 -7.615 1.00 75.69 354 VAL A C 1
ATOM 2758 O O . VAL A 1 354 ? -10.697 -16.169 -8.541 1.00 75.69 354 VAL A O 1
ATOM 2761 N N . LYS A 1 355 ? -10.411 -14.082 -7.765 1.00 81.12 355 LYS A N 1
ATOM 2762 C CA . LYS A 1 355 ? -10.786 -13.405 -9.012 1.00 81.12 355 LYS A CA 1
ATOM 2763 C C . LYS A 1 355 ? -9.799 -12.311 -9.385 1.00 81.12 355 LYS A C 1
ATOM 2765 O O . LYS A 1 355 ? -9.346 -11.543 -8.541 1.00 81.12 355 LYS A O 1
ATOM 2770 N N . ALA A 1 356 ? -9.601 -12.131 -10.691 1.00 85.88 356 ALA A N 1
ATOM 2771 C CA . ALA A 1 356 ? -8.890 -10.974 -11.235 1.00 85.88 356 ALA A CA 1
ATOM 2772 C C . ALA A 1 356 ? -9.519 -9.635 -10.801 1.00 85.88 356 ALA A C 1
ATOM 2774 O O . ALA A 1 356 ? -8.799 -8.690 -10.492 1.00 85.88 356 ALA A O 1
ATOM 2775 N N . ALA A 1 357 ? -10.851 -9.581 -10.689 1.00 84.44 357 ALA A N 1
ATOM 2776 C CA . ALA A 1 357 ? -11.567 -8.392 -10.227 1.00 84.44 357 ALA A CA 1
ATOM 2777 C C . ALA A 1 357 ? -11.168 -7.963 -8.801 1.00 84.44 357 ALA A C 1
ATOM 2779 O O . ALA A 1 357 ? -11.086 -6.767 -8.528 1.00 84.44 357 ALA A O 1
ATOM 2780 N N . ASP A 1 358 ? -10.867 -8.914 -7.908 1.00 81.31 358 ASP A N 1
ATOM 2781 C CA . ASP A 1 358 ? -10.428 -8.601 -6.543 1.00 81.31 358 ASP A CA 1
ATOM 2782 C C . ASP A 1 358 ? -9.048 -7.923 -6.563 1.00 81.31 358 ASP A C 1
ATOM 2784 O O . ASP A 1 358 ? -8.801 -6.968 -5.823 1.00 81.31 358 ASP A O 1
ATOM 2788 N N . LEU A 1 359 ? -8.167 -8.351 -7.476 1.00 83.81 359 LEU A N 1
ATOM 2789 C CA . LEU A 1 359 ? -6.857 -7.729 -7.680 1.00 83.81 359 LEU A CA 1
ATOM 2790 C C . LEU A 1 359 ? -6.958 -6.349 -8.319 1.00 83.81 359 LEU A C 1
ATOM 2792 O O . LEU A 1 359 ? -6.204 -5.455 -7.933 1.00 83.81 359 LEU A O 1
ATOM 2796 N N . ASP A 1 360 ? -7.880 -6.162 -9.260 1.00 84.12 360 ASP A N 1
ATOM 2797 C CA . ASP A 1 360 ? -8.149 -4.863 -9.874 1.00 84.12 360 ASP A CA 1
ATOM 2798 C C . ASP A 1 360 ? -8.665 -3.858 -8.843 1.00 84.12 360 ASP A C 1
ATOM 2800 O O . ASP A 1 360 ? -8.152 -2.742 -8.746 1.00 84.12 360 ASP A O 1
ATOM 2804 N N . ILE A 1 361 ? -9.611 -4.275 -8.001 1.00 80.31 361 ILE A N 1
ATOM 2805 C CA . ILE A 1 361 ? -10.165 -3.441 -6.930 1.00 80.31 361 ILE A CA 1
ATOM 2806 C C . ILE A 1 361 ? -9.109 -3.134 -5.874 1.00 80.31 361 ILE A C 1
ATOM 2808 O O . ILE A 1 361 ? -8.984 -1.983 -5.452 1.00 80.31 361 ILE A O 1
ATOM 2812 N N . SER A 1 362 ? -8.313 -4.131 -5.490 1.00 79.19 362 SER A N 1
ATOM 2813 C CA . SER A 1 362 ? -7.187 -3.951 -4.572 1.00 79.19 362 SER A CA 1
ATOM 2814 C C . SER A 1 362 ? -6.138 -2.986 -5.139 1.00 79.19 362 SER A C 1
ATOM 2816 O O . SER A 1 362 ? -5.658 -2.105 -4.427 1.00 79.19 362 SER A O 1
ATOM 2818 N N . ALA A 1 363 ? -5.836 -3.056 -6.438 1.00 81.31 363 ALA A N 1
ATOM 2819 C CA . ALA A 1 363 ? -4.923 -2.119 -7.089 1.00 81.31 363 ALA A CA 1
ATOM 2820 C C . ALA A 1 363 ? -5.491 -0.689 -7.119 1.00 81.31 363 ALA A C 1
ATOM 2822 O O . ALA A 1 363 ? -4.785 0.265 -6.790 1.00 81.31 363 ALA A O 1
ATOM 2823 N N . VAL A 1 364 ? -6.769 -0.520 -7.465 1.00 81.75 364 VAL A N 1
ATOM 2824 C CA . VAL A 1 364 ? -7.409 0.804 -7.518 1.00 81.75 364 VAL A CA 1
ATOM 2825 C C . VAL A 1 364 ? -7.522 1.428 -6.129 1.00 81.75 364 VAL A C 1
ATOM 2827 O O . VAL A 1 364 ? -7.145 2.583 -5.938 1.00 81.75 364 VAL A O 1
ATOM 2830 N N . MET A 1 365 ? -8.022 0.676 -5.149 1.00 78.12 365 MET A N 1
ATOM 2831 C CA . MET A 1 365 ? -8.264 1.194 -3.803 1.00 78.12 365 MET A CA 1
ATOM 2832 C C . MET A 1 365 ? -6.968 1.293 -2.994 1.00 78.12 365 MET A C 1
ATOM 2834 O O . MET A 1 365 ? -6.739 2.305 -2.337 1.00 78.12 365 MET A O 1
ATOM 2838 N N . GLY A 1 366 ? -6.128 0.258 -3.039 1.00 74.62 366 GLY A N 1
ATOM 2839 C CA . GLY A 1 366 ? -4.908 0.145 -2.241 1.00 74.62 366 GLY A CA 1
ATOM 2840 C C . GLY A 1 366 ? -3.723 0.894 -2.842 1.00 74.62 366 GLY A C 1
ATOM 2841 O O . GLY A 1 366 ? -3.191 1.809 -2.219 1.00 74.62 366 GLY A O 1
ATOM 2842 N N . MET A 1 367 ? -3.316 0.532 -4.063 1.00 77.44 367 MET A N 1
ATOM 2843 C CA . MET A 1 367 ? -2.162 1.151 -4.739 1.00 77.44 367 MET A CA 1
ATOM 2844 C C . MET A 1 367 ? -2.491 2.539 -5.319 1.00 77.44 367 MET A C 1
ATOM 2846 O O . MET A 1 367 ? -1.592 3.339 -5.581 1.00 77.44 367 MET A O 1
ATOM 2850 N N . GLY A 1 368 ? -3.776 2.845 -5.522 1.00 81.69 368 GLY A N 1
ATOM 2851 C CA . GLY A 1 368 ? -4.209 4.065 -6.201 1.00 81.69 368 GLY A CA 1
ATOM 2852 C C . GLY A 1 368 ? -4.095 3.969 -7.723 1.00 81.69 368 GLY A C 1
ATOM 2853 O O . GLY A 1 368 ? -3.887 4.992 -8.378 1.00 81.69 368 GLY A O 1
ATOM 2854 N N . PHE A 1 369 ? -4.196 2.759 -8.286 1.00 86.81 369 PHE A N 1
ATOM 2855 C CA . PHE A 1 369 ? -4.190 2.553 -9.735 1.00 86.81 369 PHE A CA 1
ATOM 2856 C C . PHE A 1 369 ? -5.324 3.357 -10.403 1.00 86.81 369 PHE A C 1
ATOM 2858 O O . PHE A 1 369 ? -6.409 3.457 -9.819 1.00 86.81 369 PHE A O 1
ATOM 2865 N N . PRO A 1 370 ? -5.126 3.949 -11.601 1.00 88.94 370 PRO A N 1
ATOM 2866 C CA . PRO A 1 370 ? -6.072 4.918 -12.147 1.00 88.94 370 PRO A CA 1
ATOM 2867 C C . PRO A 1 370 ? -7.438 4.265 -12.424 1.00 88.94 370 PRO A C 1
ATOM 2869 O O . PRO A 1 370 ? -7.515 3.394 -13.293 1.00 88.94 370 PRO A O 1
ATOM 2872 N N . PRO A 1 371 ? -8.536 4.690 -11.761 1.00 86.12 371 PRO A N 1
ATOM 2873 C CA . PRO A 1 371 ? -9.818 3.988 -11.859 1.00 86.12 371 PRO A CA 1
ATOM 2874 C C . PRO A 1 371 ? -10.374 3.926 -13.284 1.00 86.12 371 PRO A C 1
ATOM 2876 O O . PRO A 1 371 ? -10.965 2.933 -13.674 1.00 86.12 371 PRO A O 1
ATOM 2879 N N . TYR A 1 372 ? -10.145 4.962 -14.097 1.00 87.44 372 TYR A N 1
ATOM 2880 C CA . TYR A 1 372 ? -10.586 5.013 -15.497 1.00 87.44 372 TYR A CA 1
ATOM 2881 C C . TYR A 1 372 ? -9.836 4.034 -16.419 1.00 87.44 372 TYR A C 1
ATOM 2883 O O . TYR A 1 372 ? -10.181 3.914 -17.591 1.00 87.44 372 TYR A O 1
ATOM 2891 N N . ARG A 1 373 ? -8.808 3.345 -15.907 1.00 90.00 373 ARG A N 1
ATOM 2892 C CA . ARG A 1 373 ? -8.126 2.225 -16.569 1.00 90.00 373 ARG A CA 1
ATOM 2893 C C . ARG A 1 373 ? -8.602 0.862 -16.048 1.00 90.00 373 ARG A C 1
ATOM 2895 O O . ARG A 1 373 ? -7.988 -0.143 -16.381 1.00 90.00 373 ARG A O 1
ATOM 2902 N N . GLY A 1 374 ? -9.658 0.825 -15.231 1.00 85.12 374 GLY A N 1
ATOM 2903 C CA . GLY A 1 374 ? -10.264 -0.385 -14.665 1.00 85.12 374 GLY A CA 1
ATOM 2904 C C . GLY A 1 374 ? -9.494 -0.945 -13.469 1.00 85.12 374 GLY A C 1
ATOM 2905 O O . GLY A 1 374 ? -9.986 -0.910 -12.347 1.00 85.12 374 GLY A O 1
ATOM 2906 N N . GLY A 1 375 ? -8.278 -1.427 -13.708 1.00 86.94 375 GLY A N 1
ATOM 2907 C CA . GLY A 1 375 ? -7.424 -2.099 -12.729 1.00 86.94 375 GLY A CA 1
ATOM 2908 C C . GLY A 1 375 ? -6.180 -2.677 -13.401 1.00 86.94 375 GLY A C 1
ATOM 2909 O O . GLY A 1 375 ? -6.019 -2.534 -14.611 1.00 86.94 375 GLY A O 1
ATOM 2910 N N . ILE A 1 376 ? -5.275 -3.282 -12.634 1.00 89.19 376 ILE A N 1
ATOM 2911 C CA . ILE A 1 376 ? -3.982 -3.748 -13.154 1.00 89.19 376 ILE A CA 1
ATOM 2912 C C . ILE A 1 376 ? -4.112 -4.931 -14.130 1.00 89.19 376 ILE A C 1
ATOM 2914 O O . ILE A 1 376 ? -3.434 -4.940 -15.156 1.00 89.19 376 ILE A O 1
ATOM 2918 N N . ILE A 1 377 ? -4.990 -5.898 -13.848 1.00 92.06 377 ILE A N 1
ATOM 2919 C CA . ILE A 1 377 ? -5.271 -7.046 -14.717 1.00 92.06 377 ILE A CA 1
ATOM 2920 C C . ILE A 1 377 ? -6.143 -6.611 -15.890 1.00 92.06 377 ILE A C 1
ATOM 2922 O O . ILE A 1 377 ? -5.815 -6.931 -17.030 1.00 92.06 377 ILE A O 1
ATOM 2926 N N . PHE A 1 378 ? -7.195 -5.823 -15.644 1.00 92.19 378 PHE A N 1
ATOM 2927 C CA . PHE A 1 378 ? -8.012 -5.277 -16.731 1.00 92.19 378 PHE A CA 1
ATOM 2928 C C . PHE A 1 378 ? -7.162 -4.482 -17.734 1.00 92.19 378 PHE A C 1
ATOM 2930 O O . PHE A 1 378 ? -7.237 -4.711 -18.938 1.00 92.19 378 PHE A O 1
ATOM 2937 N N . TRP A 1 379 ? -6.298 -3.582 -17.251 1.00 94.38 379 TRP A N 1
ATOM 2938 C CA . TRP A 1 379 ? -5.375 -2.827 -18.099 1.00 94.38 379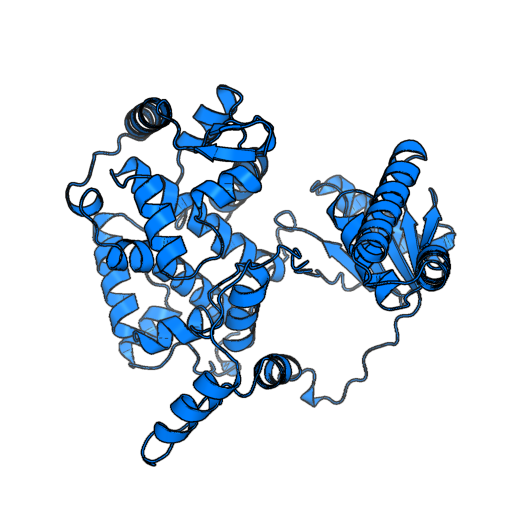 TRP A CA 1
ATOM 2939 C C . TRP A 1 379 ? -4.423 -3.748 -18.869 1.00 94.38 379 TRP A C 1
ATOM 2941 O O . TRP A 1 379 ? -4.218 -3.540 -20.065 1.00 94.38 379 TRP A O 1
ATOM 2951 N N . ALA A 1 380 ? -3.888 -4.787 -18.227 1.00 94.62 380 ALA A N 1
ATOM 2952 C CA . ALA A 1 380 ? -3.044 -5.772 -18.893 1.00 94.62 380 ALA A CA 1
ATOM 2953 C C . ALA A 1 380 ? -3.778 -6.513 -20.026 1.00 94.62 380 ALA A C 1
ATOM 2955 O O . ALA A 1 380 ? -3.210 -6.706 -21.102 1.00 94.62 380 ALA A O 1
ATOM 2956 N N . ASP A 1 381 ? -5.053 -6.851 -19.837 1.00 93.62 381 ASP A N 1
ATOM 2957 C CA . ASP A 1 381 ? -5.874 -7.479 -20.876 1.00 93.62 381 ASP A CA 1
ATOM 2958 C C . ASP A 1 381 ? -6.120 -6.555 -22.073 1.00 93.62 381 ASP A C 1
ATOM 2960 O O . ASP A 1 381 ? -6.134 -7.034 -23.207 1.00 93.62 381 ASP A O 1
ATOM 2964 N N . THR A 1 382 ? -6.211 -5.233 -21.864 1.00 93.69 382 THR A N 1
ATOM 2965 C CA . THR A 1 382 ? -6.303 -4.273 -22.986 1.00 93.69 382 THR A CA 1
ATOM 2966 C C . THR A 1 382 ? -5.042 -4.228 -23.854 1.00 93.69 382 THR A C 1
ATOM 2968 O O . THR A 1 382 ? -5.119 -3.854 -25.023 1.00 93.69 382 THR A O 1
ATOM 2971 N N . LEU A 1 383 ? -3.884 -4.602 -23.300 1.00 94.44 383 LEU A N 1
ATOM 2972 C CA . LEU A 1 383 ? -2.613 -4.684 -24.028 1.00 94.44 383 LEU A CA 1
ATOM 2973 C C . LEU A 1 383 ? -2.395 -6.065 -24.660 1.00 94.44 383 LEU A C 1
ATOM 2975 O O . LEU A 1 383 ? -1.761 -6.179 -25.709 1.00 94.44 383 LEU A O 1
ATOM 2979 N N . GLY A 1 384 ? -2.924 -7.107 -24.019 1.00 93.94 384 GLY A N 1
ATOM 2980 C CA . GLY A 1 384 ? -2.832 -8.493 -24.452 1.00 93.94 384 GLY A CA 1
ATOM 2981 C C . GLY A 1 384 ? -1.676 -9.257 -23.801 1.00 93.94 384 GLY A C 1
ATOM 2982 O O . GLY A 1 384 ? -0.523 -8.819 -23.778 1.00 93.94 384 GLY A O 1
ATOM 2983 N N . SER A 1 385 ? -1.976 -10.472 -23.337 1.00 94.31 385 SER A N 1
ATOM 2984 C CA . SER A 1 385 ? -1.034 -11.363 -22.641 1.00 94.31 385 SER A CA 1
ATOM 2985 C C . SER A 1 385 ? 0.220 -11.693 -23.463 1.00 94.31 385 SER A C 1
ATOM 2987 O O . SER A 1 385 ? 1.321 -11.729 -22.915 1.00 94.31 385 SER A O 1
ATOM 2989 N N . LYS A 1 386 ? 0.082 -11.853 -24.788 1.00 95.94 386 LYS A N 1
ATOM 2990 C CA . LYS A 1 386 ? 1.207 -12.083 -25.717 1.00 95.94 386 LYS A CA 1
ATOM 2991 C C . LYS A 1 386 ? 2.226 -10.948 -25.706 1.00 95.94 386 LYS A C 1
ATOM 2993 O O . LYS A 1 386 ? 3.425 -11.206 -25.646 1.00 95.94 386 LYS A O 1
ATOM 2998 N N . TYR A 1 387 ? 1.749 -9.706 -25.757 1.00 96.88 387 TYR A N 1
ATOM 2999 C CA . TYR A 1 387 ? 2.615 -8.532 -25.789 1.00 96.88 387 TYR A CA 1
ATOM 3000 C C . TYR A 1 387 ? 3.398 -8.392 -24.482 1.00 96.88 387 TYR A C 1
ATOM 3002 O O . TYR A 1 387 ? 4.618 -8.239 -24.500 1.00 96.88 387 TYR A O 1
ATOM 3010 N N . ILE A 1 388 ? 2.705 -8.527 -23.350 1.00 95.75 388 ILE A N 1
ATOM 3011 C CA . ILE A 1 388 ? 3.311 -8.418 -22.018 1.00 95.75 388 ILE A CA 1
ATOM 3012 C C . ILE A 1 388 ? 4.361 -9.514 -21.810 1.00 95.75 388 ILE A C 1
ATOM 3014 O O . ILE A 1 388 ? 5.474 -9.217 -21.376 1.00 95.75 388 ILE A O 1
ATOM 3018 N N . CYS A 1 389 ? 4.041 -10.765 -22.160 1.00 96.12 389 CYS A N 1
ATOM 3019 C CA . CYS A 1 389 ? 4.976 -11.884 -22.035 1.00 96.12 389 CYS A CA 1
ATOM 3020 C C . CYS A 1 389 ? 6.237 -11.660 -22.880 1.00 96.12 389 CYS A C 1
ATOM 3022 O O . CYS A 1 389 ? 7.342 -11.767 -22.357 1.00 96.12 389 CYS A O 1
ATOM 3024 N N . ALA A 1 390 ? 6.089 -11.253 -24.146 1.00 96.69 390 ALA A N 1
ATOM 3025 C CA . ALA A 1 390 ? 7.226 -11.001 -25.033 1.00 96.69 390 ALA A CA 1
ATOM 3026 C C . ALA A 1 390 ? 8.156 -9.890 -24.508 1.00 96.69 390 ALA A C 1
ATOM 3028 O O . ALA A 1 390 ? 9.378 -10.033 -24.545 1.00 96.69 390 ALA A O 1
ATOM 3029 N N . ARG A 1 391 ? 7.588 -8.800 -23.973 1.00 95.81 391 ARG A N 1
ATOM 3030 C CA . ARG A 1 391 ? 8.365 -7.693 -23.386 1.00 95.81 391 ARG A CA 1
ATOM 3031 C C . ARG A 1 391 ? 9.113 -8.122 -22.125 1.00 95.81 391 ARG A C 1
ATOM 3033 O O . ARG A 1 391 ? 10.287 -7.798 -21.964 1.00 95.81 391 ARG A O 1
ATOM 3040 N N . LEU A 1 392 ? 8.465 -8.902 -21.262 1.00 94.38 392 LEU A N 1
ATOM 3041 C CA . LEU A 1 392 ? 9.095 -9.474 -20.072 1.00 94.38 392 LEU A CA 1
ATOM 3042 C C . LEU A 1 392 ? 10.229 -10.449 -20.425 1.00 94.38 392 LEU A C 1
ATOM 3044 O O . LEU A 1 392 ? 11.287 -10.396 -19.805 1.00 94.38 392 LEU A O 1
ATOM 3048 N N . GLU A 1 393 ? 10.069 -11.288 -21.451 1.00 95.25 393 GLU A N 1
ATOM 3049 C CA . GLU A 1 393 ? 11.140 -12.172 -21.936 1.00 95.25 393 GLU A CA 1
ATOM 3050 C C . GLU A 1 393 ? 12.340 -11.397 -22.491 1.00 95.25 393 GLU A C 1
ATOM 3052 O O . GLU A 1 393 ? 13.487 -11.757 -22.212 1.00 95.25 393 GLU A O 1
ATOM 3057 N N . GLU A 1 394 ? 12.089 -10.330 -23.254 1.00 94.56 394 GLU A N 1
ATOM 3058 C CA . GLU A 1 394 ? 13.128 -9.430 -23.765 1.00 94.56 394 GLU A CA 1
ATOM 3059 C C . GLU A 1 394 ? 13.939 -8.831 -22.608 1.00 94.56 394 GLU A C 1
ATOM 3061 O O . GLU A 1 394 ? 15.165 -8.967 -22.560 1.00 94.56 394 GLU A O 1
ATOM 3066 N N . TRP A 1 395 ? 13.259 -8.243 -21.623 1.00 92.56 395 TRP A N 1
ATOM 3067 C CA . TRP A 1 395 ? 13.914 -7.669 -20.449 1.00 92.56 395 TRP A CA 1
ATOM 3068 C C . TRP A 1 395 ? 14.557 -8.715 -19.552 1.00 92.56 395 TRP A C 1
ATOM 3070 O O . TRP A 1 395 ? 15.584 -8.429 -18.943 1.00 92.56 395 TRP A O 1
ATOM 3080 N N . SER A 1 396 ? 14.021 -9.932 -19.487 1.00 92.00 396 SER A N 1
ATOM 3081 C CA . SER A 1 396 ? 14.628 -10.997 -18.691 1.00 92.00 396 SER A CA 1
ATOM 3082 C C . SER A 1 396 ? 15.998 -11.393 -19.238 1.00 92.00 396 SER A C 1
ATOM 3084 O O . SER A 1 396 ? 16.931 -11.594 -18.460 1.00 92.00 396 SER A O 1
ATOM 3086 N N . LYS A 1 397 ? 16.157 -11.401 -20.568 1.00 91.12 397 LYS A N 1
ATOM 3087 C CA . LYS A 1 397 ? 17.453 -11.635 -21.224 1.00 91.12 397 LYS A CA 1
ATOM 3088 C C . LYS A 1 397 ? 18.454 -10.509 -20.955 1.00 91.12 397 LYS A C 1
ATOM 3090 O O . LYS A 1 397 ? 19.635 -10.788 -20.787 1.00 91.12 397 LYS A O 1
ATOM 3095 N N . SER A 1 398 ? 18.004 -9.253 -20.924 1.00 88.38 398 SER A N 1
ATOM 3096 C CA . SER A 1 398 ? 18.892 -8.093 -20.734 1.00 88.38 398 SER A CA 1
ATOM 3097 C C . SER A 1 398 ? 19.197 -7.767 -19.269 1.00 88.38 398 SER A C 1
ATOM 3099 O O . SER A 1 398 ? 20.287 -7.294 -18.961 1.00 88.38 398 SER A O 1
ATOM 3101 N N . TYR A 1 399 ? 18.246 -7.996 -18.365 1.00 85.00 399 TYR A N 1
ATOM 3102 C CA . TYR A 1 399 ? 18.266 -7.444 -17.007 1.00 85.00 399 TYR A CA 1
ATOM 3103 C C . TYR A 1 399 ? 18.075 -8.489 -15.900 1.00 85.00 399 TYR A C 1
ATOM 3105 O O . TYR A 1 399 ? 18.176 -8.129 -14.725 1.00 85.00 399 TYR A O 1
ATOM 3113 N N . GLY A 1 400 ? 17.854 -9.761 -16.252 1.00 83.69 400 GLY A N 1
ATOM 3114 C CA . GLY A 1 400 ? 17.888 -10.901 -15.335 1.00 83.69 400 GLY A CA 1
ATOM 3115 C C . GLY A 1 400 ? 16.524 -11.469 -14.928 1.00 83.69 400 GLY A C 1
ATOM 3116 O O . GLY A 1 400 ? 15.478 -11.186 -15.516 1.00 83.69 400 GLY A O 1
ATOM 3117 N N . GLY A 1 401 ? 16.542 -12.314 -13.892 1.00 81.25 401 GLY A N 1
ATOM 3118 C CA . GLY A 1 401 ? 15.390 -13.111 -13.444 1.00 81.25 401 GLY A CA 1
ATOM 3119 C C . GLY A 1 401 ? 14.189 -12.303 -12.946 1.00 81.25 401 GLY A C 1
ATOM 3120 O O . GLY A 1 401 ? 13.069 -12.802 -13.003 1.00 81.25 401 GLY A O 1
ATOM 3121 N N . PHE A 1 402 ? 14.392 -11.040 -12.554 1.00 82.31 402 PHE A N 1
ATOM 3122 C CA . PHE A 1 402 ? 13.327 -10.142 -12.096 1.00 82.31 402 PHE A CA 1
ATOM 3123 C C . PHE A 1 402 ? 12.179 -10.016 -13.114 1.00 82.31 402 PHE A C 1
ATOM 3125 O O . PHE A 1 402 ? 11.005 -10.023 -12.754 1.00 82.31 402 PHE A O 1
ATOM 3132 N N . PHE A 1 403 ? 12.512 -9.963 -14.407 1.00 89.50 403 PHE A N 1
ATOM 3133 C CA . PHE A 1 403 ? 11.531 -9.831 -15.488 1.00 89.50 403 PHE A CA 1
ATOM 3134 C C . PHE A 1 403 ? 11.033 -11.174 -16.027 1.00 89.50 403 PHE A C 1
ATOM 3136 O O . PHE A 1 403 ? 10.261 -11.191 -16.978 1.00 89.50 403 PHE A O 1
ATOM 3143 N N . LYS A 1 404 ? 11.449 -12.311 -15.457 1.00 91.25 404 LYS A N 1
ATOM 3144 C CA . LYS A 1 404 ? 11.060 -13.628 -15.969 1.00 91.25 404 LYS A CA 1
ATOM 3145 C C . LYS A 1 404 ? 9.532 -13.801 -15.885 1.00 91.25 404 LYS A C 1
ATOM 3147 O O . LYS A 1 404 ? 8.988 -13.746 -14.773 1.00 91.25 404 LYS A O 1
ATOM 3152 N N . PRO A 1 405 ? 8.826 -14.046 -17.008 1.00 92.81 405 PRO A N 1
ATOM 3153 C CA . PRO A 1 405 ? 7.392 -14.318 -16.978 1.00 92.81 405 PRO A CA 1
ATOM 3154 C C . PRO A 1 405 ? 7.076 -15.528 -16.095 1.00 92.81 405 PRO A C 1
ATOM 3156 O O . PRO A 1 405 ? 7.798 -16.528 -16.104 1.00 92.81 405 PRO A O 1
ATOM 3159 N N . CYS A 1 406 ? 5.998 -15.447 -15.319 1.00 91.00 406 CYS A N 1
ATOM 3160 C CA . CYS A 1 406 ? 5.476 -16.594 -14.589 1.00 91.00 406 CYS A CA 1
ATOM 3161 C C . CYS A 1 406 ? 4.791 -17.590 -15.537 1.00 91.00 406 CYS A C 1
ATOM 3163 O O . CYS A 1 406 ? 4.378 -17.241 -16.646 1.00 91.00 406 CYS A O 1
ATOM 3165 N N . SER A 1 407 ? 4.639 -18.834 -15.080 1.00 91.56 407 SER A N 1
ATOM 3166 C CA . SER A 1 407 ? 3.991 -19.908 -15.844 1.00 91.56 407 SER A CA 1
ATOM 3167 C C . SER A 1 407 ? 2.566 -19.546 -16.268 1.00 91.56 407 SER A C 1
ATOM 3169 O O . SER A 1 407 ? 2.202 -19.781 -17.416 1.00 91.56 407 SER A O 1
ATOM 3171 N N . TYR A 1 408 ? 1.795 -18.905 -15.385 1.00 90.06 408 TYR A N 1
ATOM 3172 C CA . TYR A 1 408 ? 0.430 -18.453 -15.671 1.00 90.06 408 TYR A CA 1
ATOM 3173 C C . TYR A 1 408 ? 0.373 -17.496 -16.865 1.00 90.06 408 TYR A C 1
ATOM 3175 O O . TYR A 1 408 ? -0.410 -17.686 -17.799 1.00 90.06 408 TYR A O 1
ATOM 3183 N N . LEU A 1 409 ? 1.228 -16.469 -16.854 1.00 92.69 409 LEU A N 1
ATOM 3184 C CA . LEU A 1 409 ? 1.294 -15.483 -17.927 1.00 92.69 409 LEU A CA 1
ATOM 3185 C C . LEU A 1 409 ? 1.754 -16.132 -19.238 1.00 92.69 409 LEU A C 1
ATOM 3187 O O . LEU A 1 409 ? 1.146 -15.886 -20.279 1.00 92.69 409 LEU A O 1
ATOM 3191 N N . ALA A 1 410 ? 2.773 -16.992 -19.179 1.00 93.12 410 ALA A N 1
ATOM 3192 C CA . ALA A 1 410 ? 3.291 -17.702 -20.345 1.00 93.12 410 ALA A CA 1
ATOM 3193 C C . ALA A 1 410 ? 2.237 -18.631 -20.979 1.00 93.12 410 ALA A C 1
ATOM 3195 O O . ALA A 1 410 ? 2.065 -18.635 -22.199 1.00 93.12 410 ALA A O 1
ATOM 3196 N N . GLU A 1 411 ? 1.470 -19.368 -20.169 1.00 93.31 411 GLU A N 1
ATOM 3197 C CA . GLU A 1 411 ? 0.394 -20.239 -20.656 1.00 93.31 411 GLU A CA 1
ATOM 3198 C C . GLU A 1 411 ? -0.714 -19.434 -21.351 1.00 93.31 411 GLU A C 1
ATOM 3200 O O . GLU A 1 411 ? -1.172 -19.791 -22.444 1.00 93.31 411 GLU A O 1
ATOM 3205 N N . ARG A 1 412 ? -1.144 -18.323 -20.741 1.00 92.25 412 ARG A N 1
ATOM 3206 C CA . ARG A 1 412 ? -2.172 -17.445 -21.319 1.00 92.25 412 ARG A CA 1
ATOM 3207 C C . ARG A 1 412 ? -1.684 -16.764 -22.592 1.00 92.25 412 ARG A C 1
ATOM 3209 O O . ARG A 1 412 ? -2.442 -16.703 -23.561 1.00 92.25 412 ARG A O 1
ATOM 3216 N N . ALA A 1 413 ? -0.424 -16.338 -22.626 1.00 93.38 413 ALA A N 1
ATOM 3217 C CA . ALA A 1 413 ? 0.209 -15.794 -23.821 1.00 93.38 413 ALA A CA 1
ATOM 3218 C C . ALA A 1 413 ? 0.239 -16.824 -24.962 1.00 93.38 413 ALA A C 1
ATOM 3220 O O . ALA A 1 413 ? -0.192 -16.510 -26.074 1.00 93.38 413 ALA A O 1
ATOM 3221 N N . ALA A 1 414 ? 0.639 -18.072 -24.688 1.00 93.38 414 ALA A N 1
ATOM 3222 C CA . ALA A 1 414 ? 0.650 -19.149 -25.683 1.00 93.38 414 ALA A CA 1
ATOM 3223 C C . ALA A 1 414 ? -0.747 -19.403 -26.278 1.00 93.38 414 ALA A C 1
ATOM 3225 O O . ALA A 1 414 ? -0.891 -19.592 -27.486 1.00 93.38 414 ALA A O 1
ATOM 3226 N N . LYS A 1 415 ? -1.791 -19.329 -25.444 1.00 92.19 415 LYS A N 1
ATOM 3227 C CA . LYS A 1 415 ? -3.194 -19.516 -25.854 1.00 92.19 415 LYS A CA 1
ATOM 3228 C C . LYS A 1 415 ? -3.851 -18.262 -26.441 1.00 92.19 415 LYS A C 1
ATOM 3230 O O . LYS A 1 415 ? -4.950 -18.358 -26.975 1.00 92.19 415 LYS A O 1
ATOM 3235 N N . GLY A 1 416 ? -3.223 -17.088 -26.331 1.00 89.62 416 GLY A N 1
ATOM 3236 C CA . GLY A 1 416 ? -3.858 -15.805 -26.658 1.00 89.62 416 GLY A CA 1
ATOM 3237 C C . GLY A 1 416 ? -5.079 -15.492 -25.790 1.00 89.62 416 GLY A C 1
ATOM 3238 O O . GLY A 1 416 ? -5.981 -14.790 -26.234 1.00 89.62 416 GLY A O 1
ATOM 3239 N N . ALA A 1 417 ? -5.124 -16.044 -24.578 1.00 89.88 417 ALA A N 1
ATOM 3240 C CA . ALA A 1 417 ? -6.234 -15.868 -23.656 1.00 89.88 417 ALA A CA 1
ATOM 3241 C C . ALA A 1 417 ? -6.021 -14.624 -22.769 1.00 89.88 417 ALA A C 1
ATOM 3243 O O . ALA A 1 417 ? -4.868 -14.304 -22.443 1.00 89.88 417 ALA A O 1
ATOM 3244 N N . PRO A 1 418 ? -7.107 -13.950 -22.346 1.00 90.62 418 PRO A N 1
ATOM 3245 C CA . PRO A 1 418 ? -7.031 -12.895 -21.344 1.00 90.62 418 PRO A CA 1
ATOM 3246 C C . PRO A 1 418 ? -6.598 -13.458 -19.984 1.00 90.62 418 PRO A C 1
ATOM 3248 O O . PRO A 1 418 ? -6.883 -14.610 -19.641 1.00 90.62 418 PRO A O 1
ATOM 3251 N N . LEU A 1 419 ? -5.899 -12.633 -19.213 1.00 88.94 419 LEU A N 1
ATOM 3252 C CA . LEU A 1 419 ? -5.416 -12.912 -17.864 1.00 88.94 419 LEU A CA 1
ATOM 3253 C C . LEU A 1 419 ? -6.566 -13.005 -16.862 1.00 88.94 419 LEU A C 1
ATOM 3255 O O . LEU A 1 419 ? -6.476 -13.786 -15.914 1.00 88.94 419 LEU A O 1
ATOM 3259 N N . SER A 1 420 ? -7.646 -12.252 -17.097 1.00 85.31 420 SER A N 1
ATOM 3260 C CA . SER A 1 420 ? -8.869 -12.270 -16.285 1.00 85.31 420 SER A CA 1
ATOM 3261 C C . SER A 1 420 ? -9.709 -13.541 -16.423 1.00 85.31 420 SER A C 1
ATOM 3263 O O . SER A 1 420 ? -10.603 -13.767 -15.603 1.00 85.31 420 SER A O 1
ATOM 3265 N N . LEU A 1 421 ? -9.442 -14.384 -17.431 1.00 80.06 421 LEU A N 1
ATOM 3266 C CA . LEU A 1 421 ? -10.205 -15.611 -17.637 1.00 80.06 421 LEU A CA 1
ATOM 3267 C C . LEU A 1 421 ? -10.012 -16.551 -16.441 1.00 80.06 421 LEU A C 1
ATOM 3269 O O . LEU A 1 421 ? -8.880 -16.919 -16.116 1.00 80.06 421 LEU A O 1
ATOM 3273 N N . MET A 1 422 ? -11.120 -16.972 -15.824 1.00 65.38 422 MET A N 1
ATOM 3274 C CA . MET A 1 422 ? -11.085 -17.861 -14.662 1.00 65.38 422 MET A CA 1
ATOM 3275 C C . MET A 1 422 ? -10.268 -19.124 -14.959 1.00 65.38 422 MET A C 1
ATOM 3277 O O . MET A 1 422 ? -10.363 -19.721 -16.038 1.00 65.38 422 MET A O 1
ATOM 3281 N N . VAL A 1 423 ? -9.430 -19.508 -13.998 1.00 58.75 423 VAL A N 1
ATOM 3282 C CA . VAL A 1 423 ? -8.790 -20.823 -13.985 1.00 58.75 423 VAL A CA 1
ATOM 3283 C C . VAL A 1 423 ? -9.772 -21.802 -13.367 1.00 58.75 423 VAL A C 1
ATOM 3285 O O . VAL A 1 423 ? -10.392 -21.499 -12.351 1.00 58.75 423 VAL A O 1
ATOM 3288 N N . ASP A 1 424 ? -9.928 -22.962 -13.998 1.00 53.50 424 ASP A N 1
ATOM 3289 C CA . ASP A 1 424 ? -10.727 -24.051 -13.452 1.00 53.50 424 ASP A CA 1
ATOM 3290 C C . ASP A 1 424 ? -10.153 -24.462 -12.076 1.00 53.50 424 ASP A C 1
ATOM 3292 O O . ASP A 1 424 ? -8.993 -24.898 -12.018 1.00 53.50 424 ASP A O 1
ATOM 3296 N N . PRO A 1 425 ? -10.906 -24.316 -10.965 1.00 46.91 425 PRO A N 1
ATOM 3297 C CA . PRO A 1 425 ? -10.411 -24.576 -9.610 1.00 46.91 425 PRO A CA 1
ATOM 3298 C C . PRO A 1 425 ? -9.868 -25.997 -9.416 1.00 46.91 425 PRO A C 1
ATOM 3300 O O . PRO A 1 425 ? -9.073 -26.239 -8.508 1.00 46.91 425 PRO A O 1
ATOM 3303 N N . ALA A 1 426 ? -10.264 -26.939 -10.280 1.00 41.38 426 ALA A N 1
ATOM 3304 C CA . ALA A 1 426 ? -9.787 -28.317 -10.263 1.00 41.38 426 ALA A CA 1
ATOM 3305 C C . ALA A 1 426 ? -8.277 -28.458 -10.551 1.00 41.38 426 ALA A C 1
ATOM 3307 O O . ALA A 1 426 ? -7.697 -29.491 -10.224 1.00 41.38 426 ALA A O 1
ATOM 3308 N N . LYS A 1 427 ? -7.625 -27.438 -11.132 1.00 42.12 427 LYS A N 1
ATOM 3309 C CA . LYS A 1 427 ? -6.183 -27.460 -11.447 1.00 42.12 427 LYS A CA 1
ATOM 3310 C C . LYS A 1 427 ? -5.293 -26.682 -10.473 1.00 42.12 427 LYS A C 1
ATOM 3312 O O . LYS A 1 427 ? -4.079 -26.807 -10.580 1.00 42.12 427 LYS A O 1
ATOM 3317 N N . SER A 1 428 ? -5.849 -25.904 -9.536 1.00 39.44 428 SER A N 1
ATOM 3318 C CA . SER A 1 428 ? -5.055 -25.022 -8.653 1.00 39.44 428 SER A CA 1
ATOM 3319 C C . SER A 1 428 ? -4.677 -25.641 -7.298 1.00 39.44 428 SER A C 1
ATOM 3321 O O . SER A 1 428 ? -4.224 -24.931 -6.403 1.00 39.44 428 SER A O 1
ATOM 3323 N N . ARG A 1 429 ? -4.878 -26.951 -7.110 1.00 33.50 429 ARG A N 1
ATOM 3324 C CA . ARG A 1 429 ? -4.391 -27.685 -5.933 1.00 33.50 429 ARG A CA 1
ATOM 3325 C C . ARG A 1 429 ? -3.291 -28.650 -6.357 1.00 33.50 429 ARG A C 1
ATOM 3327 O O . ARG A 1 429 ? -3.564 -29.827 -6.582 1.00 33.50 429 ARG A O 1
ATOM 3334 N N . LEU A 1 430 ? -2.077 -28.127 -6.480 1.00 29.48 430 LEU A N 1
ATOM 3335 C CA . LEU A 1 430 ? -0.843 -28.906 -6.417 1.00 29.48 430 LEU A CA 1
ATOM 3336 C C . LEU A 1 430 ? 0.070 -28.278 -5.374 1.00 29.48 430 LEU A C 1
ATOM 3338 O O . LEU A 1 430 ? 0.235 -27.040 -5.438 1.00 29.48 430 LEU A O 1
#

pLDDT: mean 77.55, std 23.35, range [20.52, 97.69]

Organism: NCBI:txid2727405

Nearest PDB structures (foldseek):
  7o4r-assembly1_B  TM=8.205E-01  e=1.773E-22  Mycobacterium tuberculosis H37Rv
  7o1k-assembly1_A  TM=8.217E-01  e=3.743E-22  Mycobacterium tuberculosis H37Rv
  7o1k-assembly1_B  TM=8.264E-01  e=7.104E-22  Mycobacterium tuberculosis H37Rv
  8oqs-assembly1_B  TM=8.294E-01  e=1.348E-21  Mycobacterium tuberculosis H37Rv
  8opv-assembly1_B  TM=8.260E-01  e=3.342E-21  Mycobacterium tuberculosis H37Rv

Foldseek 3Di:
DQPDDADADDDQDDDDDDDDDDDDDPVVVVVVVVVVPPDDDDDPDDPPPPDPVSLVVVVCDDPPPVVVVDDDDDFAEEEEEFLPPVRLSVLLVQLVVVHQYEYEYQDPVRQVVSLVSNLVVLVVCVVVVNDPPVRSVSSSVSYHYDHDLQVQAPGQEYEYDDDQDPVVVVVVSVVSVVRHDPNYHYYYHDCARDPPDLQSCLLSVLLLLLVQLLLLLLLQAADQVLQQVLVVVQPFPTRSQLVQLVVWLVVSVVSLVRCCVPPVQQGHDWCLSVVCVVVVATHLVSCHHCFHQDPVGDTDGDPCSVVSSVVRNVVVVHYHDPDSNDDDSVRSVLSSLLLSLQSLLVCQLLVVDQFPSVQQCCCCSPVVNRVVCSGSLSVDVVVFLLVSQVVLVVCCVVPHSNSHHDPRSVVCNVVSHRSRPGDDPVPSPD

InterPro domains:
  IPR006108 3-hydroxyacyl-CoA dehydrogenase, C-terminal [PF00725] (211-293)
  IPR006176 3-hydroxyacyl-CoA dehydrogenase, NAD binding [PF02737] (77-188)
  IPR008927 6-phosphogluconate dehydrogenase-like, C-terminal domain superfamily [SSF48179] (214-310)
  IPR008927 6-phosphogluconate dehydrogenase-like, C-terminal domain superfamily [SSF48179] (327-416)
  IPR036291 NAD(P)-binding domain superfamily [SSF51735] (74-189)

Mean predicted aligned error: 11.33 Å

Sequence (430 aa):
MLSRRVLFLVLVLGSGRKLKRFKPSWNQILARAWFIFSSPSVAPQSYEFTGGSGFLAICKQVPGVTDLGLKPRSIKKVAILGGGLMGSGIATALILSNYQVILKEVNDKFLQAGIGRVKGNLQSRVKKGQMSQEKFEKTLSLLKGVLDYESFRDVDMVIEAVIENVSLKQQIFSDLEKFCPPHCILSGSCDAAFRNCPYSEDLSSKCSSLTQLLLLLVERGTDVYQIDRAITKFGMPMGPFRLCDLVGFGVAIATGGQFVLNFPERTYKSMLIPLMQEDKRAGETTRRGFYVYDEKRKASPDPEIKKYIEKARELSGVTIDPKLTKMSDKDIVEMIFFPVVNEACRVLAEGIAVKAADLDISAVMGMGFPPYRGGIIFWADTLGSKYICARLEEWSKSYGGFFKPCSYLAERAAKGAPLSLMVDPAKSRL